Protein AF-A0A423XNA1-F1 (afdb_monomer)

Radius of gyration: 27.79 Å; Cα contacts (8 Å, |Δi|>4): 430; chains: 1; bounding box: 89×53×85 Å

Secondary structure (DSSP, 8-state):
----------EEEEES---HHHHHHHHHT--S------------S--------EEEEEETTEEEEE----SSS--------TTSTT----HHHHHHHHHHHHHHHHHHHHHHHHHHHHHHTT-SS--SS-EE--SSTT--EE--TTSHHHHHHHHHHHHHHHHHHHH-STTSTT-HHHHT--HHHHHHHHHHHHHHHHHHHHHHHGGGSHHHHHHHHHHHHHHHHHHHHTTTSPPPHHHHHHHHHHHHHHHHHHHHHHHHHHHHHHHTS-HHHHHHHHHHHHHHHHHHHHHHGGGTTT-TTHHHHHHHHHHHHHHH-HHHHHHHHHT--THHHHHHHHHHHHHHHHHHHHHTTS-TTS---HHHHHHHHHHHHHHHHHHHHGGG----TT-----TT-HHHHHHHHHHHHHHHHT-TT--HHHHS------

Solvent-accessible surface area (backbone atoms only — not comparable to full-atom values): 24954 Å² total; per-residue (Å²): 133,86,85,79,83,83,86,77,82,68,35,64,37,77,55,66,91,68,52,72,62,60,55,50,50,66,60,69,74,54,97,65,98,67,79,74,64,63,92,80,90,86,78,82,96,80,78,96,73,80,90,64,80,37,44,35,46,38,61,85,95,44,76,45,79,48,74,82,83,92,70,74,101,71,82,89,76,82,82,70,59,88,90,65,76,84,78,85,87,53,76,62,60,59,49,50,52,50,50,51,48,51,53,48,52,53,48,47,67,75,40,31,52,62,54,26,49,62,56,50,74,74,48,97,65,70,70,92,55,22,38,52,41,70,88,52,76,80,40,54,70,42,76,54,60,54,25,65,66,42,48,52,48,52,55,50,40,52,54,40,43,49,46,44,45,66,69,45,59,46,57,44,62,56,45,45,76,77,68,69,39,52,69,70,28,43,52,42,44,48,54,45,39,49,52,25,31,45,50,19,35,50,42,25,21,47,63,38,26,70,70,50,43,50,53,51,49,57,46,50,51,52,50,52,52,57,52,62,75,44,72,86,57,88,74,52,70,70,57,55,50,52,51,52,52,50,52,50,50,47,50,51,54,52,49,52,59,40,47,58,54,39,50,53,54,57,69,73,48,52,69,58,51,45,24,29,38,52,49,45,26,42,28,46,21,55,23,49,44,66,74,46,50,91,40,51,91,74,36,93,56,42,68,48,34,29,55,17,44,23,40,40,24,44,60,59,3,30,40,41,45,53,39,22,58,78,72,37,61,74,65,32,28,52,45,46,59,49,48,24,56,51,42,22,47,48,50,47,41,37,74,74,59,80,34,80,90,51,73,82,60,60,59,57,53,48,51,52,50,45,35,54,51,50,53,54,55,51,61,64,68,57,75,80,62,83,85,76,86,83,72,80,76,71,54,78,85,38,68,66,56,46,50,51,51,29,24,46,48,46,11,60,74,28,70,37,87,85,47,53,54,73,83,67,63,66,69,75,81,74,131

Sequence (431 aa):
MPTTLLNDDVILAIAEPCDRQTIAKLMRSNKGPMARAWPFVQGPKNRPDFGQLRIGVKLGDQVVDLIEALEGDSELVVAAGEECATEFRDSEISLRGFHAFIATHALISGYQRSISKAKLENFPALPQTHLLTSKDKSRVVIPEKQSLVAIKELELRELRMTSLLDRGGFMLTDNTETLRLSVDSLDKLKDGLRRAMYIADRLADTIAEPEITRTRDILSDRMVSLQLVHNTGPIPDENLAALRDAEYQAHLEITKAIRVKQRAIIRDLTGVDLALLLTLCEAAMTGWQRYMARNADVDVRFFSKIEAFGELVLREGASFTIWAFVRGTGSLLAHVNWAVGYVAEELWWHGVGFNQDGDEGLGPAVLEELRERFLESRSTDDSDLEDDDEAEQLDADDPMVVKQWAHELVAEAIGCDAWKGYCAGGVVLSP

Structure (mmCIF, N/CA/C/O backbone):
data_AF-A0A423XNA1-F1
#
_entry.id   AF-A0A423XNA1-F1
#
loop_
_atom_site.group_PDB
_atom_site.id
_atom_site.type_symbol
_atom_site.label_atom_id
_atom_site.label_alt_id
_atom_site.label_comp_id
_atom_site.label_asym_id
_atom_site.label_entity_id
_atom_site.label_seq_id
_atom_site.pdbx_PDB_ins_code
_atom_site.Cartn_x
_atom_site.Cartn_y
_atom_site.Cartn_z
_atom_site.occupancy
_atom_site.B_iso_or_equiv
_atom_site.auth_seq_id
_atom_site.auth_comp_id
_atom_site.auth_asym_id
_atom_site.auth_atom_id
_atom_site.pdbx_PDB_model_num
ATOM 1 N N . MET A 1 1 ? -55.761 18.287 -45.642 1.00 25.42 1 MET A N 1
ATOM 2 C CA . MET A 1 1 ? -55.465 16.835 -45.609 1.00 25.42 1 MET A CA 1
ATOM 3 C C . MET A 1 1 ? -54.107 16.647 -44.946 1.00 25.42 1 MET A C 1
ATOM 5 O O . MET A 1 1 ? -53.305 17.566 -4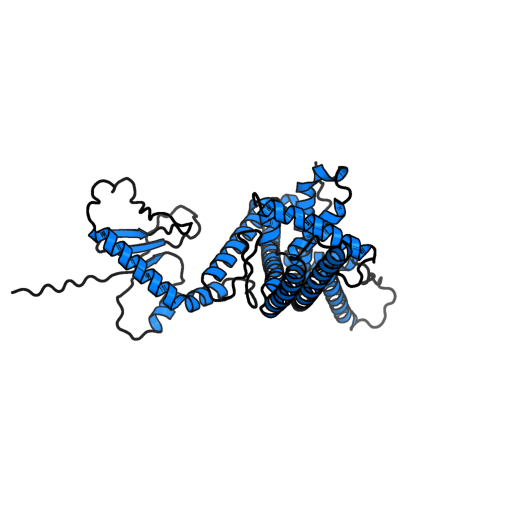5.058 1.00 25.42 1 MET A O 1
ATOM 9 N N . PRO A 1 2 ? -53.924 15.604 -44.123 1.00 26.70 2 PRO A N 1
ATOM 10 C CA . PRO A 1 2 ? -53.353 15.779 -42.792 1.00 26.70 2 PRO A CA 1
ATOM 11 C C . PRO A 1 2 ? -51.823 15.817 -42.768 1.00 26.70 2 PRO A C 1
ATOM 13 O O . PRO A 1 2 ? -51.145 14.947 -43.299 1.00 26.70 2 PRO A O 1
ATOM 16 N N . THR A 1 3 ? -51.325 16.828 -42.063 1.00 29.62 3 THR A N 1
ATOM 17 C CA . THR A 1 3 ? -50.089 16.839 -41.281 1.00 29.62 3 THR A CA 1
ATOM 18 C C . THR A 1 3 ? -50.156 15.779 -40.181 1.00 29.62 3 THR A C 1
ATOM 20 O O . THR A 1 3 ? -50.987 15.893 -39.281 1.00 29.62 3 THR A O 1
ATOM 23 N N . THR A 1 4 ? -49.256 14.801 -4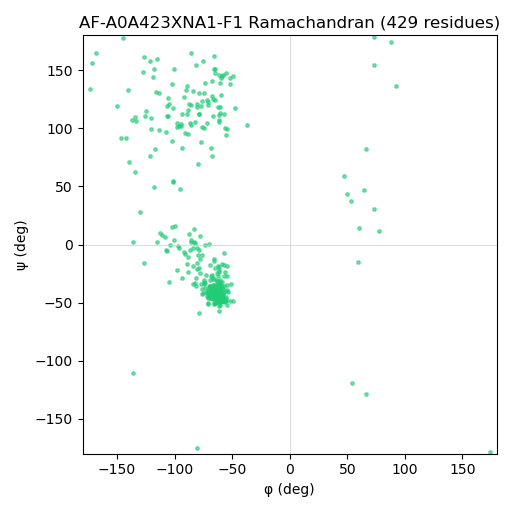0.203 1.00 23.81 4 THR A N 1
ATOM 24 C CA . THR A 1 4 ? -48.889 14.018 -39.015 1.00 23.81 4 THR A CA 1
ATOM 25 C C . THR A 1 4 ? -47.498 14.446 -38.569 1.00 23.81 4 THR A C 1
ATOM 27 O O . THR A 1 4 ? -46.487 14.008 -39.110 1.00 23.81 4 THR A O 1
ATOM 30 N N . LEU A 1 5 ? -47.481 15.356 -37.594 1.00 26.86 5 LEU A N 1
ATOM 31 C CA . LEU A 1 5 ? -46.390 15.512 -36.639 1.00 26.86 5 LEU A CA 1
ATOM 32 C C . LEU A 1 5 ? -46.378 14.247 -35.772 1.00 26.86 5 LEU A C 1
ATOM 34 O O . LEU A 1 5 ? -47.305 14.047 -34.990 1.00 26.86 5 LEU A O 1
ATOM 38 N N . LEU A 1 6 ? -45.365 13.396 -35.920 1.00 25.03 6 LEU A N 1
ATOM 39 C CA . LEU A 1 6 ? -45.019 12.407 -34.900 1.00 25.03 6 LEU A CA 1
ATOM 40 C C . LEU A 1 6 ? -44.036 13.087 -33.944 1.00 25.03 6 LEU A C 1
ATOM 42 O O . LEU A 1 6 ? -42.848 13.225 -34.227 1.00 25.03 6 LEU A O 1
ATOM 46 N N . ASN A 1 7 ? -44.600 13.616 -32.858 1.00 31.34 7 ASN A N 1
ATOM 47 C CA . ASN A 1 7 ? -43.877 13.951 -31.639 1.00 31.34 7 ASN A CA 1
ATOM 48 C C . ASN A 1 7 ? -43.568 12.635 -30.924 1.00 31.34 7 ASN A C 1
ATOM 50 O O . ASN A 1 7 ? -44.446 12.134 -30.230 1.00 31.34 7 ASN A O 1
ATOM 54 N N . ASP A 1 8 ? -42.349 12.121 -31.049 1.00 29.16 8 ASP A N 1
ATOM 55 C CA . ASP A 1 8 ? -41.882 11.022 -30.205 1.00 29.16 8 ASP A CA 1
ATOM 56 C C . ASP A 1 8 ? -40.646 11.490 -29.425 1.00 29.16 8 ASP A C 1
ATOM 58 O O . ASP A 1 8 ? -39.530 11.567 -29.942 1.00 29.16 8 ASP A O 1
ATOM 62 N N . ASP A 1 9 ? -40.880 11.874 -28.168 1.00 31.50 9 ASP A N 1
ATOM 63 C CA . ASP A 1 9 ? -39.852 12.249 -27.199 1.00 31.50 9 ASP A CA 1
ATOM 64 C C . ASP A 1 9 ? -39.060 11.000 -26.763 1.00 31.50 9 ASP A C 1
ATOM 66 O O . ASP A 1 9 ? -39.621 10.052 -26.212 1.00 31.50 9 ASP A O 1
ATOM 70 N N . VAL A 1 10 ? -37.736 11.003 -26.953 1.00 32.56 10 VAL A N 1
ATOM 71 C CA . VAL A 1 10 ? -36.833 9.995 -26.371 1.00 32.56 10 VAL A CA 1
ATOM 72 C C . VAL A 1 10 ? -36.545 10.373 -24.916 1.00 32.56 10 VAL A C 1
ATOM 74 O O . VAL A 1 10 ? -35.963 11.425 -24.647 1.00 32.56 10 VAL A O 1
ATOM 77 N N . ILE A 1 11 ? -36.933 9.513 -23.971 1.00 35.44 11 ILE A N 1
ATOM 78 C CA . ILE A 1 11 ? -36.695 9.708 -22.533 1.00 35.44 11 ILE A CA 1
ATOM 79 C C . ILE A 1 11 ? -35.582 8.753 -22.084 1.00 35.44 11 ILE A C 1
ATOM 81 O O . ILE A 1 11 ? -35.784 7.541 -22.019 1.00 35.44 11 ILE A O 1
ATOM 85 N N . LEU A 1 12 ? -34.409 9.303 -21.753 1.00 35.47 12 LEU A N 1
ATOM 86 C CA . LEU A 1 12 ? -33.325 8.568 -21.093 1.00 35.47 12 LEU A CA 1
ATOM 87 C C . LEU A 1 12 ? -33.600 8.471 -19.587 1.00 35.47 12 LEU A C 1
ATOM 89 O O . LEU A 1 12 ? -33.689 9.496 -18.906 1.00 35.47 12 LEU A O 1
ATOM 93 N N . ALA A 1 13 ? -33.698 7.246 -19.068 1.00 35.09 13 ALA A N 1
ATOM 94 C CA . ALA A 1 13 ? -33.743 6.968 -17.638 1.00 35.09 13 ALA A CA 1
ATOM 95 C C . ALA A 1 13 ? -32.396 6.370 -17.205 1.00 35.09 13 ALA A C 1
ATOM 97 O O . ALA A 1 13 ? -32.045 5.252 -17.573 1.00 35.09 13 ALA A O 1
ATOM 98 N N . ILE A 1 14 ? -31.625 7.136 -16.430 1.00 34.31 14 ILE A N 1
ATOM 99 C CA . ILE A 1 14 ? -30.399 6.655 -15.785 1.00 34.31 14 ILE A CA 1
ATOM 100 C C . ILE A 1 14 ? -30.818 6.090 -14.427 1.00 34.31 14 ILE A C 1
ATOM 102 O O . ILE A 1 14 ? -31.289 6.846 -13.574 1.00 34.31 14 ILE A O 1
ATOM 106 N N . ALA A 1 15 ? -30.701 4.777 -14.237 1.00 32.25 15 ALA A N 1
ATOM 107 C CA . ALA A 1 15 ? -31.068 4.116 -12.992 1.00 32.25 15 ALA A CA 1
ATOM 108 C C . ALA A 1 15 ? -29.816 3.793 -12.162 1.00 32.25 15 ALA A C 1
ATOM 110 O O . ALA A 1 15 ? -29.244 2.721 -12.297 1.00 32.25 15 ALA A O 1
ATOM 111 N N . GLU A 1 16 ? -29.408 4.745 -11.316 1.00 35.84 16 GLU A N 1
ATOM 112 C CA . GLU A 1 16 ? -28.713 4.551 -10.027 1.00 35.84 16 GLU A CA 1
ATOM 113 C C . GLU A 1 16 ? -28.682 5.884 -9.250 1.00 35.84 16 GLU A C 1
ATOM 115 O O . GLU A 1 16 ? -29.025 6.908 -9.852 1.00 35.84 16 GLU A O 1
ATOM 120 N N . PRO A 1 17 ? -28.384 5.935 -7.929 1.00 35.66 17 PRO A N 1
ATOM 121 C CA . PRO A 1 17 ? -28.753 7.062 -7.081 1.00 35.66 17 PRO A CA 1
ATOM 122 C C . PRO A 1 17 ? -27.784 8.233 -7.267 1.00 35.66 17 PRO A C 1
ATOM 124 O O . PRO A 1 17 ? -27.040 8.607 -6.367 1.00 35.66 17 PRO A O 1
ATOM 127 N N . CYS A 1 18 ? -27.821 8.884 -8.425 1.00 37.31 18 CYS A N 1
ATOM 128 C CA . CYS A 1 18 ? -27.490 10.295 -8.458 1.00 37.31 18 CYS A CA 1
ATOM 129 C C . CYS A 1 18 ? -28.527 11.001 -7.586 1.00 37.31 18 CYS A C 1
ATOM 131 O O . CYS A 1 18 ? -29.730 10.936 -7.862 1.00 37.31 18 CYS A O 1
ATOM 133 N N . ASP A 1 19 ? -28.075 11.649 -6.511 1.00 40.84 19 ASP A N 1
ATOM 134 C CA . ASP A 1 19 ? -28.986 12.403 -5.667 1.00 40.84 19 ASP A CA 1
ATOM 135 C C . ASP A 1 19 ? -29.755 13.430 -6.529 1.00 40.84 19 ASP A C 1
ATOM 137 O O . ASP A 1 19 ? -29.271 13.952 -7.547 1.00 40.84 19 ASP A O 1
ATOM 141 N N . ARG A 1 20 ? -31.004 13.704 -6.141 1.00 38.84 20 ARG A N 1
ATOM 142 C CA . ARG A 1 20 ? -31.890 14.626 -6.868 1.00 38.84 20 ARG A CA 1
ATOM 143 C C . ARG A 1 20 ? -31.267 16.011 -7.081 1.00 38.84 20 ARG A C 1
ATOM 145 O O . ARG A 1 20 ? -31.647 16.690 -8.034 1.00 38.84 20 ARG A O 1
ATOM 152 N N . GLN A 1 21 ? -30.358 16.455 -6.215 1.00 43.50 21 GLN A N 1
ATOM 153 C CA . GLN A 1 21 ? -29.656 17.731 -6.326 1.00 43.50 21 GLN A CA 1
ATOM 154 C C . GLN A 1 21 ? -28.593 17.716 -7.430 1.00 43.50 21 GLN A C 1
ATOM 156 O O . GLN A 1 21 ? -28.495 18.715 -8.142 1.00 43.50 21 GLN A O 1
ATOM 161 N N . THR A 1 22 ? -27.861 16.618 -7.639 1.00 45.66 22 THR A N 1
ATOM 162 C CA . THR A 1 22 ? -26.861 16.497 -8.720 1.00 45.66 22 THR A CA 1
ATOM 163 C C . THR A 1 22 ? -27.530 16.566 -10.093 1.00 45.66 22 THR A C 1
ATOM 165 O O . THR A 1 22 ? -27.127 17.365 -10.943 1.00 45.66 22 THR A O 1
ATOM 168 N N . ILE A 1 23 ? -28.636 15.837 -10.283 1.00 43.06 23 ILE A N 1
ATOM 169 C CA . ILE A 1 23 ? -29.437 15.908 -11.519 1.00 43.06 23 ILE A CA 1
ATOM 170 C C . ILE A 1 23 ? -30.067 17.303 -11.674 1.00 43.06 23 ILE A C 1
ATOM 172 O O . ILE A 1 23 ? -30.035 17.890 -12.756 1.00 43.06 23 ILE A O 1
ATOM 176 N N . ALA A 1 24 ? -30.588 17.895 -10.593 1.00 42.62 24 ALA A N 1
ATOM 177 C CA . ALA A 1 24 ? -31.180 19.232 -10.643 1.00 42.62 24 ALA A CA 1
ATOM 178 C C . ALA A 1 24 ? -30.154 20.356 -10.887 1.00 42.62 24 ALA A C 1
ATOM 180 O O . ALA A 1 24 ? -30.532 21.396 -11.428 1.00 42.62 24 ALA A O 1
ATOM 181 N N . LYS A 1 25 ? -28.882 20.186 -10.502 1.00 46.28 25 LYS A N 1
ATOM 182 C CA . LYS A 1 25 ? -27.782 21.113 -10.826 1.00 46.28 25 LYS A CA 1
ATOM 183 C C . LYS A 1 25 ? -27.405 21.029 -12.304 1.00 46.28 25 LYS A C 1
ATOM 185 O O . LYS A 1 25 ? -27.286 22.073 -12.940 1.00 46.28 25 LYS A O 1
ATOM 190 N N . LEU A 1 26 ? -27.295 19.815 -12.851 1.00 43.03 26 LEU A N 1
ATOM 191 C CA . LEU A 1 26 ? -27.034 19.575 -14.277 1.00 43.03 26 LEU A CA 1
ATOM 192 C C . LEU A 1 26 ? -28.159 20.117 -15.176 1.00 43.03 26 LEU A C 1
ATOM 194 O O . LEU A 1 26 ? -27.889 20.667 -16.237 1.00 43.03 26 LEU A O 1
ATOM 198 N N . MET A 1 27 ? -29.412 20.029 -14.723 1.00 40.94 27 MET A N 1
ATOM 199 C CA . MET A 1 27 ? -30.578 20.558 -15.444 1.00 40.94 27 MET A CA 1
ATOM 200 C C . MET A 1 27 ? -30.695 22.093 -15.375 1.00 40.94 27 MET A C 1
ATOM 202 O O . MET A 1 27 ? -31.189 22.716 -16.310 1.00 40.94 27 MET A O 1
ATOM 206 N N . ARG A 1 28 ? -30.261 22.733 -14.277 1.00 42.88 28 ARG A N 1
ATOM 207 C CA . ARG A 1 28 ? -30.373 24.197 -14.092 1.00 42.88 28 ARG A CA 1
ATOM 208 C C . ARG A 1 28 ? -29.290 25.003 -14.806 1.00 42.88 28 ARG A C 1
ATOM 210 O O . ARG A 1 28 ? -29.491 26.195 -15.033 1.00 42.88 28 ARG A O 1
ATOM 217 N N . SER A 1 29 ? -28.157 24.393 -15.145 1.00 38.81 29 SER A N 1
ATOM 218 C CA . SER A 1 29 ? -27.032 25.085 -15.784 1.00 38.81 29 SER A CA 1
ATOM 219 C C . SER A 1 29 ? -27.213 25.316 -17.288 1.00 38.81 29 SER A C 1
ATOM 221 O O . SER A 1 29 ? -26.383 26.000 -17.884 1.00 38.81 29 SER A O 1
ATOM 223 N N . ASN A 1 30 ? -28.288 24.810 -17.907 1.00 37.97 30 ASN A N 1
ATOM 224 C CA . ASN A 1 30 ? -28.428 24.810 -19.362 1.00 37.97 30 ASN A CA 1
ATOM 225 C C . ASN A 1 30 ? -29.734 25.481 -19.836 1.00 37.97 30 ASN A C 1
ATOM 227 O O . ASN A 1 30 ? -30.832 24.992 -19.584 1.00 37.97 30 ASN A O 1
ATOM 231 N N . LYS A 1 31 ? -29.616 26.614 -20.547 1.00 33.97 31 LYS A N 1
ATOM 232 C CA . LYS A 1 31 ? -30.723 27.343 -21.207 1.00 33.97 31 LYS A CA 1
ATOM 233 C C . LYS A 1 31 ? -30.752 27.054 -22.717 1.00 33.97 31 LYS A C 1
ATOM 235 O O . LYS A 1 31 ? -30.701 27.977 -23.526 1.00 33.97 31 LYS A O 1
ATOM 240 N N . GLY A 1 32 ? -30.797 25.778 -23.095 1.00 36.12 32 GLY A N 1
ATOM 241 C CA . GLY A 1 32 ? -30.945 25.328 -24.486 1.00 36.12 32 GLY A CA 1
ATOM 242 C C . GLY A 1 32 ? -32.187 24.443 -24.667 1.00 36.12 32 GLY A C 1
ATOM 243 O O . GLY A 1 32 ? -32.674 23.890 -23.680 1.00 36.12 32 GLY A O 1
ATOM 244 N N . PRO A 1 33 ? -32.730 24.309 -25.893 1.00 30.78 33 PRO A N 1
ATOM 245 C CA . PRO A 1 33 ? -33.913 23.493 -26.140 1.00 30.78 33 PRO A CA 1
ATOM 246 C C . PRO A 1 33 ? -33.535 22.011 -26.018 1.00 30.78 33 PRO A C 1
ATOM 248 O O . PRO A 1 33 ? -32.869 21.466 -26.893 1.00 30.78 33 PRO A O 1
ATOM 251 N N . MET A 1 34 ? -33.923 21.366 -24.916 1.00 33.16 34 MET A N 1
ATOM 252 C CA . MET A 1 34 ? -33.680 19.942 -24.675 1.00 33.16 34 MET A CA 1
ATOM 253 C C . MET A 1 34 ? -34.984 19.157 -24.513 1.00 33.16 34 MET A C 1
ATOM 255 O O . MET A 1 34 ? -35.949 19.635 -23.911 1.00 33.16 34 MET A O 1
ATOM 259 N N . ALA A 1 35 ? -34.952 17.926 -25.032 1.00 34.38 35 ALA A N 1
ATOM 260 C CA . ALA A 1 35 ? -35.893 16.850 -24.747 1.00 34.38 35 ALA A CA 1
ATOM 261 C C . ALA A 1 35 ? -36.038 16.645 -23.228 1.00 34.38 35 ALA A C 1
ATOM 263 O O . ALA A 1 35 ? -35.064 16.718 -22.474 1.00 34.38 35 ALA A O 1
ATOM 264 N N . ARG A 1 36 ? -37.272 16.428 -22.763 1.00 29.98 36 ARG A N 1
ATOM 265 C CA . ARG A 1 36 ? -37.600 16.339 -21.334 1.00 29.98 36 ARG A CA 1
ATOM 266 C C . ARG A 1 36 ? -37.300 14.935 -20.802 1.00 29.98 36 ARG A C 1
ATOM 268 O O . ARG A 1 36 ? -38.081 14.018 -21.024 1.00 29.98 36 ARG A O 1
ATOM 275 N N . ALA A 1 37 ? -36.223 14.775 -20.037 1.00 32.50 37 ALA A N 1
ATOM 276 C CA . ALA A 1 37 ? -35.995 13.565 -19.247 1.00 32.50 37 ALA A CA 1
ATOM 277 C C . ALA A 1 37 ? -36.840 13.596 -17.957 1.00 32.50 37 ALA A C 1
ATOM 279 O O . ALA A 1 37 ? -36.816 14.584 -17.219 1.00 32.50 37 ALA A O 1
ATOM 280 N N . TRP A 1 38 ? -37.576 12.518 -17.675 1.00 28.41 38 TRP A N 1
ATOM 281 C CA . TRP A 1 38 ? -38.334 12.335 -16.433 1.00 28.41 38 TRP A CA 1
ATOM 282 C C . TRP A 1 38 ? -37.771 11.141 -15.653 1.00 28.41 38 TRP A C 1
ATOM 284 O O . TRP A 1 38 ? -37.621 10.068 -16.236 1.00 28.41 38 TRP A O 1
ATOM 294 N N . PRO A 1 39 ? -37.495 11.271 -14.344 1.00 30.31 39 PRO A N 1
ATOM 295 C CA . PRO A 1 39 ? -37.102 10.132 -13.526 1.00 30.31 39 PRO A CA 1
ATOM 296 C C . PRO A 1 39 ? -38.331 9.272 -13.192 1.00 30.31 39 PRO A C 1
ATOM 298 O O . PRO A 1 39 ? -39.291 9.765 -12.598 1.00 30.31 39 PRO A O 1
ATOM 301 N N . PHE A 1 40 ? -38.287 7.984 -13.536 1.00 29.62 40 PHE A N 1
ATOM 302 C CA . PHE A 1 40 ? -39.241 6.972 -13.075 1.00 29.62 40 PHE A CA 1
ATOM 303 C C . PHE A 1 40 ? -38.500 5.969 -12.186 1.00 29.62 40 PHE A C 1
ATOM 305 O O . PHE A 1 40 ? -37.442 5.476 -12.563 1.00 29.62 40 PHE A O 1
ATOM 312 N N . VAL A 1 41 ? -39.043 5.678 -11.003 1.00 30.23 41 VAL A N 1
ATOM 313 C CA . VAL A 1 41 ? -38.517 4.656 -10.087 1.00 30.23 41 VAL A CA 1
ATOM 314 C C . VAL A 1 41 ? -39.625 3.635 -9.861 1.00 30.23 41 VAL A C 1
ATOM 316 O O . VAL A 1 41 ? -40.610 3.930 -9.188 1.00 30.23 41 VAL A O 1
ATOM 319 N N . GLN A 1 42 ? -39.468 2.436 -10.413 1.00 27.62 42 GLN A N 1
ATOM 320 C CA . GLN A 1 42 ? -40.223 1.254 -10.001 1.00 27.62 42 GLN A CA 1
ATOM 321 C C . GLN A 1 42 ? -39.248 0.080 -9.922 1.00 27.62 42 GLN A C 1
ATOM 323 O O . GLN A 1 42 ? -38.777 -0.408 -10.941 1.00 27.62 42 GLN A O 1
ATOM 328 N N . GLY A 1 43 ? -38.921 -0.341 -8.699 1.00 30.66 43 GLY A N 1
ATOM 329 C CA . GLY A 1 43 ? -38.106 -1.524 -8.425 1.00 30.66 43 GLY A CA 1
ATOM 330 C C . GLY A 1 43 ? -38.816 -2.452 -7.429 1.00 30.66 43 GLY A C 1
ATOM 331 O O . GLY A 1 43 ? -39.564 -1.955 -6.577 1.00 30.66 43 GLY A O 1
ATOM 332 N N . PRO A 1 44 ? -38.625 -3.784 -7.507 1.00 27.62 44 PRO A N 1
ATOM 333 C CA . PRO A 1 44 ? -39.202 -4.726 -6.553 1.00 27.62 44 PRO A CA 1
ATOM 334 C C . PRO A 1 44 ? -38.568 -4.546 -5.168 1.00 27.62 44 PRO A C 1
ATOM 336 O O . PRO A 1 44 ? -37.364 -4.354 -5.042 1.00 27.62 44 PRO A O 1
ATOM 339 N N . LYS A 1 45 ? -39.380 -4.645 -4.111 1.00 30.34 45 LYS A N 1
ATOM 340 C CA . LYS A 1 45 ? -39.002 -4.286 -2.733 1.00 30.34 45 LYS A CA 1
ATOM 341 C C . LYS A 1 45 ? -37.989 -5.195 -2.020 1.00 30.34 45 LYS A C 1
ATOM 343 O O . LYS A 1 45 ? -37.688 -4.895 -0.877 1.00 30.34 45 LYS A O 1
ATOM 348 N N . ASN A 1 46 ? -37.454 -6.258 -2.619 1.00 30.14 46 ASN A N 1
ATOM 349 C CA . ASN A 1 46 ? -36.618 -7.220 -1.887 1.00 30.14 46 ASN A CA 1
ATOM 350 C C . ASN A 1 46 ? -35.504 -7.815 -2.764 1.00 30.14 46 ASN A C 1
ATOM 352 O O . ASN A 1 46 ? -35.737 -8.838 -3.403 1.00 30.14 46 ASN A O 1
ATOM 356 N N . ARG A 1 47 ? -34.314 -7.194 -2.774 1.00 29.23 47 ARG A N 1
ATOM 357 C CA . ARG A 1 47 ? -32.982 -7.806 -3.007 1.00 29.23 47 ARG A CA 1
ATOM 358 C C . ARG A 1 47 ? -31.886 -6.748 -2.769 1.00 29.23 47 ARG A C 1
ATOM 360 O O . ARG A 1 47 ? -32.049 -5.636 -3.267 1.00 29.23 47 ARG A O 1
ATOM 367 N N . PRO A 1 48 ? -30.801 -7.044 -2.031 1.00 32.84 48 PRO A N 1
ATOM 368 C CA . PRO A 1 48 ? -29.668 -6.141 -1.898 1.00 32.84 48 PRO A CA 1
ATOM 369 C C . PRO A 1 48 ? -28.623 -6.501 -2.964 1.00 32.84 48 PRO A C 1
ATOM 371 O O . PRO A 1 48 ? -27.688 -7.243 -2.681 1.00 32.84 48 PRO A O 1
ATOM 374 N N . ASP A 1 49 ? -28.799 -6.010 -4.191 1.00 32.25 49 ASP A N 1
ATOM 375 C CA . ASP A 1 49 ? -27.789 -6.143 -5.246 1.00 32.25 49 ASP A CA 1
ATOM 376 C C . ASP A 1 49 ? -27.106 -4.784 -5.464 1.00 32.25 49 ASP A C 1
ATOM 378 O O . ASP A 1 49 ? -27.769 -3.758 -5.638 1.00 32.25 49 ASP A O 1
ATOM 382 N N . PHE A 1 50 ? -25.772 -4.784 -5.388 1.00 36.97 50 PHE A N 1
ATOM 383 C CA . PHE A 1 50 ? -24.917 -3.624 -5.635 1.00 36.97 50 PHE A CA 1
ATOM 384 C C . PHE A 1 50 ? -24.992 -3.177 -7.097 1.00 36.97 50 PHE A C 1
ATOM 386 O O . PHE A 1 50 ? -25.238 -3.971 -8.006 1.00 36.97 50 PHE A O 1
ATOM 393 N N . GLY A 1 51 ? -24.775 -1.880 -7.280 1.00 33.16 51 GLY A N 1
ATOM 394 C CA . GLY A 1 51 ? -25.077 -1.143 -8.487 1.00 33.16 51 GLY A CA 1
ATOM 395 C C . GLY A 1 51 ? -24.350 -1.591 -9.758 1.00 33.16 51 GLY A C 1
ATOM 396 O O . GLY A 1 51 ? -23.144 -1.397 -9.908 1.00 33.16 51 GLY A O 1
ATOM 397 N N . GLN A 1 52 ? -25.111 -2.163 -10.691 1.00 34.84 52 GLN A N 1
ATOM 398 C CA . GLN A 1 52 ? -24.783 -2.140 -12.112 1.00 34.84 52 GLN A CA 1
ATOM 399 C C . GLN A 1 52 ? -25.472 -0.921 -12.721 1.00 34.84 52 GLN A C 1
ATOM 401 O O . GLN A 1 52 ? -26.698 -0.828 -12.639 1.00 34.84 52 GLN A O 1
ATOM 406 N N . LEU A 1 53 ? -24.721 -0.059 -13.418 1.00 36.03 53 LEU A N 1
ATOM 407 C CA . LEU A 1 53 ? -25.300 1.009 -14.232 1.00 36.03 53 LEU A CA 1
ATOM 408 C C . LEU A 1 53 ? -26.276 0.392 -15.247 1.00 36.03 53 LEU A C 1
ATOM 410 O O . LEU A 1 53 ? -25.865 -0.132 -16.280 1.00 36.03 53 LEU A O 1
ATOM 414 N N . ARG A 1 54 ? -27.577 0.447 -14.951 1.00 38.28 54 ARG A N 1
ATOM 415 C CA . ARG A 1 54 ? -28.630 0.021 -15.873 1.00 38.28 54 ARG A CA 1
ATOM 416 C C . ARG A 1 54 ? -29.100 1.235 -16.645 1.00 38.28 54 ARG A C 1
ATOM 418 O O . ARG A 1 54 ? -29.689 2.164 -16.087 1.00 38.28 54 ARG A O 1
ATOM 425 N N . ILE A 1 55 ? -28.817 1.234 -17.941 1.00 40.94 55 ILE A N 1
ATOM 426 C CA . ILE A 1 55 ? -29.323 2.257 -18.847 1.00 40.94 55 ILE A CA 1
ATOM 427 C C . ILE A 1 55 ? -30.608 1.703 -19.454 1.00 40.94 55 ILE A C 1
ATOM 429 O O . ILE A 1 55 ? -30.583 0.858 -20.346 1.00 40.94 55 ILE A O 1
ATOM 433 N N . GLY A 1 56 ? -31.742 2.166 -18.934 1.00 41.22 56 GLY A N 1
ATOM 434 C CA . GLY A 1 56 ? -33.048 1.871 -19.506 1.00 41.22 56 GLY A CA 1
ATOM 435 C C . GLY A 1 56 ? -33.351 2.874 -20.612 1.00 41.22 56 GLY A C 1
ATOM 436 O O . GLY A 1 56 ? -33.421 4.082 -20.359 1.00 41.22 56 GLY A O 1
ATOM 437 N N . VAL A 1 57 ? -33.552 2.398 -21.838 1.00 39.66 57 VAL A N 1
ATOM 438 C CA . VAL A 1 57 ? -34.039 3.245 -22.934 1.00 39.66 57 VAL A CA 1
ATOM 439 C C . VAL A 1 57 ? -35.526 2.971 -23.105 1.00 39.66 57 VAL A C 1
ATOM 441 O O . VAL A 1 57 ? -35.931 1.847 -23.403 1.00 39.66 57 VAL A O 1
ATOM 444 N N . LYS A 1 58 ? -36.356 3.999 -22.895 1.00 37.47 58 LYS A N 1
ATOM 445 C CA . LYS A 1 58 ? -37.795 3.907 -23.145 1.00 37.47 58 LYS A CA 1
ATOM 446 C C . LYS A 1 58 ? -38.081 4.285 -24.599 1.00 37.47 58 LYS A C 1
ATOM 448 O O . LYS A 1 58 ? -37.852 5.427 -24.996 1.00 37.47 58 LYS A O 1
ATOM 453 N N . LEU A 1 59 ? -38.574 3.327 -25.381 1.00 37.31 59 LEU A N 1
ATOM 454 C CA . LEU A 1 59 ? -38.990 3.504 -26.775 1.00 37.31 59 LEU A CA 1
ATOM 455 C C . LEU A 1 59 ? -40.511 3.306 -26.847 1.00 37.31 59 LEU A C 1
ATOM 457 O O . LEU A 1 59 ? -40.998 2.177 -26.859 1.00 37.31 59 LEU A O 1
ATOM 461 N N . GLY A 1 60 ? -41.278 4.400 -26.849 1.00 49.75 60 GLY A N 1
ATOM 462 C CA . GLY A 1 60 ? -42.743 4.333 -26.756 1.00 49.75 60 GLY A CA 1
ATOM 463 C C . GLY A 1 60 ? -43.206 3.786 -25.399 1.00 49.75 60 GLY A C 1
ATOM 464 O O . GLY A 1 60 ? -42.761 4.269 -24.357 1.00 49.75 60 GLY A O 1
ATOM 465 N N . ASP A 1 61 ? -44.075 2.772 -25.395 1.00 39.31 61 ASP A N 1
ATOM 466 C CA . ASP A 1 61 ? -44.574 2.128 -24.166 1.00 39.31 61 ASP A CA 1
ATOM 467 C C . ASP A 1 61 ? -43.645 1.031 -23.614 1.00 39.31 61 ASP A C 1
ATOM 469 O O . ASP A 1 61 ? -43.903 0.489 -22.538 1.00 39.31 61 ASP A O 1
ATOM 473 N N . GLN A 1 62 ? -42.545 0.717 -24.304 1.00 34.78 62 GLN A N 1
ATOM 474 C CA . GLN A 1 62 ? -41.617 -0.344 -23.911 1.00 34.78 62 GLN A CA 1
ATOM 475 C C . GLN A 1 62 ? -40.351 0.217 -23.252 1.00 34.78 62 GLN A C 1
ATOM 477 O O . GLN A 1 62 ? -39.779 1.212 -23.702 1.00 34.78 62 GLN A O 1
ATOM 482 N N . VAL A 1 63 ? -39.904 -0.441 -22.180 1.00 40.56 63 VAL A N 1
ATOM 483 C CA . VAL A 1 63 ? -38.620 -0.183 -21.514 1.00 40.56 63 VAL A CA 1
ATOM 484 C C . VAL A 1 63 ? -37.673 -1.313 -21.893 1.00 40.56 63 VAL A C 1
ATOM 486 O O . VAL A 1 63 ? -37.981 -2.475 -21.638 1.00 40.56 63 VAL A O 1
ATOM 489 N N . VAL A 1 64 ? -36.544 -0.973 -22.513 1.00 40.78 64 VAL A N 1
ATOM 490 C CA . VAL A 1 64 ? -35.485 -1.931 -22.842 1.00 40.78 64 VAL A CA 1
ATOM 491 C C . VAL A 1 64 ? -34.319 -1.698 -21.890 1.00 40.78 64 VAL A C 1
ATOM 493 O O . VAL A 1 64 ? -33.747 -0.605 -21.868 1.00 40.78 64 VAL A O 1
ATOM 496 N N . ASP A 1 65 ? -33.975 -2.724 -21.114 1.00 41.34 65 ASP A N 1
ATOM 497 C CA . ASP A 1 65 ? -32.782 -2.730 -20.269 1.00 41.34 65 ASP A CA 1
ATOM 498 C C . ASP A 1 65 ? -31.552 -3.023 -21.142 1.00 41.34 65 ASP A C 1
ATOM 500 O O . ASP A 1 65 ? -31.396 -4.128 -21.664 1.00 41.34 65 ASP A O 1
ATOM 504 N N . LEU A 1 66 ? -30.662 -2.039 -21.310 1.00 41.09 66 LEU A N 1
ATOM 505 C CA . LEU A 1 66 ? -29.321 -2.281 -21.842 1.00 41.09 66 LEU A CA 1
ATOM 506 C C . LEU A 1 66 ? -28.404 -2.664 -20.678 1.00 41.09 66 LEU A C 1
ATOM 508 O O . LEU A 1 66 ? -28.009 -1.820 -19.873 1.00 41.09 66 LEU A O 1
ATOM 512 N N . ILE A 1 67 ? -28.086 -3.955 -20.590 1.00 37.53 67 ILE A N 1
ATOM 513 C CA . ILE A 1 67 ? -27.046 -4.477 -19.701 1.00 37.53 67 ILE A CA 1
ATOM 514 C C . ILE A 1 67 ? -25.721 -4.415 -20.467 1.00 37.53 67 ILE A C 1
ATOM 516 O O . ILE A 1 67 ? -25.595 -4.998 -21.542 1.00 37.53 67 ILE A O 1
ATOM 520 N N . GLU A 1 68 ? -24.736 -3.693 -19.937 1.00 40.91 68 GLU A N 1
ATOM 521 C CA . GLU A 1 68 ? -23.410 -3.596 -20.551 1.00 40.91 68 GLU A CA 1
ATOM 522 C C . GLU A 1 68 ? -22.593 -4.875 -20.288 1.00 40.91 68 GLU A C 1
ATOM 524 O O . GLU A 1 68 ? -22.278 -5.199 -19.142 1.00 40.91 68 GLU A O 1
ATOM 529 N N . ALA A 1 69 ? -22.207 -5.577 -21.357 1.00 32.06 69 ALA A N 1
ATOM 530 C CA . ALA A 1 69 ? -21.072 -6.494 -21.362 1.00 32.06 69 ALA A CA 1
ATOM 531 C C . ALA A 1 69 ? -19.828 -5.698 -21.786 1.00 32.06 69 ALA A C 1
ATOM 533 O O . ALA A 1 69 ? -19.590 -5.474 -22.969 1.00 32.06 69 ALA A O 1
ATOM 534 N N . LEU A 1 70 ? -19.050 -5.225 -20.812 1.00 31.97 70 LEU A N 1
ATOM 535 C CA . LEU A 1 70 ? -17.748 -4.588 -21.038 1.00 31.97 70 LEU A CA 1
ATOM 536 C C . LEU A 1 70 ? -16.603 -5.566 -20.736 1.00 31.97 70 LEU A C 1
ATOM 538 O O . LEU A 1 70 ? -15.707 -5.264 -19.949 1.00 31.97 70 LEU A O 1
ATOM 542 N N . GLU A 1 71 ? -16.613 -6.734 -21.377 1.00 30.78 71 GLU A N 1
ATOM 543 C CA . GLU A 1 71 ? -15.451 -7.625 -21.432 1.00 30.78 71 GLU A CA 1
ATOM 544 C C . GLU A 1 71 ? -15.231 -8.133 -22.859 1.00 30.78 71 GLU A C 1
ATOM 546 O O . GLU A 1 71 ? -15.969 -8.984 -23.337 1.00 30.78 71 GLU A O 1
ATOM 551 N N . GLY A 1 72 ? -14.160 -7.646 -23.493 1.00 28.92 72 GLY A N 1
ATOM 552 C CA . GLY A 1 72 ? -13.531 -8.277 -24.656 1.00 28.92 72 GLY A CA 1
ATOM 553 C C . GLY A 1 72 ? -14.293 -8.173 -25.979 1.00 28.92 72 GLY A C 1
ATOM 554 O O . GLY A 1 72 ? -15.508 -8.035 -26.029 1.00 28.92 72 GLY A O 1
ATOM 555 N N . ASP A 1 73 ? -13.544 -8.240 -27.075 1.00 35.22 73 ASP A N 1
ATOM 556 C CA . ASP A 1 73 ? -14.064 -8.341 -28.437 1.00 35.22 73 ASP A CA 1
ATOM 557 C C . ASP A 1 73 ? -15.006 -9.552 -28.576 1.00 35.22 73 ASP A C 1
ATOM 559 O O . ASP A 1 73 ? -14.519 -10.656 -28.801 1.00 35.22 73 ASP A O 1
ATOM 563 N N . SER A 1 74 ? -16.328 -9.394 -28.422 1.00 29.95 74 SER A N 1
ATOM 564 C CA . SER A 1 74 ? -17.363 -10.353 -28.858 1.00 29.95 74 SER A CA 1
ATOM 565 C C . SER A 1 74 ? -18.783 -9.786 -28.708 1.00 29.95 74 SER A C 1
ATOM 567 O O . SER A 1 74 ? -19.038 -8.863 -27.946 1.00 29.95 74 SER A O 1
ATOM 569 N N . GLU A 1 75 ? -19.688 -10.346 -29.503 1.00 30.20 75 GLU A N 1
ATOM 570 C CA . GLU A 1 75 ? -21.032 -9.889 -29.861 1.00 30.20 75 GLU A CA 1
ATOM 571 C C . GLU A 1 75 ? -21.975 -9.464 -28.717 1.00 30.20 75 GLU A C 1
ATOM 573 O O . GLU A 1 75 ? -22.044 -10.059 -27.643 1.00 30.20 75 GLU A O 1
ATOM 578 N N . LEU A 1 76 ? -22.785 -8.447 -29.031 1.00 32.78 76 LEU A N 1
ATOM 579 C CA . LEU A 1 76 ? -23.918 -7.947 -28.255 1.00 32.78 76 LEU A CA 1
ATOM 580 C C . LEU A 1 76 ? -24.945 -9.066 -27.992 1.00 32.78 76 LEU A C 1
ATOM 582 O O . LEU A 1 76 ? -25.655 -9.480 -28.908 1.00 32.78 76 LEU A O 1
ATOM 586 N N . VAL A 1 77 ? -25.098 -9.498 -26.739 1.00 31.97 77 VAL A N 1
ATOM 587 C CA . VAL A 1 77 ? -26.227 -10.347 -26.323 1.00 31.97 77 VAL A CA 1
ATOM 588 C C . VAL A 1 77 ? -27.296 -9.463 -25.686 1.00 31.97 77 VAL A C 1
ATOM 590 O O . VAL A 1 77 ? -27.193 -9.065 -24.529 1.00 31.97 77 VAL A O 1
ATOM 593 N N . VAL A 1 78 ? -28.346 -9.151 -26.449 1.00 35.16 78 VAL A N 1
ATOM 594 C CA . VAL A 1 78 ? -29.578 -8.563 -25.906 1.00 35.16 78 VAL A CA 1
ATOM 595 C C . VAL A 1 78 ? -30.351 -9.684 -25.214 1.00 35.16 78 VAL A C 1
ATOM 597 O O . VAL A 1 78 ? -30.989 -10.504 -25.873 1.00 35.16 78 VAL A O 1
ATOM 600 N N . ALA A 1 79 ? -30.283 -9.753 -23.886 1.00 33.56 79 ALA A N 1
ATOM 601 C CA . ALA A 1 79 ? -31.093 -10.689 -23.114 1.00 33.56 79 ALA A CA 1
ATOM 602 C C . ALA A 1 79 ? -32.533 -10.158 -23.006 1.00 33.56 79 ALA A C 1
ATOM 604 O O . ALA A 1 79 ? -32.882 -9.446 -22.067 1.00 33.56 79 ALA A O 1
ATOM 605 N N . ALA A 1 80 ? -33.380 -10.494 -23.981 1.00 33.72 80 ALA A N 1
ATOM 606 C CA . ALA A 1 80 ? -34.824 -10.422 -23.792 1.00 33.72 80 ALA A CA 1
ATOM 607 C C . ALA A 1 80 ? -35.233 -11.566 -22.849 1.00 33.72 80 ALA A C 1
ATOM 609 O O . ALA A 1 80 ? -34.905 -12.722 -23.110 1.00 33.72 80 ALA A O 1
ATOM 610 N N . GLY A 1 81 ? -35.912 -11.252 -21.742 1.00 30.78 81 GLY A N 1
ATOM 611 C CA . GLY A 1 81 ? -36.434 -12.265 -20.818 1.00 30.78 81 GLY A CA 1
ATOM 612 C C . GLY A 1 81 ? -37.270 -13.321 -21.552 1.00 30.78 81 GLY A C 1
ATOM 613 O O . GLY A 1 81 ? -37.987 -12.995 -22.500 1.00 30.78 81 GLY A O 1
ATOM 614 N N . GLU A 1 82 ? -37.165 -14.578 -21.112 1.00 30.75 82 GLU A N 1
ATOM 615 C CA . GLU A 1 82 ? -37.645 -15.787 -21.809 1.00 30.75 82 GLU A CA 1
ATOM 616 C C . GLU A 1 82 ? -39.149 -15.817 -22.159 1.00 30.75 82 GLU A C 1
ATOM 618 O O . GLU A 1 82 ? -39.570 -16.679 -22.925 1.00 30.75 82 GLU A O 1
ATOM 623 N N . GLU A 1 83 ? -39.966 -14.862 -21.706 1.00 32.69 83 GLU A N 1
ATOM 624 C CA . GLU A 1 83 ? -41.378 -14.750 -22.110 1.00 32.69 83 GLU A CA 1
ATOM 625 C C . GLU A 1 83 ? -41.630 -13.860 -23.349 1.00 32.69 83 GLU A C 1
ATOM 627 O O . GLU A 1 83 ? -42.733 -13.879 -23.887 1.00 32.69 83 GLU A O 1
ATOM 632 N N . CYS A 1 84 ? -40.627 -13.138 -23.871 1.00 33.09 84 CYS A N 1
ATOM 633 C CA . CYS A 1 84 ? -40.774 -12.245 -25.041 1.00 33.09 84 CYS A CA 1
ATOM 634 C C . CYS A 1 84 ? -40.110 -12.759 -26.336 1.00 33.09 84 CYS A C 1
ATOM 636 O O . CYS A 1 84 ? -40.054 -12.047 -27.338 1.00 33.09 84 CYS A O 1
ATOM 638 N N . ALA A 1 85 ? -39.585 -13.985 -26.349 1.00 30.03 85 ALA A N 1
ATOM 639 C CA . ALA A 1 85 ? -38.639 -14.438 -27.374 1.00 30.03 85 ALA A CA 1
ATOM 640 C C . ALA A 1 85 ? -39.251 -14.937 -28.705 1.00 30.03 85 ALA A C 1
ATOM 642 O O . ALA A 1 85 ? -38.541 -15.562 -29.491 1.00 30.03 85 ALA A O 1
ATOM 643 N N . THR A 1 86 ? -40.535 -14.697 -28.999 1.00 30.08 86 THR A N 1
ATOM 644 C CA . THR A 1 86 ? -41.169 -15.255 -30.219 1.00 30.08 86 THR A CA 1
ATOM 645 C C . THR A 1 86 ? -41.466 -14.269 -31.349 1.00 30.08 86 THR A C 1
ATOM 647 O O . THR A 1 86 ? -41.774 -14.720 -32.449 1.00 30.08 86 THR A O 1
ATOM 650 N N . GLU A 1 87 ? -41.248 -12.962 -31.182 1.00 34.47 87 GLU A N 1
ATOM 651 C CA . GLU A 1 87 ? -41.425 -11.986 -32.272 1.00 34.47 87 GLU A CA 1
ATOM 652 C C . GLU A 1 87 ? -40.319 -10.917 -32.283 1.00 34.47 87 GLU A C 1
ATOM 654 O O . GLU A 1 87 ? -40.551 -9.753 -31.993 1.00 34.47 87 GLU A O 1
ATOM 659 N N . PHE A 1 88 ? -39.089 -11.289 -32.649 1.00 39.69 88 PHE A N 1
ATOM 660 C CA . PHE A 1 88 ? -38.046 -10.309 -32.992 1.00 39.69 88 PHE A CA 1
ATOM 661 C C . PHE A 1 88 ? -37.549 -10.545 -34.418 1.00 39.69 88 PHE A C 1
ATOM 663 O O . PHE A 1 88 ? -36.480 -11.098 -34.669 1.00 39.69 88 PHE A O 1
ATOM 670 N N . ARG A 1 89 ? -38.375 -10.125 -35.379 1.00 38.47 89 ARG A N 1
ATOM 671 C CA . ARG A 1 89 ? -38.034 -10.000 -36.802 1.00 38.47 89 ARG A CA 1
ATOM 672 C C . ARG A 1 89 ? -38.144 -8.540 -37.249 1.00 38.47 89 ARG A C 1
ATOM 674 O O . ARG A 1 89 ? -38.742 -8.273 -38.274 1.00 38.47 89 ARG A O 1
ATOM 681 N N . ASP A 1 90 ? -37.548 -7.602 -36.516 1.00 44.19 90 ASP A N 1
ATOM 682 C CA . ASP A 1 90 ? -37.506 -6.201 -36.953 1.00 44.19 90 ASP A CA 1
ATOM 683 C C . ASP A 1 90 ? -36.106 -5.600 -36.801 1.00 44.19 90 ASP A C 1
ATOM 685 O O . ASP A 1 90 ? -35.638 -5.258 -35.714 1.00 44.19 90 ASP A O 1
ATOM 689 N N . SER A 1 91 ? -35.442 -5.423 -37.946 1.00 46.47 91 SER A N 1
ATOM 690 C CA . SER A 1 91 ? -34.158 -4.727 -38.105 1.00 46.47 91 SER A CA 1
ATOM 691 C C . SER A 1 91 ? -34.179 -3.276 -37.603 1.00 46.47 91 SER A C 1
ATOM 693 O O . SER A 1 91 ? -33.129 -2.687 -37.357 1.00 46.47 91 SER A O 1
ATOM 695 N N . GLU A 1 92 ? -35.364 -2.691 -37.428 1.00 44.00 92 GLU A N 1
ATOM 696 C CA . GLU A 1 92 ? -35.547 -1.308 -36.986 1.00 44.00 92 GLU A CA 1
ATOM 697 C C . GLU A 1 92 ? -35.320 -1.126 -35.473 1.00 44.00 92 GLU A C 1
ATOM 699 O O . GLU A 1 92 ? -34.758 -0.114 -35.054 1.00 44.00 92 GLU A O 1
ATOM 704 N N . ILE A 1 93 ? -35.669 -2.124 -34.648 1.00 47.16 93 ILE A N 1
ATOM 705 C CA . ILE A 1 93 ? -35.432 -2.095 -33.192 1.00 47.16 93 ILE A CA 1
ATOM 706 C C . ILE A 1 93 ? -33.930 -2.238 -32.900 1.00 47.16 93 ILE A C 1
ATOM 708 O O . ILE A 1 93 ? -33.389 -1.516 -32.061 1.00 47.16 93 ILE A O 1
ATOM 712 N N . SER A 1 94 ? -33.230 -3.080 -33.670 1.00 56.19 94 SER A N 1
ATOM 713 C CA . SER A 1 94 ? -31.766 -3.200 -33.612 1.00 56.19 94 SER A CA 1
ATOM 714 C C . SER A 1 94 ? -31.065 -1.898 -34.012 1.00 56.19 94 SER A C 1
ATOM 716 O O . SER A 1 94 ? -30.083 -1.517 -33.376 1.00 56.19 94 SER A O 1
ATOM 718 N N . LEU A 1 95 ? -31.572 -1.188 -35.029 1.00 51.91 95 LEU A N 1
ATOM 719 C CA . LEU A 1 95 ? -31.022 0.108 -35.434 1.00 51.91 95 LEU A CA 1
ATOM 720 C C . LEU A 1 95 ? -31.245 1.175 -34.355 1.00 51.91 95 LEU A C 1
ATOM 722 O O . LEU A 1 95 ? -30.328 1.928 -34.040 1.00 51.91 95 LEU A O 1
ATOM 726 N N . ARG A 1 96 ? -32.441 1.238 -33.756 1.00 53.03 96 ARG A N 1
ATOM 727 C CA . ARG A 1 96 ? -32.758 2.205 -32.689 1.00 53.03 96 ARG A CA 1
ATOM 728 C C . ARG A 1 96 ? -31.923 1.967 -31.430 1.00 53.03 96 ARG A C 1
ATOM 730 O O . ARG A 1 96 ? -31.410 2.933 -30.869 1.00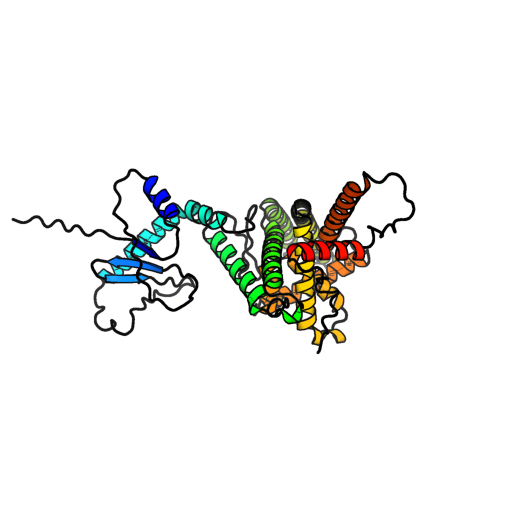 53.03 96 ARG A O 1
ATOM 737 N N . GLY A 1 97 ? -31.720 0.709 -31.032 1.00 56.75 97 GLY A N 1
ATOM 738 C CA . GLY A 1 97 ? -30.813 0.346 -29.938 1.00 56.75 97 GLY A CA 1
ATOM 739 C C . GLY A 1 97 ? -29.362 0.750 -30.223 1.00 56.75 97 GLY A C 1
ATOM 740 O O . GLY A 1 97 ? -28.705 1.347 -29.373 1.00 56.75 97 GLY A O 1
ATOM 741 N N . PHE A 1 98 ? -28.891 0.531 -31.453 1.00 54.50 98 PHE A N 1
ATOM 742 C CA . PHE A 1 98 ? -27.559 0.953 -31.887 1.00 54.50 98 PHE A CA 1
ATOM 743 C C . PHE A 1 98 ? -27.397 2.483 -31.916 1.00 54.50 98 PHE A C 1
ATOM 745 O O . PHE A 1 98 ? -26.392 3.012 -31.447 1.00 54.50 98 PHE A O 1
ATOM 752 N N . HIS A 1 99 ? -28.405 3.224 -32.387 1.00 57.97 99 HIS A N 1
ATOM 753 C CA . HIS A 1 99 ? -28.399 4.689 -32.359 1.00 57.97 99 HIS A CA 1
ATOM 754 C C . HIS A 1 99 ? -28.432 5.250 -30.932 1.00 57.97 99 HIS A C 1
ATOM 756 O O . HIS A 1 99 ? -27.723 6.215 -30.647 1.00 57.97 99 HIS A O 1
ATOM 762 N N . ALA A 1 100 ? -29.204 4.642 -30.027 1.00 65.94 100 ALA A N 1
ATOM 763 C CA . ALA A 1 100 ? -29.224 5.017 -28.615 1.00 65.94 100 ALA A CA 1
ATOM 764 C C . ALA A 1 100 ? -27.872 4.745 -27.937 1.00 65.94 100 ALA A C 1
ATOM 766 O O . ALA A 1 100 ? -27.384 5.594 -27.189 1.00 65.94 100 ALA A O 1
ATOM 767 N N . PHE A 1 101 ? -27.229 3.617 -28.251 1.00 66.31 101 PHE A N 1
ATOM 768 C CA . PHE A 1 101 ? -25.871 3.310 -27.804 1.00 66.31 101 PHE A CA 1
ATOM 769 C C . PHE A 1 101 ? -24.858 4.344 -28.316 1.00 66.31 101 PHE A C 1
ATOM 771 O O . PHE A 1 101 ? -24.131 4.922 -27.513 1.00 66.31 101 PHE A O 1
ATOM 778 N N . ILE A 1 102 ? -24.862 4.664 -29.619 1.00 68.50 102 ILE A N 1
ATOM 779 C CA . ILE A 1 102 ? -23.976 5.690 -30.201 1.00 68.50 102 ILE A CA 1
ATOM 780 C C . ILE A 1 102 ? -24.200 7.052 -29.541 1.00 68.50 102 ILE A C 1
ATOM 782 O O . ILE A 1 102 ? -23.235 7.724 -29.185 1.00 68.50 102 ILE A O 1
ATOM 786 N N . ALA A 1 103 ? -25.456 7.468 -29.364 1.00 65.44 103 ALA A N 1
ATOM 787 C CA . ALA A 1 103 ? -25.785 8.748 -28.745 1.00 65.44 103 ALA A CA 1
ATOM 788 C C . ALA A 1 103 ? -25.327 8.807 -27.280 1.00 65.44 103 ALA A C 1
ATOM 790 O O . ALA A 1 103 ? -24.777 9.817 -26.843 1.00 65.44 103 ALA A O 1
ATOM 791 N N . THR A 1 104 ? -25.499 7.712 -26.538 1.00 72.25 104 THR A N 1
ATOM 792 C CA . THR A 1 104 ? -25.069 7.593 -25.140 1.00 72.25 104 THR A CA 1
ATOM 793 C C . THR A 1 104 ? -23.550 7.597 -25.035 1.00 72.25 104 THR A C 1
ATOM 795 O O . THR A 1 104 ? -22.998 8.356 -24.244 1.00 72.25 104 THR A O 1
ATOM 798 N N . HIS A 1 105 ? -22.861 6.830 -25.881 1.00 70.31 105 HIS A N 1
ATOM 799 C CA . HIS A 1 105 ? -21.405 6.816 -25.940 1.00 70.31 105 HIS A CA 1
ATOM 800 C C . HIS A 1 105 ? -20.858 8.201 -26.302 1.00 70.31 105 HIS A C 1
ATOM 802 O O . HIS A 1 105 ? -19.969 8.703 -25.625 1.00 70.31 105 HIS A O 1
ATOM 808 N N . ALA A 1 106 ? -21.430 8.874 -27.306 1.00 70.06 106 ALA A N 1
ATOM 809 C CA . ALA A 1 106 ? -21.038 10.231 -27.687 1.00 70.06 106 ALA A CA 1
ATOM 810 C C . ALA A 1 106 ? -21.252 11.242 -26.549 1.00 70.06 106 ALA A C 1
ATOM 812 O O . ALA A 1 106 ? -20.412 12.117 -26.333 1.00 70.06 106 ALA A O 1
ATOM 813 N N . LEU A 1 107 ? -22.341 11.105 -25.788 1.00 75.12 107 LEU A N 1
ATOM 814 C CA . LEU A 1 107 ? -22.625 11.948 -24.630 1.00 75.12 107 LEU A CA 1
ATOM 815 C C . LEU A 1 107 ? -21.643 11.668 -23.484 1.00 75.12 107 LEU A C 1
ATOM 817 O O . LEU A 1 107 ? -21.059 12.602 -22.940 1.00 75.12 107 LEU A O 1
ATOM 821 N N . ILE A 1 108 ? -21.390 10.401 -23.157 1.00 77.44 108 ILE A N 1
ATOM 822 C CA . ILE A 1 108 ? -20.412 10.000 -22.138 1.00 77.44 108 ILE A CA 1
ATOM 823 C C . ILE A 1 108 ? -19.012 10.484 -22.521 1.00 77.44 108 ILE A C 1
ATOM 825 O O . ILE A 1 108 ? -18.340 11.086 -21.689 1.00 77.44 108 ILE A O 1
ATOM 829 N N . SER A 1 109 ? -18.586 10.305 -23.773 1.00 73.88 109 SER A N 1
ATOM 830 C CA . SER A 1 109 ? -17.304 10.825 -24.260 1.00 73.88 109 SER A CA 1
ATOM 831 C C . SER A 1 109 ? -17.245 12.356 -24.185 1.00 73.88 109 SER A C 1
ATOM 833 O O . SER A 1 109 ? -16.231 12.909 -23.766 1.00 73.88 109 SER A O 1
ATOM 835 N N . GLY A 1 110 ? -18.339 13.052 -24.519 1.00 77.75 110 GLY A N 1
ATOM 836 C CA . GLY A 1 110 ? -18.433 14.513 -24.431 1.00 77.75 110 GLY A CA 1
ATOM 837 C C . GLY A 1 110 ? -18.389 15.063 -22.999 1.00 77.75 110 GLY A C 1
ATOM 838 O O . GLY A 1 110 ? -17.882 16.163 -22.781 1.00 77.75 110 GLY A O 1
ATOM 839 N N . TYR A 1 111 ? -18.868 14.294 -22.014 1.00 81.88 111 TYR A N 1
ATOM 840 C CA . TYR A 1 111 ? -18.931 14.687 -20.598 1.00 81.88 111 TYR A CA 1
ATOM 841 C C . TYR A 1 111 ? -17.969 13.920 -19.682 1.00 81.88 111 TYR A C 1
ATOM 843 O O . TYR A 1 111 ? -18.010 14.110 -18.463 1.00 81.88 111 TYR A O 1
ATOM 851 N N . GLN A 1 112 ?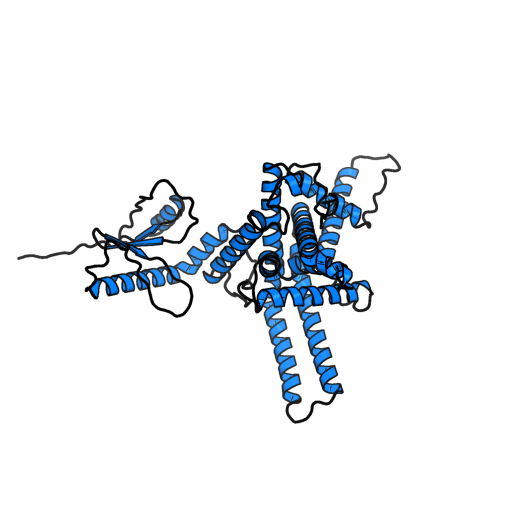 -17.070 13.105 -20.239 1.00 85.50 112 GLN A N 1
ATOM 852 C CA . GLN A 1 112 ? -16.184 12.205 -19.496 1.00 85.50 112 GLN A CA 1
ATOM 853 C C . GLN A 1 112 ? -15.458 12.915 -18.353 1.00 85.50 112 GLN A C 1
ATOM 855 O O . GLN A 1 112 ? -15.508 12.455 -17.217 1.00 85.50 112 GLN A O 1
ATOM 860 N N . ARG A 1 113 ? -14.853 14.080 -18.612 1.00 83.88 113 ARG A N 1
ATOM 861 C CA . ARG A 1 113 ? -14.131 14.835 -17.575 1.00 83.88 113 ARG A CA 1
ATOM 862 C C . ARG A 1 113 ? -15.034 15.274 -16.425 1.00 83.88 113 ARG A C 1
ATOM 864 O O . ARG A 1 113 ? -14.622 15.198 -15.273 1.00 83.88 113 ARG A O 1
ATOM 871 N N . SER A 1 114 ? -16.253 15.729 -16.714 1.00 84.19 114 SER A N 1
ATOM 872 C CA . SER A 1 114 ? -17.208 16.162 -15.686 1.00 84.19 114 SER A CA 1
ATOM 873 C C . SER A 1 114 ? -17.715 14.985 -14.857 1.00 84.19 114 SER A C 1
ATOM 875 O O . SER A 1 114 ? -17.777 15.099 -13.635 1.00 84.19 114 SER A O 1
ATOM 877 N N . ILE A 1 115 ? -18.017 13.855 -15.505 1.00 84.25 115 ILE A N 1
ATOM 878 C CA . ILE A 1 115 ? -18.444 12.617 -14.838 1.00 84.25 115 ILE A CA 1
ATOM 879 C C . ILE A 1 115 ? -17.316 12.089 -13.948 1.00 84.25 115 ILE A C 1
ATOM 881 O O . ILE A 1 115 ? -17.530 11.852 -12.762 1.00 84.25 115 ILE A O 1
ATOM 885 N N . SER A 1 116 ? -16.103 11.963 -14.493 1.00 86.50 116 SER A N 1
ATOM 886 C CA . SER A 1 116 ? -14.931 11.516 -13.741 1.00 86.50 116 SER A CA 1
ATOM 887 C C . SER A 1 116 ? -14.619 12.454 -12.584 1.00 86.50 116 SER A C 1
ATOM 889 O O . SER A 1 116 ? -14.382 11.981 -11.482 1.00 86.50 116 SER A O 1
ATOM 891 N N . LYS A 1 117 ? -14.673 13.776 -12.781 1.00 87.00 117 LYS A N 1
ATOM 892 C CA . LYS A 1 117 ? -14.459 14.736 -11.691 1.00 87.00 117 LYS A CA 1
ATOM 893 C C . LYS A 1 117 ? -15.475 14.549 -10.561 1.00 87.00 117 LYS A C 1
ATOM 895 O O . LYS A 1 117 ? -15.061 14.478 -9.412 1.00 87.00 117 LYS A O 1
ATOM 900 N N . ALA A 1 118 ? -16.762 14.428 -10.886 1.00 86.44 118 ALA A N 1
ATOM 901 C CA . ALA A 1 118 ? -17.807 14.214 -9.887 1.00 86.44 118 ALA A CA 1
ATOM 902 C C . ALA A 1 118 ? -17.644 12.872 -9.154 1.00 86.44 118 ALA A C 1
ATOM 904 O O . ALA A 1 118 ? -17.842 12.804 -7.949 1.00 86.44 118 ALA A O 1
ATOM 905 N N . LYS A 1 119 ? -17.246 11.804 -9.857 1.00 87.19 119 LYS A N 1
ATOM 906 C CA . LYS A 1 119 ? -16.977 10.504 -9.224 1.00 87.19 119 LYS A CA 1
ATOM 907 C C . LYS A 1 119 ? -15.725 10.513 -8.350 1.00 87.19 119 LYS A C 1
ATOM 909 O O . LYS A 1 119 ? -15.728 9.873 -7.305 1.00 87.19 119 LYS A O 1
ATOM 914 N N . LEU A 1 120 ? -14.675 11.231 -8.756 1.00 87.19 120 LEU A N 1
ATOM 915 C CA . LEU A 1 120 ? -13.440 11.344 -7.980 1.00 87.19 120 LEU A CA 1
ATOM 916 C C . LEU A 1 120 ? -13.706 11.899 -6.574 1.00 87.19 120 LEU A C 1
ATOM 918 O O . LEU A 1 120 ? -13.089 11.430 -5.627 1.00 87.19 120 LEU A O 1
ATOM 922 N N . GLU A 1 121 ? -14.655 12.827 -6.421 1.00 85.88 121 GLU A N 1
ATOM 923 C CA . GLU A 1 121 ? -15.026 13.422 -5.124 1.00 85.88 121 GLU A CA 1
ATOM 924 C C . GLU A 1 121 ? -15.501 12.394 -4.075 1.00 85.88 121 GLU A C 1
ATOM 926 O O . GLU A 1 121 ? -15.492 12.706 -2.888 1.00 85.88 121 GLU A O 1
ATOM 931 N N . ASN A 1 122 ? -15.858 11.169 -4.482 1.00 85.75 122 ASN A N 1
ATOM 932 C CA . ASN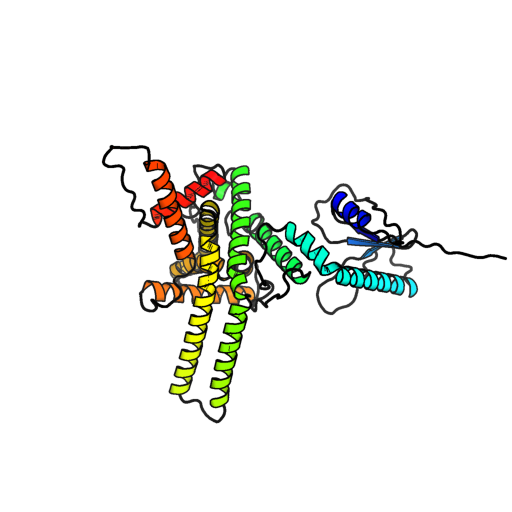 A 1 122 ? -16.303 10.109 -3.573 1.00 85.75 122 ASN A CA 1
ATOM 933 C C . ASN A 1 122 ? -15.166 9.241 -3.006 1.00 85.75 122 ASN A C 1
ATOM 935 O O . ASN A 1 122 ? -15.423 8.434 -2.115 1.00 85.75 122 ASN A O 1
ATOM 939 N N . PHE A 1 123 ? -13.933 9.352 -3.514 1.00 84.62 123 PHE A N 1
ATOM 940 C CA . PHE A 1 123 ? -12.823 8.512 -3.053 1.00 84.62 123 PHE A CA 1
ATOM 941 C C . PHE A 1 123 ? -12.066 9.169 -1.883 1.00 84.62 123 PHE A C 1
ATOM 943 O O . PHE A 1 123 ? -11.688 10.337 -2.001 1.00 84.62 123 PHE A O 1
ATOM 950 N N . PRO A 1 124 ? -11.770 8.435 -0.787 1.00 79.25 124 PRO A N 1
ATOM 951 C CA . PRO A 1 124 ? -11.106 8.992 0.400 1.00 79.25 124 PRO A CA 1
ATOM 952 C C . PRO A 1 124 ? -9.705 9.549 0.129 1.00 79.25 124 PRO A C 1
ATOM 954 O O . PRO A 1 124 ? -9.298 10.541 0.731 1.00 79.25 124 PRO A O 1
ATOM 957 N N . ALA A 1 125 ? -8.964 8.915 -0.781 1.00 75.69 125 ALA A N 1
ATOM 958 C CA . ALA A 1 125 ? -7.651 9.368 -1.212 1.00 75.69 125 ALA A CA 1
ATOM 959 C C . ALA A 1 125 ? -7.637 9.514 -2.730 1.00 75.69 125 ALA A C 1
ATOM 961 O O . ALA A 1 125 ? -7.672 8.538 -3.481 1.00 75.69 125 ALA A O 1
ATOM 962 N N . LEU A 1 126 ? -7.571 10.760 -3.187 1.00 76.81 126 LEU A N 1
ATOM 963 C CA . LEU A 1 126 ? -7.421 11.048 -4.603 1.00 76.81 126 LEU A CA 1
ATOM 964 C C . LEU A 1 126 ? -5.990 10.732 -5.053 1.00 76.81 126 LEU A C 1
ATOM 966 O O . LEU A 1 126 ? -5.041 11.135 -4.373 1.00 76.81 126 LEU A O 1
ATOM 970 N N . PRO A 1 127 ? -5.801 10.131 -6.238 1.00 74.00 127 PRO A N 1
ATOM 971 C CA . PRO A 1 127 ? -4.468 10.027 -6.817 1.00 74.00 127 PRO A CA 1
ATOM 972 C C . PRO A 1 127 ? -3.878 11.414 -7.044 1.00 74.00 127 PRO A C 1
ATOM 974 O O . PRO A 1 127 ? -4.589 12.326 -7.469 1.00 74.00 127 PRO A O 1
ATOM 977 N N . GLN A 1 128 ? -2.592 11.617 -6.765 1.00 75.75 128 GLN A N 1
ATOM 978 C CA . GLN A 1 128 ? -1.968 12.932 -6.959 1.00 75.75 128 GLN A CA 1
ATOM 979 C C . GLN A 1 128 ? -1.771 13.247 -8.444 1.00 75.75 128 GLN A C 1
ATOM 981 O O . GLN A 1 128 ? -2.060 14.362 -8.879 1.00 75.75 128 GLN A O 1
ATOM 986 N N . THR A 1 129 ? -1.351 12.252 -9.222 1.00 82.06 129 THR A N 1
ATOM 987 C CA . THR A 1 129 ? -1.005 12.395 -10.637 1.00 82.06 129 THR A CA 1
ATOM 988 C C . THR A 1 129 ? -1.597 11.231 -11.441 1.00 82.06 129 THR A C 1
ATOM 990 O O . THR A 1 129 ? -2.815 11.163 -11.605 1.00 82.06 129 THR A O 1
ATOM 993 N N . HIS A 1 130 ? -0.755 10.335 -11.946 1.00 90.19 130 HIS A N 1
ATOM 994 C CA . HIS A 1 130 ? -1.117 9.146 -12.699 1.00 90.19 130 HIS A CA 1
ATOM 995 C C . HIS A 1 130 ? -1.433 7.977 -11.758 1.00 90.19 130 HIS A C 1
ATOM 997 O O . HIS A 1 130 ? -1.111 8.016 -10.572 1.00 90.19 130 HIS A O 1
ATOM 1003 N N . LEU A 1 131 ? -2.064 6.940 -12.302 1.00 92.19 131 LEU A N 1
ATOM 1004 C CA . LEU A 1 131 ? -2.377 5.700 -11.591 1.00 92.19 131 LEU A CA 1
ATOM 1005 C C . LEU A 1 131 ? -1.660 4.522 -12.243 1.00 92.19 131 LEU A C 1
ATOM 1007 O O . LEU A 1 131 ? -1.480 4.506 -13.459 1.00 92.19 131 LEU A O 1
ATOM 1011 N N . LEU A 1 132 ? -1.336 3.497 -11.465 1.00 93.19 132 LEU A N 1
ATOM 1012 C CA . LEU A 1 132 ? -1.002 2.178 -11.999 1.00 93.19 132 LEU A CA 1
ATOM 1013 C C . LEU A 1 132 ? -2.262 1.319 -12.132 1.00 93.19 132 LEU A C 1
ATOM 1015 O O . LEU A 1 132 ? -3.062 1.234 -11.204 1.00 93.19 132 LEU A O 1
ATOM 1019 N N . THR A 1 133 ? -2.432 0.603 -13.241 1.00 93.19 133 THR A N 1
ATOM 1020 C CA . THR A 1 133 ? -3.463 -0.441 -13.297 1.00 93.19 133 THR A CA 1
ATOM 1021 C C . THR A 1 133 ? -3.124 -1.553 -12.309 1.00 93.19 133 THR A C 1
ATOM 1023 O O . THR A 1 133 ? -1.951 -1.888 -12.127 1.00 93.19 133 THR A O 1
ATOM 1026 N N . SER A 1 134 ? -4.138 -2.193 -11.742 1.00 91.50 134 SER A N 1
ATOM 1027 C CA . SER A 1 134 ? -3.961 -3.337 -10.842 1.00 91.50 134 SER A CA 1
ATOM 1028 C C . SER A 1 134 ? -4.488 -4.651 -11.439 1.00 91.50 134 SER A C 1
ATOM 1030 O O . SER A 1 134 ? -4.585 -5.664 -10.741 1.00 91.50 134 SER A O 1
ATOM 1032 N N . LYS A 1 135 ? -4.839 -4.659 -12.734 1.00 88.81 135 LYS A N 1
ATOM 1033 C CA . LYS A 1 135 ? -5.432 -5.812 -13.438 1.00 88.81 135 LYS A CA 1
ATOM 1034 C C . LYS A 1 135 ? -4.456 -6.974 -13.637 1.00 88.81 135 LYS A C 1
ATOM 1036 O O . LYS A 1 135 ? -4.867 -8.128 -13.571 1.00 88.81 135 LYS A O 1
ATOM 1041 N N . ASP A 1 136 ? -3.185 -6.677 -13.875 1.00 90.75 136 ASP A N 1
ATOM 1042 C CA . ASP A 1 136 ? -2.146 -7.667 -14.144 1.00 90.75 136 ASP A CA 1
ATOM 1043 C C . ASP A 1 136 ? -0.798 -7.240 -13.540 1.00 90.75 136 ASP A C 1
ATOM 1045 O O . ASP A 1 136 ? -0.672 -6.170 -12.945 1.00 90.75 136 ASP A O 1
ATOM 1049 N N . LYS A 1 137 ? 0.216 -8.100 -13.686 1.00 89.81 137 LYS A N 1
ATOM 1050 C CA . LYS A 1 137 ? 1.564 -7.859 -13.152 1.00 89.81 137 LYS A CA 1
ATOM 1051 C C . LYS A 1 137 ? 2.331 -6.737 -13.861 1.00 89.81 137 LYS A C 1
ATOM 1053 O O . LYS A 1 137 ? 3.336 -6.284 -13.334 1.00 89.81 137 LYS A O 1
ATOM 1058 N N . SER A 1 138 ? 1.915 -6.335 -15.065 1.00 88.19 138 SER A N 1
ATOM 1059 C CA . SER A 1 138 ? 2.605 -5.298 -15.844 1.00 88.19 138 SER A CA 1
ATOM 1060 C C . SER A 1 138 ? 2.294 -3.895 -15.337 1.00 88.19 138 SER A C 1
ATOM 1062 O O . SER A 1 138 ? 3.108 -2.996 -15.524 1.00 88.19 138 SER A O 1
ATOM 1064 N N . ARG A 1 139 ? 1.143 -3.730 -14.668 1.00 91.06 139 ARG A N 1
ATOM 1065 C CA . ARG A 1 139 ? 0.738 -2.504 -13.972 1.00 91.06 139 ARG A CA 1
ATOM 1066 C C . ARG A 1 139 ? 0.943 -1.247 -14.823 1.00 91.06 139 ARG A C 1
ATOM 1068 O O . ARG A 1 139 ? 1.667 -0.329 -14.453 1.00 91.06 139 ARG A O 1
ATOM 1075 N N . VAL A 1 140 ? 0.294 -1.218 -15.983 1.00 91.88 140 VAL A N 1
ATOM 1076 C CA . VAL A 1 140 ? 0.396 -0.124 -16.957 1.00 91.88 140 VAL A CA 1
ATOM 1077 C C . VAL A 1 140 ? -0.009 1.220 -16.339 1.00 91.88 140 VAL A C 1
ATOM 1079 O O . VAL A 1 140 ? -0.912 1.294 -15.507 1.00 91.88 140 VAL A O 1
ATOM 1082 N N . VAL A 1 141 ? 0.646 2.300 -16.764 1.00 93.75 141 VAL A N 1
ATOM 1083 C CA . VAL A 1 141 ? 0.332 3.666 -16.327 1.00 93.75 141 VAL A CA 1
ATOM 1084 C C . VAL A 1 141 ? -0.956 4.168 -16.987 1.00 93.75 141 VAL A C 1
ATOM 1086 O O . VAL A 1 141 ? -1.099 4.132 -18.208 1.00 93.75 141 VAL A O 1
ATOM 1089 N N . ILE A 1 142 ? -1.872 4.705 -16.182 1.00 92.44 142 ILE A N 1
ATOM 1090 C CA . ILE A 1 142 ? -3.039 5.478 -16.611 1.00 92.44 142 ILE A CA 1
ATOM 1091 C C . ILE A 1 142 ? -2.677 6.968 -16.477 1.00 92.44 142 ILE A C 1
ATOM 1093 O O . ILE A 1 142 ? -2.654 7.492 -15.358 1.00 92.44 142 ILE A O 1
ATOM 1097 N N . PRO A 1 143 ? -2.399 7.675 -17.588 1.00 87.31 143 PRO A N 1
ATOM 1098 C CA . PRO A 1 143 ? -1.903 9.051 -17.538 1.00 87.31 143 PRO A CA 1
ATOM 1099 C C . PRO A 1 143 ? -2.992 10.064 -17.149 1.00 87.31 143 PRO A C 1
ATOM 1101 O O . PRO A 1 143 ? -2.737 11.070 -16.494 1.00 87.31 143 PRO A O 1
ATOM 1104 N N . GLU A 1 144 ? -4.244 9.824 -17.532 1.00 85.69 144 GLU A N 1
ATOM 1105 C CA . GLU A 1 144 ? -5.320 10.784 -17.291 1.00 85.69 144 GLU A CA 1
ATOM 1106 C C . GLU A 1 144 ? -6.074 10.489 -15.991 1.00 85.69 144 GLU A C 1
ATOM 1108 O O . GLU A 1 144 ? -6.962 9.634 -15.955 1.00 85.69 144 GLU A O 1
ATOM 1113 N N . LYS A 1 145 ? -5.800 11.272 -14.939 1.00 83.19 145 LYS A N 1
ATOM 1114 C CA . LYS A 1 145 ? -6.521 11.204 -13.653 1.00 83.19 145 LYS A CA 1
ATOM 1115 C C . LYS A 1 145 ? -8.037 11.377 -13.791 1.00 83.19 145 LYS A C 1
ATOM 1117 O O . LYS A 1 145 ? -8.806 10.714 -13.108 1.00 83.19 145 LYS A O 1
ATOM 1122 N N . GLN A 1 146 ? -8.480 12.288 -14.659 1.00 86.25 146 GLN A N 1
ATOM 1123 C CA . GLN A 1 146 ? -9.902 12.589 -14.883 1.00 86.25 146 GLN A CA 1
ATOM 1124 C C . GLN A 1 146 ? -10.459 11.808 -16.080 1.00 86.25 146 GLN A C 1
ATOM 1126 O O . GLN A 1 146 ? -11.109 12.377 -16.959 1.00 86.25 146 GLN A O 1
ATOM 1131 N N . SER A 1 147 ? -10.180 10.506 -16.122 1.00 88.81 147 SER A N 1
ATOM 1132 C CA . SER A 1 147 ? -10.676 9.597 -17.155 1.00 88.81 147 SER A CA 1
ATOM 1133 C C . SER A 1 147 ? -11.618 8.544 -16.575 1.00 88.81 147 SER A C 1
ATOM 1135 O O . SER A 1 147 ? -11.611 8.276 -15.373 1.00 88.81 147 SER A O 1
ATOM 1137 N N . LEU A 1 148 ? -12.449 7.930 -17.421 1.00 87.81 148 LEU A N 1
ATOM 1138 C CA . LEU A 1 148 ? -13.285 6.801 -16.992 1.00 87.81 148 LEU A CA 1
ATOM 1139 C C . LEU A 1 148 ? -12.436 5.573 -16.640 1.00 87.81 148 LEU A C 1
ATOM 1141 O O . LEU A 1 148 ? -12.834 4.786 -15.791 1.00 87.81 148 LEU A O 1
ATOM 1145 N N . VAL A 1 149 ? -11.262 5.427 -17.261 1.00 90.81 149 VAL A N 1
ATOM 1146 C CA . VAL A 1 149 ? -10.315 4.343 -16.966 1.00 90.81 149 VAL A CA 1
ATOM 1147 C C . VAL A 1 149 ? -9.755 4.492 -15.552 1.00 90.81 149 VAL A C 1
ATOM 1149 O O . VAL A 1 149 ? -9.752 3.522 -14.802 1.00 90.81 149 VAL A O 1
ATOM 1152 N N . ALA A 1 150 ? -9.370 5.711 -15.158 1.00 91.50 150 ALA A N 1
ATOM 1153 C CA . ALA A 1 150 ? -8.932 6.001 -13.794 1.00 91.50 150 ALA A CA 1
ATOM 1154 C C . ALA A 1 150 ? -10.032 5.709 -12.763 1.00 91.50 150 ALA A C 1
ATOM 1156 O O . ALA A 1 150 ? -9.765 5.082 -11.744 1.00 91.50 150 ALA A O 1
A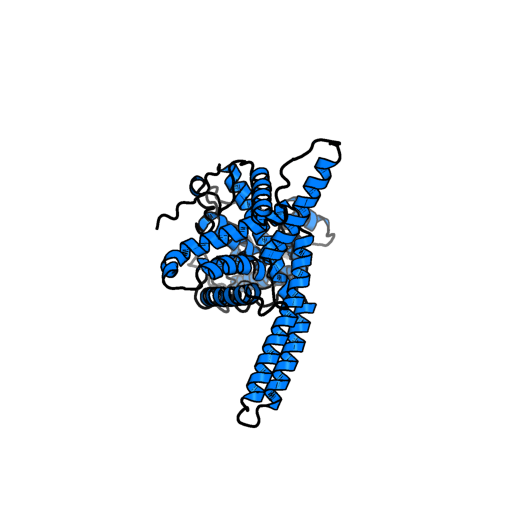TOM 1157 N N . ILE A 1 151 ? -11.279 6.101 -13.050 1.00 91.88 151 ILE A N 1
ATOM 1158 C CA . ILE A 1 151 ? -12.422 5.776 -12.186 1.00 91.88 151 ILE A CA 1
ATOM 1159 C C . ILE A 1 151 ? -12.605 4.263 -12.045 1.00 91.88 151 ILE A C 1
ATOM 1161 O O . ILE A 1 151 ? -12.709 3.783 -10.924 1.00 91.88 151 ILE A O 1
ATOM 1165 N N . LYS A 1 152 ? -12.605 3.512 -13.153 1.00 92.38 152 LYS A N 1
ATOM 1166 C CA . LYS A 1 152 ? -12.765 2.050 -13.125 1.00 92.38 152 LYS A CA 1
ATOM 1167 C C . LYS A 1 152 ? -11.658 1.361 -12.330 1.00 92.38 152 LYS A C 1
ATOM 1169 O O . LYS A 1 152 ? -11.928 0.400 -11.620 1.00 92.38 152 LYS A O 1
ATOM 1174 N N . GLU A 1 153 ? -10.423 1.845 -12.440 1.00 94.62 153 GLU A N 1
ATOM 1175 C CA . GLU A 1 153 ? -9.306 1.339 -11.640 1.00 94.62 153 GLU A CA 1
ATOM 1176 C C . GLU A 1 153 ? -9.523 1.613 -10.143 1.00 94.62 153 GLU A C 1
ATOM 1178 O O . GLU A 1 153 ? -9.361 0.705 -9.335 1.00 94.62 153 GLU A O 1
ATOM 1183 N N . LEU A 1 154 ? -9.955 2.818 -9.760 1.00 93.88 154 LEU A N 1
ATOM 1184 C CA . LEU A 1 154 ? -10.254 3.134 -8.357 1.00 93.88 154 LEU A CA 1
ATOM 1185 C C . LEU A 1 154 ? -11.438 2.317 -7.811 1.00 93.88 154 LEU A C 1
ATOM 1187 O O . LEU A 1 154 ? -11.364 1.804 -6.697 1.00 93.88 154 LEU A O 1
ATOM 1191 N N . GLU A 1 155 ? -12.499 2.133 -8.602 1.00 93.69 155 GLU A N 1
ATOM 1192 C CA . GLU A 1 155 ? -13.635 1.263 -8.259 1.00 93.69 155 GLU A CA 1
ATOM 1193 C C . GLU A 1 155 ? -13.181 -0.196 -8.073 1.00 93.69 155 GLU A C 1
ATOM 1195 O O . GLU A 1 155 ? -13.581 -0.857 -7.115 1.00 93.69 155 GLU A O 1
ATOM 1200 N N . LEU A 1 156 ? -12.290 -0.694 -8.938 1.00 94.56 156 LEU A N 1
ATOM 1201 C CA . LEU A 1 156 ? -11.699 -2.026 -8.802 1.00 94.56 156 LEU A CA 1
ATOM 1202 C C . LEU A 1 156 ? -10.895 -2.161 -7.502 1.00 94.56 156 LEU A C 1
ATOM 1204 O O . LEU A 1 156 ? -11.036 -3.166 -6.804 1.00 94.56 156 LEU A O 1
ATOM 1208 N N . ARG A 1 157 ? -10.064 -1.171 -7.161 1.00 95.00 157 ARG A N 1
ATOM 1209 C CA . ARG A 1 157 ? -9.290 -1.174 -5.911 1.00 95.00 157 ARG A CA 1
ATOM 1210 C C . ARG A 1 157 ? -10.208 -1.187 -4.688 1.00 95.00 157 ARG A C 1
ATOM 1212 O O . ARG A 1 157 ? -10.005 -2.019 -3.807 1.00 95.00 157 ARG A O 1
ATOM 1219 N N . GLU A 1 158 ? -11.264 -0.374 -4.675 1.00 94.50 158 GLU A N 1
ATOM 1220 C CA . GLU A 1 158 ? -12.262 -0.348 -3.592 1.00 94.50 158 GLU A CA 1
ATOM 1221 C C . GLU A 1 158 ? -12.972 -1.700 -3.421 1.00 94.50 158 GLU A C 1
ATOM 1223 O O . GLU A 1 158 ? -13.127 -2.203 -2.302 1.00 94.50 158 GLU A O 1
ATOM 1228 N N . LEU A 1 159 ? -13.344 -2.345 -4.534 1.00 94.25 159 LEU A N 1
ATOM 1229 C CA . LEU A 1 159 ? -13.923 -3.691 -4.515 1.00 94.25 159 LEU A CA 1
ATOM 1230 C C . LEU A 1 159 ? -12.958 -4.711 -3.896 1.00 94.25 159 LEU A C 1
ATOM 1232 O O . LEU A 1 159 ? -13.376 -5.579 -3.125 1.00 94.25 159 LEU A O 1
ATOM 1236 N N . ARG A 1 160 ? -11.659 -4.607 -4.199 1.00 95.25 160 ARG A N 1
ATOM 1237 C CA . ARG A 1 160 ? -10.630 -5.480 -3.617 1.00 95.25 160 ARG A CA 1
ATOM 1238 C C . ARG A 1 160 ? -10.435 -5.218 -2.131 1.00 95.25 160 ARG A C 1
ATOM 1240 O O . ARG A 1 160 ? -10.408 -6.184 -1.373 1.00 95.25 160 ARG A O 1
ATOM 1247 N N . MET A 1 161 ? -10.344 -3.956 -1.713 1.00 96.19 161 MET A N 1
ATOM 1248 C CA . MET A 1 161 ? -10.224 -3.575 -0.301 1.00 96.19 161 MET A CA 1
ATOM 1249 C C . MET A 1 161 ? -11.404 -4.120 0.507 1.00 96.19 161 MET A C 1
ATOM 1251 O O . MET A 1 161 ? -11.204 -4.835 1.487 1.00 96.19 161 MET A O 1
ATOM 1255 N N . THR A 1 162 ? -12.628 -3.892 0.030 1.00 94.50 162 THR A N 1
ATOM 1256 C CA . THR A 1 162 ? -13.858 -4.433 0.626 1.00 94.50 162 THR A CA 1
ATOM 1257 C C . THR A 1 162 ? -13.819 -5.962 0.696 1.00 94.50 162 THR A C 1
ATOM 1259 O O . THR A 1 162 ? -14.057 -6.555 1.745 1.00 94.50 162 THR A O 1
ATOM 1262 N N . SER A 1 163 ? -13.433 -6.636 -0.393 1.00 94.00 163 SER A N 1
ATOM 1263 C CA . SER A 1 163 ? -13.314 -8.098 -0.398 1.00 94.00 163 SER A CA 1
ATOM 1264 C C . SER A 1 163 ? -12.282 -8.627 0.603 1.00 94.00 163 SER A C 1
ATOM 1266 O O . SER A 1 163 ? -12.465 -9.733 1.120 1.00 94.00 163 SER A O 1
ATOM 1268 N N . LEU A 1 164 ? -11.182 -7.908 0.821 1.00 95.62 164 LEU A N 1
ATOM 1269 C CA . LEU A 1 164 ? -10.114 -8.307 1.733 1.00 95.62 164 LEU A CA 1
ATOM 1270 C C . LEU A 1 164 ? -10.516 -8.088 3.196 1.00 95.62 164 LEU A C 1
ATOM 1272 O O . LEU A 1 164 ? -10.293 -8.980 4.014 1.00 95.62 164 LEU A O 1
ATOM 1276 N N . LEU A 1 165 ? -11.151 -6.953 3.496 1.00 95.44 165 LEU A N 1
ATOM 1277 C CA . LEU A 1 165 ? -11.558 -6.566 4.849 1.00 95.44 165 LEU A CA 1
ATOM 1278 C C . LEU A 1 165 ? -12.798 -7.325 5.338 1.00 95.44 165 LEU A C 1
ATOM 1280 O O . LEU A 1 165 ? -12.850 -7.724 6.499 1.00 95.44 165 LEU A O 1
ATOM 1284 N N . ASP A 1 166 ? -13.777 -7.573 4.466 1.00 90.81 166 ASP A N 1
ATOM 1285 C CA . ASP A 1 166 ? -15.062 -8.141 4.893 1.00 90.81 166 ASP A CA 1
ATOM 1286 C C . ASP A 1 166 ? -15.172 -9.653 4.706 1.00 90.81 166 ASP A C 1
ATOM 1288 O O . ASP A 1 166 ? -16.015 -10.290 5.333 1.00 90.81 166 ASP A O 1
ATOM 1292 N N . ARG A 1 167 ? -14.366 -10.244 3.815 1.00 80.69 167 ARG A N 1
ATOM 1293 C CA . ARG A 1 167 ? -14.529 -11.652 3.395 1.00 80.69 167 ARG A CA 1
ATOM 1294 C C . ARG A 1 167 ? -13.221 -12.438 3.320 1.00 80.69 167 ARG A C 1
ATOM 1296 O O . ARG A 1 167 ? -13.215 -13.572 2.838 1.00 80.69 167 ARG A O 1
ATOM 1303 N N . GLY A 1 168 ? -12.097 -11.820 3.678 1.00 73.19 168 GLY A N 1
ATOM 1304 C CA . GLY A 1 168 ? -10.770 -12.346 3.375 1.00 73.19 168 GLY A CA 1
ATOM 1305 C C . GLY A 1 168 ? -10.240 -13.372 4.370 1.00 73.19 168 GLY A C 1
ATOM 1306 O O . GLY A 1 168 ? -9.474 -14.236 3.951 1.00 73.19 168 GLY A O 1
ATOM 1307 N N . GLY A 1 169 ? -10.554 -13.251 5.667 1.00 88.12 169 GLY A N 1
ATOM 1308 C CA . GLY A 1 169 ? -9.929 -14.017 6.768 1.00 88.12 169 GLY A CA 1
ATOM 1309 C C . GLY A 1 169 ? -8.404 -13.842 6.913 1.00 88.12 169 GLY A C 1
ATOM 1310 O O . GLY A 1 169 ? -7.806 -14.183 7.937 1.00 88.12 169 GLY A O 1
ATOM 1311 N N . PHE A 1 170 ? -7.757 -13.288 5.887 1.00 94.25 170 PHE A N 1
ATOM 1312 C CA . PHE A 1 170 ? -6.325 -13.068 5.777 1.00 94.25 170 PHE A CA 1
ATOM 1313 C C . PHE A 1 170 ? -5.844 -12.052 6.813 1.00 94.25 170 PHE A C 1
ATOM 1315 O O . PHE A 1 170 ? -4.958 -12.367 7.599 1.00 94.25 170 PHE A O 1
ATOM 1322 N N . MET A 1 171 ? -6.503 -10.892 6.877 1.00 93.88 171 MET A N 1
ATOM 1323 C CA . MET A 1 171 ? -6.225 -9.836 7.859 1.00 93.88 171 MET A CA 1
ATOM 1324 C C . MET A 1 171 ? -6.997 -10.019 9.172 1.00 93.88 171 MET A C 1
ATOM 1326 O O . MET A 1 171 ? -7.008 -9.109 9.981 1.00 93.88 171 MET A O 1
ATOM 1330 N N . LEU A 1 172 ? -7.669 -11.159 9.395 1.00 93.50 172 LEU A N 1
ATOM 1331 C CA . LEU A 1 172 ? -8.418 -11.451 10.633 1.00 93.50 172 LEU A CA 1
ATOM 1332 C C . LEU A 1 172 ? -9.567 -10.481 10.968 1.00 93.50 172 LEU A C 1
ATOM 1334 O O . LEU A 1 172 ? -10.092 -10.498 12.077 1.00 93.50 172 LEU A O 1
ATOM 1338 N N . THR A 1 173 ? -9.990 -9.660 10.008 1.00 93.94 173 THR A N 1
ATOM 1339 C CA . THR A 1 173 ? -11.076 -8.682 10.160 1.00 93.94 173 THR A CA 1
ATOM 1340 C C . THR A 1 173 ? -12.469 -9.269 9.904 1.00 93.94 173 THR A C 1
ATOM 1342 O O . THR A 1 173 ? -13.461 -8.545 9.900 1.00 93.94 173 THR A O 1
ATOM 1345 N N . ASP A 1 174 ? -12.571 -10.572 9.654 1.00 89.38 174 ASP A N 1
ATOM 1346 C CA . ASP A 1 174 ? -13.818 -11.279 9.355 1.00 89.38 174 ASP A CA 1
ATOM 1347 C C . ASP A 1 174 ? -14.598 -11.707 10.608 1.00 89.38 174 ASP A C 1
ATOM 1349 O O . ASP A 1 174 ? -15.799 -11.960 10.513 1.00 89.38 174 ASP A O 1
ATOM 1353 N N . ASN A 1 175 ? -13.948 -11.763 11.776 1.00 86.44 175 ASN A N 1
ATOM 1354 C CA . ASN A 1 175 ? -14.574 -12.140 13.044 1.00 86.44 175 ASN A CA 1
ATOM 1355 C C . ASN A 1 175 ? -14.061 -11.273 14.208 1.00 86.44 175 ASN A C 1
ATOM 1357 O O . ASN A 1 175 ? -12.855 -11.120 14.404 1.00 86.44 175 ASN A O 1
ATOM 1361 N N . THR A 1 176 ? -14.988 -10.765 15.023 1.00 89.50 176 THR A N 1
ATOM 1362 C CA . THR A 1 176 ? -14.720 -9.997 16.247 1.00 89.50 176 THR A CA 1
ATOM 1363 C C . THR A 1 176 ? -13.936 -10.786 17.292 1.00 89.50 176 THR A C 1
ATOM 1365 O O . THR A 1 176 ? -13.104 -10.212 17.995 1.00 89.50 176 THR A O 1
ATOM 1368 N N . GLU A 1 177 ? -14.149 -12.101 17.386 1.00 87.12 177 GLU A N 1
ATOM 1369 C CA . GLU A 1 177 ? -13.490 -12.950 18.385 1.00 87.12 177 GLU A CA 1
ATOM 1370 C C . GLU A 1 177 ? -11.983 -13.065 18.150 1.00 87.12 177 GLU A C 1
ATOM 1372 O O . GLU A 1 177 ? -11.211 -13.101 19.110 1.00 87.12 177 GLU A O 1
ATOM 1377 N N . THR A 1 178 ? -11.548 -13.080 16.886 1.00 86.25 178 THR A N 1
ATOM 1378 C CA . THR A 1 178 ? -10.139 -13.307 16.549 1.00 86.25 178 THR A CA 1
ATOM 1379 C C . THR A 1 178 ? -9.247 -12.162 17.013 1.00 86.25 178 THR A C 1
ATOM 1381 O O . THR A 1 178 ? -8.145 -12.396 17.504 1.00 86.25 178 THR A O 1
ATOM 1384 N N . LEU A 1 179 ? -9.746 -10.929 16.893 1.00 89.12 179 LEU A N 1
ATOM 1385 C CA . LEU A 1 179 ? -9.058 -9.714 17.334 1.00 89.12 179 LEU A CA 1
ATOM 1386 C C . LEU A 1 179 ? -9.516 -9.238 18.720 1.00 89.12 179 LEU A C 1
ATOM 1388 O O . LEU A 1 179 ? -8.988 -8.254 19.229 1.00 89.12 179 LEU A O 1
ATOM 1392 N N . ARG A 1 180 ? -10.479 -9.937 19.341 1.00 90.56 180 ARG A N 1
ATOM 1393 C CA . ARG A 1 180 ? -11.107 -9.571 20.624 1.00 90.56 180 ARG A CA 1
ATOM 1394 C C . ARG A 1 180 ? -11.665 -8.143 20.631 1.00 90.56 180 ARG A C 1
ATOM 1396 O O . ARG A 1 180 ? -11.594 -7.446 21.640 1.00 90.56 180 ARG A O 1
ATOM 1403 N N . LEU A 1 181 ? -12.232 -7.720 19.505 1.00 92.50 181 LEU A N 1
ATOM 1404 C CA . LEU A 1 181 ? -12.829 -6.397 19.332 1.00 92.50 181 LEU A CA 1
ATOM 1405 C C . LEU A 1 181 ? -14.351 -6.470 19.452 1.00 92.50 181 LEU A C 1
ATOM 1407 O O . LEU A 1 181 ? -14.968 -7.479 19.115 1.00 92.50 181 LEU A O 1
ATOM 1411 N N . SER A 1 182 ? -14.973 -5.379 19.898 1.00 95.75 182 SER A N 1
ATOM 1412 C CA . SER A 1 182 ? -16.417 -5.203 19.720 1.00 95.75 182 SER A CA 1
ATOM 1413 C C . SER A 1 182 ? -16.754 -5.062 18.226 1.00 95.75 182 SER A C 1
ATOM 1415 O O . SER A 1 182 ? -15.868 -4.765 17.424 1.00 95.75 182 SER A O 1
ATOM 1417 N N . VAL A 1 183 ? -18.023 -5.251 17.842 1.00 95.94 183 VAL A N 1
ATOM 1418 C CA . VAL A 1 183 ? -18.467 -5.029 16.449 1.00 95.94 183 VAL A CA 1
ATOM 1419 C C . VAL A 1 183 ? -18.138 -3.598 16.010 1.00 95.94 183 VAL A C 1
ATOM 1421 O O . VAL A 1 183 ? -17.475 -3.411 14.996 1.00 95.94 183 VAL A O 1
ATOM 1424 N N . ASP A 1 184 ? -18.481 -2.607 16.836 1.00 97.19 184 ASP A N 1
ATOM 1425 C CA . ASP A 1 184 ? -18.231 -1.192 16.547 1.00 97.19 184 ASP A CA 1
ATOM 1426 C C . ASP A 1 184 ? -16.730 -0.873 16.415 1.00 97.19 184 ASP A C 1
ATOM 1428 O O . ASP A 1 184 ? -16.325 -0.127 15.523 1.00 97.19 184 ASP A O 1
ATOM 1432 N N . SER A 1 185 ? -15.881 -1.435 17.284 1.00 97.31 185 SER A N 1
ATOM 1433 C CA . SER A 1 185 ? -14.423 -1.243 17.206 1.00 97.31 185 SER A CA 1
ATOM 1434 C C . SER A 1 185 ? -13.821 -1.939 15.985 1.00 97.31 185 SER A C 1
ATOM 1436 O O . SER A 1 185 ? -12.900 -1.404 15.371 1.00 97.31 185 SER A O 1
ATOM 1438 N N . LEU A 1 186 ? -14.336 -3.116 15.614 1.00 96.19 186 LEU A N 1
ATOM 1439 C CA . LEU A 1 186 ? -13.906 -3.829 14.414 1.00 96.19 186 LEU A CA 1
ATOM 1440 C C . LEU A 1 186 ? -14.283 -3.057 13.145 1.00 96.19 186 LEU A C 1
ATOM 1442 O O . LEU A 1 186 ? -13.455 -2.950 12.244 1.00 96.19 186 LEU A O 1
ATOM 1446 N N . ASP A 1 187 ? -15.486 -2.489 13.079 1.00 96.88 187 ASP A N 1
ATOM 1447 C CA . ASP A 1 187 ? -15.918 -1.676 11.938 1.00 96.88 187 ASP A CA 1
ATOM 1448 C C . ASP A 1 187 ? -15.051 -0.414 11.798 1.00 96.88 187 ASP A C 1
ATOM 1450 O O . ASP A 1 187 ? -14.547 -0.129 10.711 1.00 96.88 187 ASP A O 1
ATOM 1454 N N . LYS A 1 188 ? -14.746 0.273 12.908 1.00 97.88 188 LYS A N 1
ATOM 1455 C CA . LYS A 1 188 ? -13.786 1.392 12.909 1.00 97.88 188 LYS A CA 1
ATOM 1456 C C . LYS A 1 188 ? -12.383 0.966 12.476 1.00 97.88 188 LYS A C 1
ATOM 1458 O O . LYS A 1 188 ? -11.736 1.687 11.717 1.00 97.88 188 LYS A O 1
ATOM 1463 N N . LEU A 1 189 ? -11.910 -0.203 12.922 1.00 97.38 189 LEU A N 1
ATOM 1464 C CA . LEU A 1 189 ? -10.622 -0.745 12.487 1.00 97.38 189 LEU A CA 1
ATOM 1465 C C . LEU A 1 189 ? -10.628 -1.016 10.980 1.00 97.38 189 LEU A C 1
ATOM 1467 O O . LEU A 1 189 ? -9.674 -0.653 10.300 1.00 97.38 189 LEU A O 1
ATOM 1471 N N . LYS A 1 190 ? -11.695 -1.611 10.436 1.00 97.25 190 LYS A N 1
ATOM 1472 C CA . LYS A 1 190 ? -11.837 -1.839 8.992 1.00 97.25 190 LYS A CA 1
ATOM 1473 C C . LYS A 1 190 ? -11.820 -0.536 8.207 1.00 97.25 190 LYS A C 1
ATOM 1475 O O . LYS A 1 190 ? -11.156 -0.474 7.176 1.00 97.25 190 LYS A O 1
ATOM 1480 N N . ASP A 1 191 ? -12.503 0.497 8.686 1.00 96.56 191 ASP A N 1
ATOM 1481 C CA . ASP A 1 191 ? -12.496 1.814 8.049 1.00 96.56 191 ASP A CA 1
ATOM 1482 C C . ASP A 1 191 ? -11.098 2.447 8.073 1.00 96.56 191 ASP A C 1
ATOM 1484 O O . ASP A 1 191 ? -10.622 2.941 7.045 1.00 96.56 191 ASP A O 1
ATOM 1488 N N . GLY A 1 192 ? -10.397 2.352 9.207 1.00 97.38 192 GLY A N 1
ATOM 1489 C CA . GLY A 1 192 ? -9.007 2.786 9.342 1.00 97.38 192 GLY A CA 1
ATOM 1490 C C . GLY A 1 192 ? -8.053 2.019 8.421 1.00 97.38 192 GLY A C 1
ATOM 1491 O O . GLY A 1 192 ? -7.247 2.625 7.716 1.00 97.38 192 GLY A O 1
ATOM 1492 N N . LEU A 1 193 ? -8.185 0.693 8.347 1.00 97.81 193 LEU A N 1
ATOM 1493 C CA . LEU A 1 193 ? -7.398 -0.148 7.445 1.00 97.81 193 LEU A CA 1
ATOM 1494 C C . LEU A 1 193 ? -7.712 0.148 5.979 1.00 97.81 193 LEU A C 1
ATOM 1496 O O . LEU A 1 193 ? -6.788 0.245 5.180 1.00 97.81 193 LEU A O 1
ATOM 1500 N N . ARG A 1 194 ? -8.981 0.364 5.612 1.00 97.25 194 ARG A N 1
ATOM 1501 C CA . ARG A 1 194 ? -9.363 0.775 4.252 1.00 97.25 194 ARG A CA 1
ATOM 1502 C C . ARG A 1 194 ? -8.661 2.078 3.879 1.00 97.25 194 ARG A C 1
ATOM 1504 O O . ARG A 1 194 ? -8.067 2.172 2.808 1.00 97.25 194 ARG A O 1
ATOM 1511 N N . ARG A 1 195 ? -8.654 3.061 4.784 1.00 96.06 195 ARG A N 1
ATOM 1512 C CA . ARG A 1 195 ? -7.920 4.320 4.601 1.00 96.06 195 ARG A CA 1
ATOM 1513 C C . ARG A 1 195 ? -6.411 4.095 4.447 1.00 96.06 195 ARG A C 1
ATOM 1515 O O . ARG A 1 195 ? -5.815 4.654 3.529 1.00 96.06 195 ARG A O 1
ATOM 1522 N N . ALA A 1 196 ? -5.804 3.241 5.268 1.00 97.75 196 ALA A N 1
ATOM 1523 C CA . ALA A 1 196 ? -4.393 2.875 5.136 1.00 97.75 196 ALA A CA 1
ATOM 1524 C C . ALA A 1 196 ? -4.089 2.186 3.793 1.00 97.75 196 ALA A C 1
ATOM 1526 O O . ALA A 1 196 ? -3.076 2.486 3.165 1.00 97.75 196 ALA A O 1
ATOM 1527 N N . MET A 1 197 ? -4.982 1.321 3.299 1.00 97.81 197 MET A N 1
ATOM 1528 C CA . MET A 1 197 ? -4.835 0.670 1.993 1.00 97.81 197 MET A CA 1
ATOM 1529 C C . MET A 1 197 ? -4.862 1.687 0.848 1.00 97.81 197 MET A C 1
ATOM 1531 O O . MET A 1 197 ? -4.052 1.590 -0.070 1.00 97.81 197 MET A O 1
ATOM 1535 N N . TYR A 1 198 ? -5.736 2.693 0.927 1.00 96.12 198 TYR A N 1
ATOM 1536 C CA . TYR A 1 198 ? -5.748 3.825 -0.003 1.00 96.12 198 TYR A CA 1
ATOM 1537 C C . TYR A 1 198 ? -4.431 4.609 0.001 1.00 96.12 198 TYR A C 1
ATOM 1539 O O . TYR A 1 198 ? -3.940 5.001 -1.059 1.00 96.12 198 TYR A O 1
ATOM 1547 N N . ILE A 1 199 ? -3.851 4.839 1.180 1.00 96.50 199 ILE A N 1
ATOM 1548 C CA . ILE A 1 199 ? -2.561 5.524 1.307 1.00 96.50 199 ILE A CA 1
ATOM 1549 C C . ILE A 1 199 ? -1.441 4.665 0.708 1.00 96.50 199 ILE A C 1
ATOM 1551 O O . ILE A 1 199 ? -0.654 5.177 -0.083 1.00 96.50 199 ILE A O 1
ATOM 1555 N N . ALA A 1 200 ? -1.399 3.366 1.008 1.00 97.38 200 ALA A N 1
ATOM 1556 C CA . ALA A 1 200 ? -0.420 2.440 0.440 1.00 97.38 200 ALA A CA 1
ATOM 1557 C C . ALA A 1 200 ? -0.520 2.358 -1.095 1.00 97.38 200 ALA A C 1
ATOM 1559 O O . ALA A 1 200 ? 0.489 2.398 -1.797 1.00 97.38 200 ALA A O 1
ATOM 1560 N N . ASP A 1 201 ? -1.735 2.320 -1.641 1.00 96.12 201 ASP A N 1
ATOM 1561 C CA . ASP A 1 201 ? -1.956 2.378 -3.087 1.00 96.12 201 ASP A CA 1
ATOM 1562 C C . ASP A 1 201 ? -1.458 3.700 -3.694 1.00 96.12 201 ASP A C 1
ATOM 1564 O O . ASP A 1 201 ? -0.822 3.697 -4.748 1.00 96.12 201 ASP A O 1
ATOM 1568 N N . ARG A 1 202 ? -1.669 4.828 -3.002 1.00 94.62 202 ARG A N 1
ATOM 1569 C CA . ARG A 1 202 ? -1.118 6.130 -3.403 1.00 94.62 202 ARG A CA 1
ATOM 1570 C C . ARG A 1 202 ? 0.413 6.146 -3.359 1.00 94.62 202 ARG A C 1
ATOM 1572 O O . ARG A 1 202 ? 1.021 6.750 -4.240 1.00 94.62 202 ARG A O 1
ATOM 1579 N N . LEU A 1 203 ? 1.045 5.493 -2.379 1.00 95.75 203 LEU A N 1
ATOM 1580 C CA . LEU A 1 203 ? 2.504 5.331 -2.349 1.00 95.75 203 LEU A CA 1
ATOM 1581 C C . LEU A 1 203 ? 2.980 4.566 -3.587 1.00 95.75 203 LEU A C 1
ATOM 1583 O O . LEU A 1 203 ? 3.947 4.986 -4.222 1.00 95.75 203 LEU A O 1
ATOM 1587 N N . ALA A 1 204 ? 2.294 3.495 -3.978 1.00 95.19 204 ALA A N 1
ATOM 1588 C CA . ALA A 1 204 ? 2.636 2.727 -5.174 1.00 95.19 204 ALA A CA 1
ATOM 1589 C C . ALA A 1 204 ? 2.463 3.530 -6.474 1.00 95.19 204 ALA A C 1
ATOM 1591 O O . ALA A 1 204 ? 3.271 3.408 -7.394 1.00 95.19 204 ALA A O 1
ATOM 1592 N N . ASP A 1 205 ? 1.452 4.397 -6.550 1.00 95.19 205 ASP A N 1
ATOM 1593 C CA . ASP A 1 205 ? 1.197 5.224 -7.734 1.00 95.19 205 ASP A CA 1
ATOM 1594 C C . ASP A 1 205 ? 2.299 6.266 -8.016 1.00 95.19 205 ASP A C 1
ATOM 1596 O O . ASP A 1 205 ? 2.398 6.753 -9.142 1.00 95.19 205 ASP A O 1
ATOM 1600 N N . THR A 1 206 ? 3.202 6.552 -7.067 1.00 94.25 206 THR A N 1
ATOM 1601 C CA . THR A 1 206 ? 4.392 7.401 -7.318 1.00 94.25 206 THR A CA 1
ATOM 1602 C C . THR A 1 206 ? 5.275 6.869 -8.454 1.00 94.25 206 THR A C 1
ATOM 1604 O O . THR A 1 206 ? 5.921 7.638 -9.165 1.00 94.25 206 THR A O 1
ATOM 1607 N N . ILE A 1 207 ? 5.246 5.555 -8.694 1.00 92.50 207 ILE A N 1
ATOM 1608 C CA . ILE A 1 207 ? 5.939 4.875 -9.797 1.00 92.50 207 ILE A CA 1
ATOM 1609 C C . ILE A 1 207 ? 5.424 5.345 -11.169 1.00 92.50 207 ILE A C 1
ATOM 1611 O O . ILE A 1 207 ? 6.162 5.284 -12.158 1.00 92.50 207 ILE A O 1
ATOM 1615 N N . ALA A 1 208 ? 4.166 5.793 -11.235 1.00 92.56 208 ALA A N 1
ATOM 1616 C CA . ALA A 1 208 ? 3.511 6.284 -12.442 1.00 92.56 208 ALA A CA 1
ATOM 1617 C C . ALA A 1 208 ? 3.765 7.778 -12.700 1.00 92.56 208 ALA A C 1
ATOM 1619 O O . ALA A 1 208 ? 3.330 8.302 -13.730 1.00 92.56 208 ALA A O 1
ATOM 1620 N N . GLU A 1 209 ? 4.453 8.483 -11.795 1.00 92.25 209 GLU A N 1
ATOM 1621 C CA . GLU A 1 209 ? 4.697 9.910 -11.965 1.00 92.25 209 GLU A CA 1
ATOM 1622 C C . GLU A 1 209 ? 5.482 10.212 -13.250 1.00 92.25 209 GLU A C 1
ATOM 1624 O O . GLU A 1 209 ? 6.396 9.459 -13.610 1.00 92.25 209 GLU A O 1
ATOM 1629 N N . PRO A 1 210 ? 5.174 11.328 -13.943 1.00 90.50 210 PRO A N 1
ATOM 1630 C CA . PRO A 1 210 ? 5.841 11.685 -15.193 1.00 90.50 210 PRO A CA 1
ATOM 1631 C C . PRO A 1 210 ? 7.366 11.754 -15.073 1.00 90.50 210 PRO A C 1
ATOM 1633 O O . PRO A 1 210 ? 8.075 11.325 -15.977 1.00 90.50 210 PRO A O 1
ATOM 1636 N N . GLU A 1 211 ? 7.875 12.274 -13.955 1.00 91.19 211 GLU A N 1
ATOM 1637 C CA . GLU A 1 211 ? 9.315 12.406 -13.703 1.00 91.19 211 GLU A CA 1
ATOM 1638 C C . GLU A 1 211 ? 9.991 11.039 -13.561 1.00 91.19 211 GLU A C 1
ATOM 1640 O O . GLU A 1 211 ? 11.042 10.808 -14.153 1.00 91.19 211 GLU A O 1
ATOM 1645 N N . ILE A 1 212 ? 9.356 10.110 -12.842 1.00 91.94 212 ILE A N 1
ATOM 1646 C CA . ILE A 1 212 ? 9.854 8.741 -12.657 1.00 91.94 212 ILE A CA 1
ATOM 1647 C C . ILE A 1 212 ? 9.781 7.961 -13.967 1.00 91.94 212 ILE A C 1
ATOM 1649 O O . ILE A 1 212 ? 10.741 7.289 -14.342 1.00 91.94 212 ILE A O 1
ATOM 1653 N N . THR A 1 213 ? 8.669 8.095 -14.691 1.00 89.25 213 THR A N 1
ATOM 1654 C CA . THR A 1 213 ? 8.476 7.459 -16.000 1.00 89.25 213 THR A CA 1
ATOM 1655 C C . THR A 1 213 ? 9.534 7.945 -16.986 1.00 89.25 213 THR A C 1
ATOM 1657 O O . THR A 1 213 ? 10.211 7.135 -17.605 1.00 89.25 213 THR A O 1
ATOM 1660 N N . ARG A 1 214 ? 9.789 9.258 -17.042 1.00 88.88 214 ARG A N 1
ATOM 1661 C CA . ARG A 1 214 ? 10.829 9.833 -17.901 1.00 88.88 214 ARG A CA 1
ATOM 1662 C C . ARG A 1 214 ? 12.230 9.336 -17.544 1.00 88.88 214 ARG A C 1
ATOM 1664 O O . ARG A 1 214 ? 13.009 9.036 -18.444 1.00 88.88 214 ARG A O 1
ATOM 1671 N N . THR A 1 215 ? 12.567 9.257 -16.257 1.00 88.06 215 THR A N 1
ATOM 1672 C CA . THR A 1 215 ? 13.856 8.704 -15.812 1.00 88.06 215 THR A CA 1
ATOM 1673 C C . THR A 1 215 ? 13.994 7.241 -16.230 1.00 88.06 215 THR A C 1
ATOM 1675 O O . THR A 1 215 ? 15.034 6.855 -16.762 1.00 88.06 215 THR A O 1
ATOM 1678 N N . ARG A 1 216 ? 12.928 6.443 -16.076 1.00 87.31 216 ARG A N 1
ATOM 1679 C CA . ARG A 1 216 ? 12.884 5.052 -16.545 1.00 87.31 216 ARG A CA 1
ATOM 1680 C C . ARG A 1 216 ? 13.092 4.950 -18.054 1.00 87.31 216 ARG A C 1
ATOM 1682 O O . ARG A 1 216 ? 13.867 4.098 -18.479 1.00 87.31 216 ARG A O 1
ATOM 1689 N N . ASP A 1 217 ? 12.448 5.806 -18.842 1.00 87.81 217 ASP A N 1
ATOM 1690 C CA . ASP A 1 217 ? 12.574 5.805 -20.303 1.00 87.81 217 ASP A CA 1
ATOM 1691 C C . ASP A 1 217 ? 14.011 6.144 -20.730 1.00 87.81 217 ASP A C 1
ATOM 1693 O O . ASP A 1 217 ? 14.619 5.400 -21.494 1.00 87.81 217 ASP A O 1
ATOM 1697 N N . ILE A 1 218 ? 14.613 7.193 -20.150 1.00 86.56 218 ILE A N 1
ATOM 1698 C CA . ILE A 1 218 ? 16.010 7.584 -20.420 1.00 86.56 218 ILE A CA 1
ATOM 1699 C C . ILE A 1 218 ? 16.978 6.441 -20.095 1.00 86.56 218 ILE A C 1
ATOM 1701 O O . ILE A 1 218 ? 17.914 6.172 -20.851 1.00 86.56 218 ILE A O 1
ATOM 1705 N N . LEU A 1 219 ? 16.785 5.780 -18.954 1.00 84.62 219 LEU A N 1
ATOM 1706 C CA . LEU A 1 219 ? 17.637 4.667 -18.547 1.00 84.62 219 LEU A CA 1
ATOM 1707 C C . LEU A 1 219 ? 17.421 3.443 -19.440 1.00 84.62 219 LEU A C 1
ATOM 1709 O O . LEU A 1 219 ? 18.399 2.821 -19.847 1.00 84.62 219 LEU A O 1
ATOM 1713 N N . SER A 1 220 ? 16.179 3.156 -19.828 1.00 84.69 220 SER A N 1
ATOM 1714 C CA . SER A 1 220 ? 15.855 2.081 -20.772 1.00 84.69 220 SER A CA 1
ATOM 1715 C C . SER A 1 220 ? 16.510 2.318 -22.136 1.00 84.69 220 SER A C 1
ATOM 1717 O O . SER A 1 220 ? 17.139 1.410 -22.675 1.00 84.69 220 SER A O 1
ATOM 1719 N N . ASP A 1 221 ? 16.475 3.545 -22.657 1.00 83.06 221 ASP A N 1
ATOM 1720 C CA . ASP A 1 221 ? 17.137 3.911 -23.915 1.00 83.06 221 ASP A CA 1
ATOM 1721 C C . ASP A 1 221 ? 18.666 3.743 -23.836 1.00 83.06 221 ASP A C 1
ATOM 1723 O O . ASP A 1 221 ? 19.305 3.260 -24.781 1.00 83.06 221 ASP A O 1
ATOM 1727 N N . ARG A 1 222 ? 19.273 4.085 -22.688 1.00 79.12 222 ARG A N 1
ATOM 1728 C CA . ARG A 1 222 ? 20.703 3.835 -22.426 1.00 79.12 222 ARG A CA 1
ATOM 1729 C C . ARG A 1 222 ? 21.015 2.336 -22.428 1.00 79.12 222 ARG A C 1
ATOM 1731 O O . ARG A 1 222 ? 22.020 1.933 -23.011 1.00 79.12 222 ARG A O 1
ATOM 1738 N N . MET A 1 223 ? 20.151 1.517 -21.832 1.00 79.56 223 MET A N 1
ATOM 1739 C CA . MET A 1 223 ? 20.304 0.057 -21.775 1.00 79.56 223 MET A CA 1
ATOM 1740 C C . MET A 1 223 ? 20.209 -0.576 -23.164 1.00 79.56 223 MET A C 1
ATOM 1742 O O . MET A 1 223 ? 21.070 -1.366 -23.547 1.00 79.56 223 MET A O 1
ATOM 1746 N N . VAL A 1 224 ? 19.209 -0.174 -23.953 1.00 79.06 224 VAL A N 1
ATOM 1747 C CA . VAL A 1 224 ? 19.030 -0.629 -25.340 1.00 79.06 224 VAL A CA 1
ATOM 1748 C C . VAL A 1 224 ? 20.238 -0.245 -26.195 1.00 79.06 224 VAL A C 1
ATOM 1750 O O . VAL A 1 224 ? 20.713 -1.051 -26.996 1.00 79.06 224 VAL A O 1
ATOM 1753 N N . SER A 1 225 ? 20.790 0.954 -25.994 1.00 72.62 225 SER A N 1
ATOM 1754 C CA . SER A 1 225 ? 21.997 1.403 -26.695 1.00 72.62 225 SER A CA 1
ATOM 1755 C C . SER A 1 225 ? 23.215 0.531 -26.368 1.00 72.62 225 SER A C 1
ATOM 1757 O O . SER A 1 225 ? 23.958 0.164 -27.277 1.00 72.62 225 SER A O 1
ATOM 1759 N N . LEU A 1 226 ? 23.396 0.140 -25.100 1.00 69.31 226 LEU A N 1
ATOM 1760 C CA . LEU A 1 226 ? 24.451 -0.796 -24.693 1.00 69.31 226 LEU A CA 1
ATOM 1761 C C . LEU A 1 226 ? 24.242 -2.182 -25.325 1.00 69.31 226 LEU A C 1
ATOM 1763 O O . LEU A 1 226 ? 25.178 -2.750 -25.877 1.00 69.31 226 LEU A O 1
ATOM 1767 N N . GLN A 1 227 ? 23.012 -2.699 -25.341 1.00 69.38 227 GLN A N 1
ATOM 1768 C CA . GLN A 1 227 ? 22.695 -3.994 -25.960 1.00 69.38 227 GLN A CA 1
ATOM 1769 C C . GLN A 1 227 ? 22.931 -4.001 -27.482 1.00 69.38 227 GLN A C 1
ATOM 1771 O O . GLN A 1 227 ? 23.490 -4.957 -28.021 1.00 69.38 227 GLN A O 1
ATOM 1776 N N . LEU A 1 228 ? 22.560 -2.927 -28.189 1.00 63.62 228 LEU A N 1
ATOM 1777 C CA . LEU A 1 228 ? 22.740 -2.805 -29.642 1.00 63.62 228 LEU A CA 1
ATOM 1778 C C . LEU A 1 228 ? 24.216 -2.763 -30.062 1.00 63.62 228 LEU A C 1
ATOM 1780 O O . LEU A 1 228 ? 24.561 -3.336 -31.096 1.00 63.62 228 LEU A O 1
ATOM 1784 N N . VAL A 1 229 ? 25.092 -2.150 -29.258 1.00 60.72 229 VAL A N 1
ATOM 1785 C CA . VAL A 1 229 ? 26.551 -2.132 -29.492 1.00 60.72 229 VAL A CA 1
ATOM 1786 C C . VAL A 1 229 ? 27.163 -3.541 -29.403 1.00 60.72 229 VAL A C 1
ATOM 1788 O O . VAL A 1 229 ? 28.224 -3.793 -29.971 1.00 60.72 229 VAL A O 1
ATOM 1791 N N . HIS A 1 230 ? 26.483 -4.486 -28.750 1.00 59.38 230 HIS A N 1
ATOM 1792 C CA . HIS A 1 230 ? 26.990 -5.834 -28.491 1.00 59.38 230 HIS A CA 1
ATOM 1793 C C . HIS A 1 230 ? 26.384 -6.935 -29.383 1.00 59.38 230 HIS A C 1
ATOM 1795 O O . HIS A 1 230 ? 26.814 -8.082 -29.303 1.00 59.38 230 HIS A O 1
ATOM 1801 N N . ASN A 1 231 ? 25.467 -6.603 -30.300 1.00 56.22 231 ASN A N 1
ATOM 1802 C CA . ASN A 1 231 ? 24.789 -7.570 -31.181 1.00 56.22 231 ASN A CA 1
ATOM 1803 C C . ASN A 1 231 ? 25.617 -8.065 -32.393 1.00 56.22 231 ASN A C 1
ATOM 1805 O O . ASN A 1 231 ? 25.085 -8.768 -33.252 1.00 56.22 231 ASN A O 1
ATOM 1809 N N . THR A 1 232 ? 26.909 -7.732 -32.498 1.00 58.91 232 THR A N 1
ATOM 1810 C CA . THR A 1 232 ? 27.769 -8.126 -33.637 1.00 58.91 232 THR A CA 1
ATOM 1811 C C . THR A 1 232 ? 28.717 -9.304 -33.358 1.00 58.91 232 THR A C 1
ATOM 1813 O O . THR A 1 232 ? 29.634 -9.546 -34.141 1.00 58.91 232 THR A O 1
ATOM 1816 N N . GLY A 1 233 ? 28.513 -10.068 -32.279 1.00 64.19 233 GLY A N 1
ATOM 1817 C CA . GLY A 1 233 ? 29.306 -11.262 -31.952 1.00 64.19 233 GLY A CA 1
ATOM 1818 C C . GLY A 1 233 ? 28.955 -11.863 -30.582 1.00 64.19 233 GLY A C 1
ATOM 1819 O O . GLY A 1 233 ? 28.052 -11.357 -29.920 1.00 64.19 233 GLY A O 1
ATOM 1820 N N . PRO A 1 234 ? 29.632 -12.941 -30.136 1.00 69.50 234 PRO A N 1
ATOM 1821 C CA . PRO A 1 234 ? 29.485 -13.439 -28.768 1.00 69.50 234 PRO A CA 1
ATOM 1822 C C . PRO A 1 234 ? 29.899 -12.352 -27.767 1.00 69.50 234 PRO A C 1
ATOM 1824 O O . PRO A 1 234 ? 30.977 -11.772 -27.895 1.00 69.50 234 PRO A O 1
ATOM 1827 N N . ILE A 1 235 ? 29.030 -12.067 -26.795 1.00 67.69 235 ILE A N 1
ATOM 1828 C CA . ILE A 1 235 ? 29.240 -11.031 -25.777 1.00 67.69 235 ILE A CA 1
ATOM 1829 C C . ILE A 1 235 ? 30.343 -11.511 -24.816 1.00 67.69 235 ILE A C 1
ATOM 1831 O O . ILE A 1 235 ? 30.162 -12.556 -24.193 1.00 67.69 235 ILE A O 1
ATOM 1835 N N . PRO A 1 236 ? 31.475 -10.796 -24.683 1.00 77.31 236 PRO A N 1
ATOM 1836 C CA . PRO A 1 236 ? 32.482 -11.092 -23.665 1.00 77.31 236 PRO A CA 1
ATOM 1837 C C . PRO A 1 236 ? 31.897 -11.007 -22.249 1.00 77.31 236 PRO A C 1
ATOM 1839 O O . PRO A 1 236 ? 31.088 -10.118 -21.979 1.00 77.31 236 PRO A O 1
ATOM 1842 N N . ASP A 1 237 ? 32.353 -11.864 -21.332 1.00 78.12 237 ASP A N 1
ATOM 1843 C CA . ASP A 1 237 ? 31.876 -11.898 -19.937 1.00 78.12 237 ASP A CA 1
ATOM 1844 C C . ASP A 1 237 ? 31.994 -10.533 -19.231 1.00 78.12 237 ASP A C 1
ATOM 1846 O O . ASP A 1 237 ? 31.107 -10.146 -18.474 1.00 78.12 237 ASP A O 1
ATOM 1850 N N . GLU A 1 238 ? 33.039 -9.759 -19.539 1.00 79.12 238 GLU A N 1
ATOM 1851 C CA . GLU A 1 238 ? 33.246 -8.397 -19.020 1.00 79.12 238 GLU A CA 1
ATOM 1852 C C . GLU A 1 238 ? 32.148 -7.419 -19.470 1.00 79.12 238 GLU A C 1
ATOM 1854 O O . GLU A 1 238 ? 31.691 -6.590 -18.686 1.00 79.12 238 GLU A O 1
ATOM 1859 N N . ASN A 1 239 ? 31.662 -7.546 -20.709 1.00 74.25 239 ASN A N 1
ATOM 1860 C CA . ASN A 1 239 ? 30.575 -6.709 -21.223 1.00 74.25 239 ASN A CA 1
ATOM 1861 C C . ASN A 1 239 ? 29.225 -7.121 -20.626 1.00 74.25 239 ASN A C 1
ATOM 1863 O O . ASN A 1 239 ? 28.369 -6.273 -20.384 1.00 74.25 239 ASN A O 1
ATOM 1867 N N . LEU A 1 240 ? 29.035 -8.417 -20.362 1.00 78.00 240 LEU A N 1
ATOM 1868 C CA . LEU A 1 240 ? 27.847 -8.915 -19.672 1.00 78.00 240 LEU A CA 1
ATOM 1869 C C . LEU A 1 240 ? 27.815 -8.453 -18.206 1.00 78.00 240 LEU A C 1
ATOM 1871 O O . LEU A 1 240 ? 26.751 -8.087 -17.708 1.00 78.00 240 LEU A O 1
ATOM 1875 N N . ALA A 1 241 ? 28.969 -8.418 -17.534 1.00 81.19 241 ALA A N 1
ATOM 1876 C CA . ALA A 1 241 ? 29.105 -7.826 -16.205 1.00 81.19 241 ALA A CA 1
ATOM 1877 C C . ALA A 1 241 ? 28.801 -6.318 -16.229 1.00 81.19 241 ALA A C 1
ATOM 1879 O O . ALA A 1 241 ? 27.959 -5.862 -15.463 1.00 81.19 241 ALA A O 1
ATOM 1880 N N . ALA A 1 242 ? 29.380 -5.569 -17.173 1.00 80.12 242 ALA A N 1
ATOM 1881 C CA . ALA A 1 242 ? 29.126 -4.134 -17.315 1.00 80.12 242 ALA A CA 1
ATOM 1882 C C . ALA A 1 242 ? 27.647 -3.806 -17.600 1.00 80.12 242 ALA A C 1
ATOM 1884 O O . ALA A 1 242 ? 27.125 -2.812 -17.095 1.00 80.12 242 ALA A O 1
ATOM 1885 N N . LEU A 1 243 ? 26.954 -4.641 -18.385 1.00 80.94 243 LEU A N 1
ATOM 1886 C CA . LEU A 1 243 ? 25.519 -4.484 -18.631 1.00 80.94 243 LEU A CA 1
ATOM 1887 C C . LEU A 1 243 ? 24.705 -4.702 -17.350 1.00 80.94 243 LEU A C 1
ATOM 1889 O O . LEU A 1 243 ? 23.835 -3.890 -17.052 1.00 80.94 243 LEU A O 1
ATOM 1893 N N . ARG A 1 244 ? 25.008 -5.752 -16.578 1.00 82.94 244 ARG A N 1
ATOM 1894 C CA . ARG A 1 244 ? 24.345 -6.024 -15.291 1.00 82.94 244 ARG A CA 1
ATOM 1895 C C . ARG A 1 244 ? 24.580 -4.911 -14.278 1.00 82.94 244 ARG A C 1
ATOM 1897 O O . ARG A 1 244 ? 23.643 -4.508 -13.597 1.00 82.94 244 ARG A O 1
ATOM 1904 N N . ASP A 1 245 ? 25.799 -4.385 -14.213 1.00 83.94 245 ASP A N 1
ATOM 1905 C CA . ASP A 1 245 ? 26.119 -3.251 -13.348 1.00 83.94 245 ASP A CA 1
ATOM 1906 C C . ASP A 1 245 ? 25.326 -2.007 -13.769 1.00 83.94 245 ASP A C 1
ATOM 1908 O O . ASP A 1 245 ? 24.768 -1.312 -12.922 1.00 83.94 245 ASP A O 1
ATOM 1912 N N . ALA A 1 246 ? 25.202 -1.747 -15.075 1.00 83.50 246 ALA A N 1
ATOM 1913 C CA . ALA A 1 246 ? 24.379 -0.653 -15.583 1.00 83.50 246 ALA A CA 1
ATOM 1914 C C . ALA A 1 246 ? 22.880 -0.850 -15.281 1.00 83.50 246 ALA A C 1
ATOM 1916 O O . ALA A 1 246 ? 22.218 0.116 -14.901 1.00 83.50 246 ALA A O 1
ATOM 1917 N N . GLU A 1 247 ? 22.353 -2.075 -15.406 1.00 84.56 247 GLU A N 1
ATOM 1918 C CA . GLU A 1 247 ? 20.970 -2.431 -15.037 1.00 84.56 247 GLU A CA 1
ATOM 1919 C C . GLU A 1 247 ? 20.724 -2.178 -13.548 1.00 84.56 247 GLU A C 1
ATOM 1921 O O . GLU A 1 247 ? 19.738 -1.542 -13.171 1.00 84.56 247 GLU A O 1
ATOM 1926 N N . TYR A 1 248 ? 21.655 -2.622 -12.706 1.00 84.31 248 TYR A N 1
ATOM 1927 C CA . TYR A 1 248 ? 21.591 -2.438 -11.264 1.00 84.31 248 TYR A CA 1
ATOM 1928 C C . TYR A 1 248 ? 21.628 -0.955 -10.871 1.00 84.31 248 TYR A C 1
ATOM 1930 O O . TYR A 1 248 ? 20.787 -0.502 -10.095 1.00 84.31 248 TYR A O 1
ATOM 1938 N N . GLN A 1 249 ? 22.545 -0.168 -11.442 1.00 83.88 249 GLN A N 1
ATOM 1939 C CA . GLN A 1 249 ? 22.628 1.271 -11.168 1.00 83.88 249 GLN A CA 1
ATOM 1940 C C . GLN A 1 249 ? 21.374 2.017 -11.638 1.00 83.88 249 GLN A C 1
ATOM 1942 O O . GLN A 1 249 ? 20.845 2.851 -10.905 1.00 83.88 249 GLN A O 1
ATOM 1947 N N . ALA A 1 250 ? 20.846 1.681 -12.819 1.00 86.69 250 ALA A N 1
ATOM 1948 C CA . ALA A 1 250 ? 19.595 2.249 -13.313 1.00 86.69 250 ALA A CA 1
ATOM 1949 C C . ALA A 1 250 ? 18.420 1.939 -12.372 1.00 86.69 250 ALA A C 1
ATOM 1951 O O . ALA A 1 250 ? 17.620 2.823 -12.058 1.00 86.69 250 ALA A O 1
ATOM 1952 N N . HIS A 1 251 ? 18.329 0.696 -11.893 1.00 85.25 251 HIS A N 1
ATOM 1953 C CA . HIS A 1 251 ? 17.325 0.303 -10.913 1.00 85.25 251 HIS A CA 1
ATOM 1954 C C . HIS A 1 251 ? 17.459 1.112 -9.616 1.00 85.25 251 HIS A C 1
ATOM 1956 O O . HIS A 1 251 ? 16.471 1.662 -9.132 1.00 85.25 251 HIS A O 1
ATOM 1962 N N . LEU A 1 252 ? 18.681 1.255 -9.095 1.00 86.31 252 LEU A N 1
ATOM 1963 C CA . LEU A 1 252 ? 18.955 2.005 -7.873 1.00 86.31 252 LEU A CA 1
ATOM 1964 C C . LEU A 1 252 ? 18.576 3.490 -8.002 1.00 86.31 252 LEU A C 1
ATOM 1966 O O . LEU A 1 252 ? 17.937 4.039 -7.105 1.00 86.31 252 LEU A O 1
ATOM 1970 N N . GLU A 1 253 ? 18.923 4.140 -9.117 1.00 88.50 253 GLU A N 1
ATOM 1971 C CA . GLU A 1 253 ? 18.562 5.539 -9.391 1.00 88.50 253 GLU A CA 1
ATOM 1972 C C . GLU A 1 253 ? 17.039 5.744 -9.424 1.00 88.50 253 GLU A C 1
ATOM 1974 O O . GLU A 1 253 ? 16.518 6.680 -8.809 1.00 88.50 253 GLU A O 1
ATOM 1979 N N . ILE A 1 254 ? 16.310 4.849 -10.101 1.00 90.62 254 ILE A N 1
ATOM 1980 C CA . ILE A 1 254 ? 14.843 4.893 -10.175 1.00 90.62 254 ILE A CA 1
ATOM 1981 C C . ILE A 1 254 ? 14.235 4.688 -8.787 1.00 90.62 254 ILE A C 1
ATOM 1983 O O . ILE A 1 254 ? 13.361 5.459 -8.382 1.00 90.62 254 ILE A O 1
ATOM 1987 N N . THR A 1 255 ? 14.704 3.684 -8.046 1.00 90.50 255 THR A N 1
ATOM 1988 C CA . THR A 1 255 ? 14.216 3.386 -6.697 1.00 90.50 255 THR A CA 1
ATOM 1989 C C . THR A 1 255 ? 14.448 4.568 -5.761 1.00 90.50 255 THR A C 1
ATOM 1991 O O . THR A 1 255 ? 13.508 4.996 -5.095 1.00 90.50 255 THR A O 1
ATOM 1994 N N . LYS A 1 256 ? 15.631 5.195 -5.780 1.00 90.12 256 LYS A N 1
ATOM 1995 C CA . LYS A 1 256 ? 15.907 6.416 -5.001 1.00 90.12 256 LYS A CA 1
ATOM 1996 C C . LYS A 1 256 ? 14.927 7.541 -5.332 1.00 90.12 256 LYS A C 1
ATOM 1998 O O . LYS A 1 256 ? 14.351 8.139 -4.424 1.00 90.12 256 LYS A O 1
ATOM 2003 N N . ALA A 1 257 ? 14.686 7.803 -6.617 1.00 92.25 257 ALA A N 1
ATOM 2004 C CA . ALA A 1 257 ? 13.753 8.845 -7.041 1.00 92.25 257 ALA A CA 1
ATOM 2005 C C . ALA A 1 257 ? 12.305 8.565 -6.587 1.00 92.25 257 ALA A C 1
ATOM 2007 O O . ALA A 1 257 ? 11.610 9.479 -6.139 1.00 92.25 257 ALA A O 1
ATOM 2008 N N . ILE A 1 258 ? 11.863 7.303 -6.648 1.00 93.44 258 ILE A N 1
ATOM 2009 C CA . ILE A 1 258 ? 10.553 6.868 -6.137 1.00 93.44 258 ILE A CA 1
ATOM 2010 C C . ILE A 1 258 ? 10.474 7.074 -4.618 1.00 93.44 258 ILE A C 1
ATOM 2012 O O . ILE A 1 258 ? 9.517 7.673 -4.122 1.00 93.44 258 ILE A O 1
ATOM 2016 N N . ARG A 1 259 ? 11.494 6.630 -3.871 1.00 93.25 259 ARG A N 1
ATOM 2017 C CA . ARG A 1 259 ? 11.516 6.697 -2.402 1.00 93.25 259 ARG A CA 1
ATOM 2018 C C . ARG A 1 259 ? 11.495 8.126 -1.880 1.00 93.25 259 ARG A C 1
ATOM 2020 O O . ARG A 1 259 ? 10.799 8.378 -0.904 1.00 93.25 259 ARG A O 1
ATOM 2027 N N . VAL A 1 260 ? 12.154 9.076 -2.546 1.00 93.25 260 VAL A N 1
ATOM 2028 C CA . VAL A 1 260 ? 12.057 10.506 -2.189 1.00 93.25 260 VAL A CA 1
ATOM 2029 C C . VAL A 1 260 ? 10.598 10.975 -2.180 1.00 93.25 260 VAL A C 1
ATOM 2031 O O . VAL A 1 260 ? 10.161 11.630 -1.235 1.00 93.25 260 VAL A O 1
ATOM 2034 N N . LYS A 1 261 ? 9.819 10.603 -3.201 1.00 94.12 261 LYS A N 1
ATOM 2035 C CA . LYS A 1 261 ? 8.409 10.999 -3.320 1.00 94.12 261 LYS A CA 1
ATOM 2036 C C . LYS A 1 261 ? 7.521 10.275 -2.312 1.00 94.12 261 LYS A C 1
ATOM 2038 O O . LYS A 1 261 ? 6.670 10.898 -1.687 1.00 94.12 261 LYS A O 1
ATOM 2043 N N . GLN A 1 262 ? 7.743 8.981 -2.106 1.00 95.75 262 GLN A N 1
ATOM 2044 C CA . GLN A 1 262 ? 6.994 8.211 -1.112 1.00 95.75 262 GLN A CA 1
ATOM 2045 C C . GLN A 1 262 ? 7.269 8.683 0.318 1.00 95.75 262 GLN A C 1
ATOM 2047 O O . GLN A 1 262 ? 6.325 8.831 1.087 1.00 95.75 262 GLN A O 1
ATOM 2052 N N . ARG A 1 263 ? 8.524 9.003 0.663 1.00 95.94 263 ARG A N 1
ATOM 2053 C CA . ARG A 1 263 ? 8.871 9.590 1.967 1.00 95.94 263 ARG A CA 1
ATOM 2054 C C . ARG A 1 263 ? 8.225 10.960 2.161 1.00 95.94 263 ARG A C 1
ATOM 2056 O O . ARG A 1 263 ? 7.759 11.244 3.254 1.00 95.94 263 ARG A O 1
ATOM 2063 N N . ALA A 1 264 ? 8.134 11.781 1.113 1.00 95.50 264 ALA A N 1
ATOM 2064 C CA . ALA A 1 264 ? 7.391 13.039 1.190 1.00 95.50 264 ALA A CA 1
ATOM 2065 C C . ALA A 1 264 ? 5.903 12.806 1.506 1.00 95.50 264 ALA A C 1
ATOM 2067 O O . ALA A 1 264 ? 5.354 13.489 2.360 1.00 95.50 264 ALA A O 1
ATOM 2068 N N . ILE A 1 265 ? 5.270 11.798 0.889 1.00 95.44 265 ILE A N 1
ATOM 2069 C CA . ILE A 1 265 ? 3.887 11.427 1.227 1.00 95.44 265 ILE A CA 1
ATOM 2070 C C . ILE A 1 265 ? 3.781 10.980 2.687 1.00 95.44 265 ILE A C 1
ATOM 2072 O O . ILE A 1 265 ? 2.845 11.409 3.346 1.00 95.44 265 ILE A O 1
ATOM 2076 N N . ILE A 1 266 ? 4.707 10.143 3.176 1.00 97.06 266 ILE A N 1
ATOM 2077 C CA . ILE A 1 266 ? 4.723 9.640 4.563 1.00 97.06 266 ILE A CA 1
ATOM 2078 C C . ILE A 1 266 ? 4.834 10.793 5.569 1.00 97.06 266 ILE A C 1
ATOM 2080 O O . ILE A 1 266 ? 4.036 10.845 6.498 1.00 97.06 266 ILE A O 1
ATOM 2084 N N . ARG A 1 267 ? 5.746 11.747 5.345 1.00 97.06 267 ARG A N 1
ATOM 2085 C CA . ARG A 1 267 ? 5.926 12.939 6.199 1.00 97.06 267 ARG A CA 1
ATOM 2086 C C . ARG A 1 267 ? 4.672 13.803 6.319 1.00 97.06 267 ARG A C 1
ATOM 2088 O O . ARG A 1 267 ? 4.426 14.420 7.349 1.00 97.06 267 ARG A O 1
ATOM 2095 N N . ASP A 1 268 ? 3.867 13.844 5.259 1.00 96.06 268 ASP A N 1
ATOM 2096 C CA . ASP A 1 268 ? 2.625 14.620 5.218 1.00 96.06 268 ASP A CA 1
ATOM 2097 C C . ASP A 1 268 ? 1.442 13.910 5.914 1.00 96.06 268 ASP A C 1
ATOM 2099 O O . ASP A 1 268 ? 0.335 14.458 5.967 1.00 96.06 268 ASP A O 1
ATOM 2103 N N . LEU A 1 269 ? 1.622 12.679 6.410 1.00 96.75 269 LEU A N 1
ATOM 2104 C CA . LEU A 1 269 ? 0.570 11.923 7.090 1.00 96.75 269 LEU A CA 1
ATOM 2105 C C . LEU A 1 269 ? 0.413 12.342 8.553 1.00 96.75 269 LEU A C 1
ATOM 2107 O O . LEU A 1 269 ? 1.334 12.816 9.211 1.00 96.75 269 LEU A O 1
ATOM 2111 N N . THR A 1 270 ? -0.789 12.122 9.085 1.00 96.88 270 THR A N 1
ATOM 2112 C CA . THR A 1 270 ? -1.054 12.292 10.517 1.00 96.88 270 THR A CA 1
ATOM 2113 C C . THR A 1 270 ? -0.469 11.128 11.324 1.00 96.88 270 THR A C 1
ATOM 2115 O O . THR A 1 270 ? -0.318 10.026 10.795 1.00 96.88 270 THR A O 1
ATOM 2118 N N . GLY A 1 271 ? -0.225 11.320 12.627 1.00 97.62 271 GLY A N 1
ATOM 2119 C CA . GLY A 1 271 ? 0.216 10.232 13.518 1.00 97.62 271 GLY A CA 1
ATOM 2120 C C . GLY A 1 271 ? -0.706 9.004 13.472 1.00 97.62 271 GLY A C 1
ATOM 2121 O O . GLY A 1 271 ? -0.236 7.875 13.370 1.00 97.62 271 GLY A O 1
ATOM 2122 N N . VAL A 1 272 ? -2.026 9.222 13.430 1.00 98.00 272 VAL A N 1
ATOM 2123 C CA . VAL A 1 272 ? -3.024 8.142 13.310 1.00 98.00 272 VAL A CA 1
ATOM 2124 C C . VAL A 1 272 ? -2.929 7.425 11.958 1.00 98.00 272 VAL A C 1
ATOM 2126 O O . VAL A 1 272 ? -3.039 6.205 11.908 1.00 98.00 272 VAL A O 1
ATOM 2129 N N . ASP A 1 273 ? -2.694 8.144 10.856 1.00 98.00 273 ASP A N 1
ATOM 2130 C CA . ASP A 1 273 ? -2.495 7.528 9.535 1.00 98.00 273 ASP A CA 1
ATOM 2131 C C . ASP A 1 273 ? -1.251 6.652 9.473 1.00 98.00 273 ASP A C 1
ATOM 2133 O O . ASP A 1 273 ? -1.295 5.550 8.925 1.00 98.00 273 ASP A O 1
ATOM 2137 N N . LEU A 1 274 ? -0.150 7.133 10.045 1.00 98.44 274 LEU A N 1
ATOM 2138 C CA . LEU A 1 274 ? 1.095 6.381 10.137 1.00 98.44 274 LEU A CA 1
ATOM 2139 C C . LEU A 1 274 ? 0.911 5.122 10.989 1.00 98.44 274 LEU A C 1
ATOM 2141 O O . LEU A 1 274 ? 1.333 4.034 10.596 1.00 98.44 274 LEU A O 1
ATOM 2145 N N . ALA A 1 275 ? 0.208 5.244 12.115 1.00 98.25 275 ALA A N 1
ATOM 2146 C CA . ALA A 1 275 ? -0.106 4.119 12.984 1.00 98.25 275 ALA A CA 1
ATOM 2147 C C . ALA A 1 275 ? -1.034 3.091 12.306 1.00 98.25 275 ALA A C 1
ATOM 2149 O O . ALA A 1 275 ? -0.846 1.879 12.452 1.00 98.25 275 ALA A O 1
ATOM 2150 N N . LEU A 1 276 ? -1.998 3.546 11.499 1.00 98.25 276 LEU A N 1
ATOM 2151 C CA . LEU A 1 276 ? -2.851 2.675 10.687 1.00 98.25 276 LEU A CA 1
ATOM 2152 C C . LEU A 1 276 ? -2.082 2.008 9.535 1.00 98.25 276 LEU A C 1
ATOM 2154 O O . LEU A 1 276 ? -2.346 0.842 9.243 1.00 98.25 276 LEU A O 1
ATOM 2158 N N . LEU A 1 277 ? -1.116 2.688 8.905 1.00 98.12 277 LEU A N 1
ATOM 2159 C CA . LEU A 1 277 ? -0.210 2.079 7.920 1.00 98.12 277 LEU A CA 1
ATOM 2160 C C . LEU A 1 277 ? 0.650 0.980 8.545 1.00 98.12 277 LEU A C 1
ATOM 2162 O O . LEU A 1 277 ? 0.759 -0.107 7.974 1.00 98.12 277 LEU A O 1
ATOM 2166 N N . LEU A 1 278 ? 1.220 1.236 9.725 1.00 97.50 278 LEU A N 1
ATOM 2167 C CA . LEU A 1 278 ? 1.949 0.227 10.491 1.00 97.50 278 LEU A CA 1
ATOM 2168 C C . LEU A 1 278 ? 1.040 -0.973 10.796 1.00 97.50 278 LEU A C 1
ATOM 2170 O O . LEU A 1 278 ? 1.398 -2.113 10.503 1.00 97.50 278 LEU A O 1
ATOM 2174 N N . THR A 1 279 ? -0.172 -0.712 11.293 1.00 97.69 279 THR A N 1
ATOM 2175 C CA . THR A 1 279 ? -1.171 -1.745 11.611 1.00 97.69 279 THR A CA 1
ATOM 2176 C C . THR A 1 279 ? -1.571 -2.564 10.378 1.00 97.69 279 THR A C 1
ATOM 2178 O O . THR A 1 279 ? -1.719 -3.782 10.465 1.00 97.69 279 THR A O 1
ATOM 2181 N N . LEU A 1 280 ? -1.709 -1.928 9.211 1.00 98.25 280 LEU A N 1
ATOM 2182 C CA . LEU A 1 280 ? -1.963 -2.610 7.941 1.00 98.25 280 LEU A CA 1
ATOM 2183 C C . LEU A 1 280 ? -0.807 -3.543 7.557 1.00 98.25 280 LEU A C 1
ATOM 2185 O O . LEU A 1 280 ? -1.052 -4.671 7.123 1.00 98.25 280 LEU A O 1
ATOM 2189 N N . CYS A 1 281 ? 0.439 -3.095 7.724 1.00 97.62 281 CYS A N 1
ATOM 2190 C CA . CYS A 1 281 ? 1.612 -3.927 7.468 1.00 97.62 281 CYS A CA 1
ATOM 2191 C C . CYS A 1 281 ? 1.629 -5.136 8.405 1.00 97.62 281 CYS A C 1
ATOM 2193 O O . CYS A 1 281 ? 1.801 -6.256 7.935 1.00 97.62 281 CYS A O 1
ATOM 2195 N N . GLU A 1 282 ? 1.377 -4.944 9.703 1.00 96.38 282 GLU A N 1
ATOM 2196 C CA . GLU A 1 282 ? 1.278 -6.049 10.663 1.00 96.38 282 GLU A CA 1
ATOM 2197 C C . GLU A 1 282 ? 0.175 -7.044 10.291 1.00 96.38 282 GLU A C 1
ATOM 2199 O O . GLU A 1 282 ? 0.430 -8.247 10.246 1.00 96.38 282 GLU A O 1
ATOM 2204 N N . ALA A 1 283 ? -1.018 -6.562 9.930 1.00 96.38 283 ALA A N 1
ATOM 2205 C CA . ALA A 1 283 ? -2.119 -7.414 9.484 1.00 96.38 283 ALA A CA 1
ATOM 2206 C C . ALA A 1 283 ? -1.730 -8.258 8.258 1.00 96.38 283 ALA A C 1
ATOM 2208 O O . ALA A 1 283 ? -2.022 -9.456 8.192 1.00 96.38 283 ALA A O 1
ATOM 2209 N N . ALA A 1 284 ? -1.041 -7.647 7.290 1.00 97.19 284 ALA A N 1
ATOM 2210 C CA . ALA A 1 284 ? -0.562 -8.327 6.094 1.00 97.19 284 ALA A CA 1
ATOM 2211 C C . ALA A 1 284 ? 0.537 -9.356 6.410 1.00 97.19 284 ALA A C 1
ATOM 2213 O O . ALA A 1 284 ? 0.484 -10.477 5.902 1.00 97.19 284 ALA A O 1
ATOM 2214 N N . MET A 1 285 ? 1.489 -9.004 7.278 1.00 96.62 285 MET A N 1
ATOM 2215 C CA . MET A 1 285 ? 2.555 -9.885 7.762 1.00 96.62 285 MET A CA 1
ATOM 2216 C C . MET A 1 285 ? 1.987 -11.107 8.490 1.00 96.62 285 MET A C 1
ATOM 2218 O O . MET A 1 285 ? 2.326 -12.241 8.150 1.00 96.62 285 MET A O 1
ATOM 2222 N N . THR A 1 286 ? 1.067 -10.899 9.437 1.00 95.00 286 THR A N 1
ATOM 2223 C CA . THR A 1 286 ? 0.377 -11.978 10.160 1.00 95.00 286 THR A CA 1
ATOM 2224 C C . THR A 1 286 ? -0.429 -12.860 9.206 1.00 95.00 286 THR A C 1
ATOM 2226 O O . THR A 1 286 ? -0.384 -14.089 9.307 1.00 95.00 286 THR A O 1
ATOM 2229 N N . GLY A 1 287 ? -1.144 -12.260 8.251 1.00 95.19 287 GLY A N 1
ATOM 2230 C CA . GLY A 1 287 ? -1.878 -12.997 7.225 1.00 95.19 287 GLY A CA 1
ATOM 2231 C C . GLY A 1 287 ? -0.962 -13.882 6.380 1.00 95.19 287 GLY A C 1
ATOM 2232 O O . GLY A 1 287 ? -1.236 -15.073 6.210 1.00 95.19 287 GLY A O 1
ATOM 2233 N N . TRP A 1 288 ? 0.156 -13.330 5.900 1.00 96.06 288 TRP A N 1
ATOM 2234 C CA . TRP A 1 288 ? 1.132 -14.060 5.092 1.00 96.06 288 TRP A CA 1
ATOM 2235 C C . TRP A 1 288 ? 1.778 -15.194 5.884 1.00 96.06 288 TRP A C 1
ATOM 2237 O O . TRP A 1 288 ? 1.810 -16.328 5.406 1.00 96.06 288 TRP A O 1
ATOM 2247 N N . GLN A 1 289 ? 2.211 -14.922 7.119 1.00 95.12 289 GLN A N 1
ATOM 2248 C CA . GLN A 1 289 ? 2.786 -15.917 8.022 1.00 95.12 289 GLN A CA 1
ATOM 2249 C C . GLN A 1 289 ? 1.836 -17.100 8.217 1.00 95.12 289 GLN A C 1
ATOM 2251 O O . GLN A 1 289 ? 2.252 -18.246 8.072 1.00 95.12 289 GLN A O 1
ATOM 2256 N N . ARG A 1 290 ? 0.555 -16.837 8.507 1.00 93.44 290 ARG A N 1
ATOM 2257 C CA . ARG A 1 290 ? -0.464 -17.885 8.676 1.00 93.44 290 ARG A CA 1
ATOM 2258 C C . ARG A 1 290 ? -0.656 -18.696 7.401 1.00 93.44 290 ARG A C 1
ATOM 2260 O O . ARG A 1 290 ? -0.731 -19.920 7.455 1.00 93.44 290 ARG A O 1
ATOM 2267 N N . TYR A 1 291 ? -0.713 -18.024 6.255 1.00 92.88 291 TYR A N 1
ATOM 2268 C CA . TYR A 1 291 ? -0.922 -18.680 4.967 1.00 92.88 291 TYR A CA 1
ATOM 2269 C C . TYR A 1 291 ? 0.274 -19.551 4.552 1.00 92.88 291 TYR A C 1
ATOM 2271 O O . TYR A 1 291 ? 0.103 -20.624 3.976 1.00 92.88 291 TYR A O 1
ATOM 2279 N N . MET A 1 292 ? 1.489 -19.106 4.878 1.00 93.56 292 MET A N 1
ATOM 2280 C CA . MET A 1 292 ? 2.744 -19.746 4.485 1.00 93.56 292 MET A CA 1
ATOM 2281 C C . MET A 1 292 ? 3.369 -20.599 5.593 1.00 93.56 292 MET A C 1
ATOM 2283 O O . MET A 1 292 ? 4.440 -21.156 5.370 1.00 93.56 292 MET A O 1
ATOM 2287 N N . ALA A 1 293 ? 2.710 -20.761 6.746 1.00 90.62 293 ALA A N 1
ATOM 2288 C CA . ALA A 1 2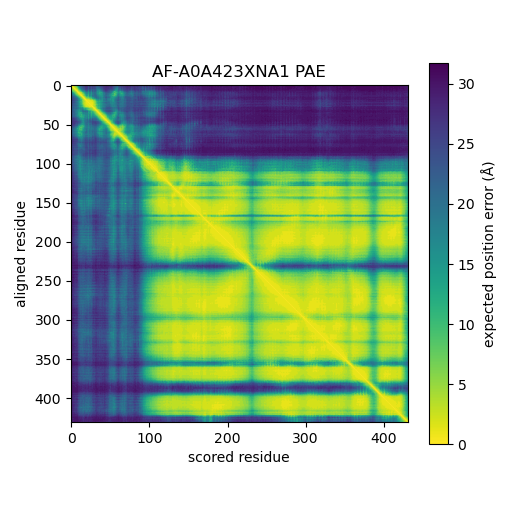93 ? 3.257 -21.415 7.940 1.00 90.62 293 ALA A CA 1
ATOM 2289 C C . ALA A 1 293 ? 3.863 -22.803 7.671 1.00 90.62 293 ALA A C 1
ATOM 2291 O O . ALA A 1 293 ? 4.881 -23.163 8.252 1.00 90.62 293 ALA A O 1
ATOM 2292 N N . ARG A 1 294 ? 3.296 -23.563 6.724 1.00 90.81 294 ARG A N 1
ATOM 2293 C CA . ARG A 1 294 ? 3.803 -24.888 6.313 1.00 90.81 294 ARG A CA 1
ATOM 2294 C C . ARG A 1 294 ? 5.211 -24.861 5.713 1.00 90.81 294 ARG A C 1
ATOM 2296 O O . ARG A 1 294 ? 5.854 -25.900 5.634 1.00 90.81 294 ARG A O 1
ATOM 2303 N N . ASN A 1 295 ? 5.667 -23.695 5.269 1.00 87.62 295 ASN A N 1
ATOM 2304 C CA . ASN A 1 295 ? 6.981 -23.495 4.673 1.00 87.62 295 ASN A CA 1
ATOM 2305 C C . ASN A 1 295 ? 8.019 -22.999 5.690 1.00 87.62 295 ASN A C 1
ATOM 2307 O O . ASN A 1 295 ? 9.177 -22.853 5.310 1.00 87.62 295 ASN A O 1
ATOM 2311 N N . ALA A 1 296 ? 7.640 -22.752 6.951 1.00 88.19 296 ALA A N 1
ATOM 2312 C CA . ALA A 1 296 ? 8.536 -22.182 7.959 1.00 88.19 296 ALA A CA 1
ATOM 2313 C C . ALA A 1 296 ? 9.790 -23.039 8.203 1.00 88.19 296 ALA A C 1
ATOM 2315 O O . ALA A 1 296 ? 10.881 -22.495 8.335 1.00 88.19 296 ALA A O 1
ATOM 2316 N N . ASP A 1 297 ? 9.653 -24.368 8.174 1.00 87.31 297 ASP A N 1
ATOM 2317 C CA . ASP A 1 297 ? 10.772 -25.296 8.399 1.00 87.31 297 ASP A CA 1
ATOM 2318 C C . ASP A 1 297 ? 11.658 -25.509 7.159 1.00 87.31 297 ASP A C 1
ATOM 2320 O O . ASP A 1 297 ? 12.761 -26.044 7.259 1.00 87.31 297 ASP A O 1
ATOM 2324 N N . VAL A 1 298 ? 11.170 -25.134 5.972 1.00 89.44 298 VAL A N 1
ATOM 2325 C CA . VAL A 1 298 ? 11.842 -25.405 4.688 1.00 89.44 298 VAL A CA 1
ATOM 2326 C C . VAL A 1 298 ? 12.502 -24.148 4.127 1.00 89.44 298 VAL A C 1
ATOM 2328 O O . VAL A 1 298 ? 13.532 -24.221 3.457 1.00 89.44 298 VAL A O 1
ATOM 2331 N N . ASP A 1 299 ? 11.917 -22.985 4.388 1.00 88.19 299 ASP A N 1
ATOM 2332 C CA . ASP A 1 299 ? 12.386 -21.712 3.872 1.00 88.19 299 ASP A CA 1
ATOM 2333 C C . ASP A 1 299 ? 13.265 -21.000 4.900 1.00 88.19 299 ASP A C 1
ATOM 2335 O O . ASP A 1 299 ? 12.782 -20.353 5.824 1.00 88.19 299 ASP A O 1
ATOM 2339 N N . VAL A 1 300 ? 14.583 -21.061 4.702 1.00 85.88 300 VAL A N 1
ATOM 2340 C CA . VAL A 1 300 ? 15.568 -20.387 5.570 1.00 85.88 300 VAL A CA 1
ATOM 2341 C C . VAL A 1 300 ? 15.314 -18.874 5.668 1.00 85.88 300 VAL A C 1
ATOM 2343 O O . VAL A 1 300 ? 15.696 -18.245 6.650 1.00 85.88 300 VAL A O 1
ATOM 2346 N N . ARG A 1 301 ? 14.643 -18.278 4.671 1.00 86.88 301 ARG A N 1
ATOM 2347 C CA . ARG A 1 301 ? 14.301 -16.849 4.635 1.00 86.88 301 ARG A CA 1
ATOM 2348 C C . ARG A 1 301 ? 12.858 -16.569 5.065 1.00 86.88 301 ARG A C 1
ATOM 2350 O O . ARG A 1 301 ? 12.365 -15.474 4.812 1.00 86.88 301 ARG A O 1
ATOM 2357 N N . PHE A 1 302 ? 12.176 -17.519 5.711 1.00 90.44 302 PHE A N 1
ATOM 2358 C CA . PHE A 1 302 ? 10.765 -17.387 6.087 1.00 90.44 302 PHE A CA 1
ATOM 2359 C C . PHE A 1 302 ? 10.472 -16.093 6.860 1.00 90.44 302 PHE A C 1
ATOM 2361 O O . PHE A 1 302 ? 9.571 -15.351 6.480 1.00 90.44 302 PHE A O 1
ATOM 2368 N N . PHE A 1 303 ? 11.268 -15.776 7.885 1.00 89.56 303 PHE A N 1
ATOM 2369 C CA . PHE A 1 303 ? 11.063 -14.570 8.697 1.00 89.56 303 PHE A CA 1
ATOM 2370 C C . PHE A 1 303 ? 11.327 -13.275 7.923 1.00 89.56 303 PHE A C 1
ATOM 2372 O O . PHE A 1 303 ? 10.513 -12.360 7.980 1.00 89.56 303 PHE A O 1
ATOM 2379 N N . SER A 1 304 ? 12.385 -13.225 7.109 1.00 91.44 304 SER A N 1
ATOM 2380 C CA . SER A 1 304 ? 12.644 -12.075 6.230 1.00 91.44 304 SER A CA 1
ATOM 2381 C C . SER A 1 304 ? 11.525 -11.870 5.207 1.00 91.44 304 SER A C 1
ATOM 2383 O O . SER A 1 304 ? 11.210 -10.742 4.846 1.00 91.44 304 SER A O 1
ATOM 2385 N N . LYS A 1 305 ? 10.884 -12.953 4.748 1.00 95.31 305 LYS A N 1
ATOM 2386 C CA . LYS A 1 305 ? 9.746 -12.880 3.825 1.00 95.31 305 LYS A CA 1
ATOM 2387 C C . LYS A 1 305 ? 8.459 -12.380 4.477 1.00 95.31 305 LYS A C 1
ATOM 2389 O O . LYS A 1 305 ? 7.642 -11.797 3.769 1.00 95.31 305 LYS A O 1
ATOM 2394 N N . ILE A 1 306 ? 8.292 -12.559 5.791 1.00 95.31 306 ILE A N 1
ATOM 2395 C CA . ILE A 1 306 ? 7.189 -11.935 6.532 1.00 95.31 306 ILE A CA 1
ATOM 2396 C C . ILE A 1 306 ? 7.331 -10.414 6.429 1.00 95.31 306 ILE A C 1
ATOM 2398 O O . ILE A 1 306 ? 6.442 -9.762 5.889 1.00 95.31 306 ILE A O 1
ATOM 2402 N N . GLU A 1 307 ? 8.473 -9.866 6.849 1.00 94.06 307 GLU A N 1
ATOM 2403 C CA . GLU A 1 307 ? 8.742 -8.421 6.792 1.00 94.06 307 GLU A CA 1
ATOM 2404 C C . GLU A 1 307 ? 8.679 -7.884 5.360 1.00 94.06 307 GLU A C 1
ATOM 2406 O O . GLU A 1 307 ? 8.043 -6.861 5.102 1.00 94.06 307 GLU A O 1
ATOM 2411 N N . ALA A 1 308 ? 9.240 -8.627 4.402 1.00 96.38 308 ALA A N 1
ATOM 2412 C CA . ALA A 1 308 ? 9.182 -8.273 2.991 1.00 96.38 308 ALA A CA 1
ATOM 2413 C C . ALA A 1 308 ? 7.753 -8.193 2.448 1.00 96.38 308 ALA A C 1
ATOM 2415 O O . ALA A 1 308 ? 7.492 -7.383 1.563 1.00 96.38 308 ALA A O 1
ATOM 2416 N N . PHE A 1 309 ? 6.817 -9.004 2.953 1.00 97.94 309 PHE A N 1
ATOM 2417 C CA . PHE A 1 309 ? 5.418 -8.905 2.545 1.00 97.94 309 PHE A CA 1
ATOM 2418 C C . PHE A 1 309 ? 4.777 -7.610 3.054 1.00 97.94 309 PHE A C 1
ATOM 2420 O O . PHE A 1 309 ? 4.087 -6.940 2.288 1.00 97.94 309 PHE A O 1
ATOM 2427 N N . GLY A 1 310 ? 5.039 -7.224 4.309 1.00 97.19 310 GLY A N 1
ATOM 2428 C CA . GLY A 1 310 ? 4.605 -5.931 4.853 1.00 97.19 310 GLY A CA 1
ATOM 2429 C C . GLY A 1 310 ? 5.202 -4.752 4.079 1.00 97.19 310 GLY A C 1
ATOM 2430 O O . GLY A 1 310 ? 4.496 -3.825 3.697 1.00 97.19 310 GLY A O 1
ATOM 2431 N N . GLU A 1 311 ? 6.484 -4.835 3.740 1.00 96.69 311 GLU A N 1
ATOM 2432 C CA . GLU A 1 311 ? 7.161 -3.834 2.917 1.00 96.69 311 GLU A CA 1
ATOM 2433 C C . GLU A 1 311 ? 6.571 -3.764 1.494 1.00 96.69 311 GLU A C 1
ATOM 2435 O O . GLU A 1 311 ? 6.315 -2.683 0.962 1.00 96.69 311 GLU A O 1
ATOM 2440 N N . LEU A 1 312 ? 6.270 -4.909 0.878 1.00 97.00 312 LEU A N 1
ATOM 2441 C CA . LEU A 1 312 ? 5.671 -4.978 -0.456 1.00 97.00 312 LEU A CA 1
ATOM 2442 C C . LEU A 1 312 ? 4.263 -4.360 -0.503 1.00 97.00 312 LEU A C 1
ATOM 2444 O O . LEU A 1 312 ? 3.867 -3.806 -1.529 1.00 97.00 312 LEU A O 1
ATOM 2448 N N . VAL A 1 313 ? 3.511 -4.412 0.599 1.00 98.06 313 VAL A N 1
ATOM 2449 C CA . VAL A 1 313 ? 2.212 -3.727 0.737 1.00 98.06 313 VAL A CA 1
ATOM 2450 C C . VAL A 1 313 ? 2.380 -2.213 0.593 1.00 98.06 313 VAL A C 1
ATOM 2452 O O . VAL A 1 313 ? 1.575 -1.586 -0.093 1.00 98.06 313 VAL A O 1
ATOM 2455 N N . LEU A 1 314 ? 3.440 -1.632 1.161 1.00 97.62 314 LEU A N 1
ATOM 2456 C CA . LEU A 1 314 ? 3.745 -0.203 1.028 1.00 97.62 314 LEU A CA 1
ATOM 2457 C C . LEU A 1 314 ? 4.319 0.143 -0.353 1.00 97.62 314 LEU A C 1
ATOM 2459 O O . LEU A 1 314 ? 3.951 1.159 -0.941 1.00 97.62 314 LEU A O 1
ATOM 2463 N N . ARG A 1 315 ? 5.219 -0.698 -0.882 1.00 95.12 315 ARG A N 1
ATOM 2464 C CA . ARG A 1 315 ? 5.915 -0.446 -2.157 1.00 95.12 315 ARG A CA 1
ATOM 2465 C C . ARG A 1 315 ? 4.995 -0.571 -3.364 1.00 95.12 315 ARG A C 1
ATOM 2467 O O . ARG A 1 315 ? 5.054 0.254 -4.273 1.00 95.12 315 ARG A O 1
ATOM 2474 N N . GLU A 1 316 ? 4.191 -1.629 -3.388 1.00 95.38 316 GLU A N 1
ATOM 2475 C CA . GLU A 1 316 ? 3.359 -1.998 -4.531 1.00 95.38 316 GLU A CA 1
ATOM 2476 C C . GLU A 1 316 ? 1.866 -1.726 -4.310 1.00 95.38 316 GLU A C 1
ATOM 2478 O O . GLU A 1 316 ? 1.094 -1.796 -5.268 1.00 95.38 316 GLU A O 1
ATOM 2483 N N . GLY A 1 317 ? 1.457 -1.316 -3.114 1.00 96.44 317 GLY A N 1
ATOM 2484 C CA . GLY A 1 317 ? 0.078 -0.953 -2.814 1.00 96.44 317 GLY A CA 1
ATOM 2485 C C . GLY A 1 317 ? -0.712 -2.139 -2.281 1.00 96.44 317 GLY A C 1
ATOM 2486 O O . GLY A 1 317 ? -0.628 -3.269 -2.775 1.00 96.44 317 GLY A O 1
ATOM 2487 N N . ALA A 1 318 ? -1.496 -1.880 -1.243 1.00 96.75 318 ALA A N 1
ATOM 2488 C CA . ALA A 1 318 ? -2.168 -2.917 -0.483 1.00 96.75 318 ALA A CA 1
ATOM 2489 C C . ALA A 1 318 ? -3.257 -3.631 -1.286 1.00 96.75 318 ALA A C 1
ATOM 2491 O O . ALA A 1 318 ? -3.388 -4.855 -1.187 1.00 96.75 318 ALA A O 1
ATOM 2492 N N . SER A 1 319 ? -4.028 -2.898 -2.098 1.00 94.94 319 SER A N 1
ATOM 2493 C CA . SER A 1 319 ? -5.120 -3.506 -2.866 1.00 94.94 319 SER A CA 1
ATOM 2494 C C . SER A 1 319 ? -4.599 -4.421 -3.969 1.00 94.94 319 SER A C 1
ATOM 2496 O O . SER A 1 319 ? -5.255 -5.407 -4.300 1.00 94.94 319 SER A O 1
ATOM 2498 N N . PHE A 1 320 ? -3.422 -4.128 -4.528 1.00 96.75 320 PHE A N 1
ATOM 2499 C CA . PHE A 1 320 ? -2.774 -4.980 -5.516 1.00 96.75 320 PHE A CA 1
ATOM 2500 C C . PHE A 1 320 ? -2.088 -6.167 -4.842 1.00 96.75 320 PHE A C 1
ATOM 2502 O O . PHE A 1 320 ? -2.458 -7.306 -5.119 1.00 96.75 320 PHE A O 1
ATOM 2509 N N . THR A 1 321 ? -1.139 -5.916 -3.937 1.00 97.62 321 THR A N 1
ATOM 2510 C CA . THR A 1 321 ? -0.266 -6.948 -3.359 1.00 97.62 321 THR A CA 1
ATOM 2511 C C . THR A 1 321 ? -1.055 -8.008 -2.598 1.00 97.62 321 THR A C 1
ATOM 2513 O O . THR A 1 321 ? -0.939 -9.202 -2.889 1.00 97.62 321 THR A O 1
ATOM 2516 N N . ILE A 1 322 ? -1.909 -7.591 -1.656 1.00 97.56 322 ILE A N 1
ATOM 2517 C CA . ILE A 1 322 ? -2.657 -8.529 -0.809 1.00 97.56 322 ILE A CA 1
ATOM 2518 C C . ILE A 1 322 ? -3.678 -9.294 -1.656 1.00 97.56 322 ILE A C 1
ATOM 2520 O O . ILE A 1 322 ? -3.802 -10.513 -1.540 1.00 97.56 322 ILE A O 1
ATOM 2524 N N . TRP A 1 323 ? -4.391 -8.608 -2.555 1.00 96.44 323 TRP A N 1
ATOM 2525 C CA . TRP A 1 323 ? -5.386 -9.269 -3.397 1.00 96.44 323 TRP A CA 1
ATOM 2526 C C . TRP A 1 323 ? -4.743 -10.253 -4.375 1.00 96.44 323 TRP A C 1
ATOM 2528 O O . TRP A 1 323 ? -5.225 -11.375 -4.510 1.00 96.44 323 TRP A O 1
ATOM 2538 N N . ALA A 1 324 ? -3.642 -9.877 -5.029 1.00 96.69 324 ALA A N 1
ATOM 2539 C CA . ALA A 1 324 ? -2.931 -10.751 -5.956 1.00 96.69 324 ALA A CA 1
ATOM 2540 C C . ALA A 1 324 ? -2.359 -11.994 -5.255 1.00 96.69 324 ALA A C 1
ATOM 2542 O O . ALA A 1 324 ? -2.339 -13.064 -5.858 1.00 96.69 324 ALA A O 1
ATOM 2543 N N . PHE A 1 325 ? -1.975 -11.885 -3.980 1.00 97.00 325 PHE A N 1
ATOM 2544 C CA . PHE A 1 325 ? -1.573 -13.033 -3.170 1.00 97.00 325 PHE A CA 1
ATOM 2545 C C . PHE A 1 325 ? -2.752 -13.944 -2.793 1.00 97.00 325 PHE A C 1
ATOM 2547 O O . PHE A 1 325 ? -2.693 -15.154 -2.987 1.00 97.00 325 PHE A O 1
ATOM 2554 N N . VAL A 1 326 ? -3.838 -13.374 -2.260 1.00 95.12 326 VAL A N 1
ATOM 2555 C CA . VAL A 1 326 ? -4.951 -14.154 -1.682 1.00 95.12 326 VAL A CA 1
ATOM 2556 C C . VAL A 1 326 ? -5.919 -14.680 -2.746 1.00 95.12 326 VAL A C 1
ATOM 2558 O O . VAL A 1 326 ? -6.506 -15.750 -2.594 1.00 95.12 326 VAL A O 1
ATOM 2561 N N . ARG A 1 327 ? -6.151 -13.903 -3.806 1.00 93.69 327 ARG A N 1
ATOM 2562 C CA . ARG A 1 327 ? -7.187 -14.145 -4.825 1.00 93.69 327 ARG A CA 1
ATOM 2563 C C . ARG A 1 327 ? -6.638 -14.161 -6.251 1.00 93.69 327 ARG A C 1
ATOM 2565 O O . ARG A 1 327 ? -7.340 -14.612 -7.156 1.00 93.69 327 ARG A O 1
ATOM 2572 N N . GLY A 1 328 ? -5.423 -13.661 -6.467 1.00 91.94 328 GLY A N 1
ATOM 2573 C CA . GLY A 1 328 ? -4.796 -13.656 -7.781 1.00 91.94 328 GLY A CA 1
ATOM 2574 C C . GLY A 1 328 ? -4.509 -15.069 -8.284 1.00 91.94 328 GLY A C 1
ATOM 2575 O O . GLY A 1 328 ? -4.277 -16.004 -7.522 1.00 91.94 328 GLY A O 1
ATOM 2576 N N . THR A 1 329 ? -4.515 -15.225 -9.604 1.00 92.25 329 THR A N 1
ATOM 2577 C CA . THR A 1 329 ? -4.207 -16.493 -10.273 1.00 92.25 329 THR A CA 1
ATOM 2578 C C . THR A 1 329 ? -3.105 -16.299 -11.311 1.00 92.25 329 THR A C 1
ATOM 2580 O O . THR A 1 329 ? -2.796 -15.175 -11.721 1.00 92.25 329 THR A O 1
ATOM 2583 N N . GLY A 1 330 ? -2.469 -17.404 -11.711 1.00 93.94 330 GLY A N 1
ATOM 2584 C CA . GLY A 1 330 ? -1.460 -17.419 -12.769 1.00 93.94 330 GLY A CA 1
ATOM 2585 C C . GLY A 1 330 ? -0.325 -16.421 -12.526 1.00 93.94 330 GLY A C 1
ATOM 2586 O O . GLY A 1 330 ? 0.397 -16.504 -11.532 1.00 93.94 330 GLY A O 1
ATOM 2587 N N . SER A 1 331 ? -0.171 -15.467 -13.445 1.00 93.81 331 SER A N 1
ATOM 2588 C CA . SER A 1 331 ? 0.935 -14.507 -13.433 1.00 93.81 331 SER A CA 1
ATOM 2589 C C . SER A 1 331 ? 0.905 -13.517 -12.270 1.00 93.81 331 SER A C 1
ATOM 2591 O O . SER A 1 331 ? 1.965 -13.020 -11.906 1.00 93.81 331 SER A O 1
ATOM 2593 N N . LEU A 1 332 ? -0.267 -13.212 -11.702 1.00 94.12 332 LEU A N 1
ATOM 2594 C CA . LEU A 1 332 ? -0.382 -12.284 -10.571 1.00 94.12 332 LEU A CA 1
ATOM 2595 C C . LEU A 1 332 ? 0.188 -12.895 -9.292 1.00 94.12 332 LEU A C 1
ATOM 2597 O O . LEU A 1 332 ? 1.055 -12.305 -8.655 1.00 94.12 332 LEU A O 1
ATOM 2601 N N . LEU A 1 333 ? -0.247 -14.113 -8.963 1.00 95.00 333 LEU A N 1
ATOM 2602 C CA . LEU A 1 333 ? 0.261 -14.834 -7.799 1.00 95.00 333 LEU A CA 1
ATOM 2603 C C . LEU A 1 333 ? 1.761 -15.129 -7.940 1.00 95.00 333 LEU A C 1
ATOM 2605 O O . LEU A 1 333 ? 2.521 -14.976 -6.986 1.00 95.00 333 LEU A O 1
ATOM 2609 N N . ALA A 1 334 ? 2.202 -15.515 -9.143 1.00 95.06 334 ALA A N 1
ATOM 2610 C CA . ALA A 1 334 ? 3.618 -15.732 -9.425 1.00 95.06 334 ALA A CA 1
ATOM 2611 C C . ALA A 1 334 ? 4.452 -14.452 -9.240 1.00 95.06 334 ALA A C 1
ATOM 2613 O O . ALA A 1 334 ? 5.542 -14.526 -8.679 1.00 95.06 334 ALA A O 1
ATOM 2614 N N . HIS A 1 335 ? 3.930 -13.294 -9.670 1.00 95.31 335 HIS A N 1
ATOM 2615 C CA . HIS A 1 335 ? 4.578 -11.994 -9.475 1.00 95.31 335 HIS A CA 1
ATOM 2616 C C . HIS A 1 335 ? 4.762 -11.678 -7.995 1.00 95.31 335 HIS A C 1
ATOM 2618 O O . HIS A 1 335 ? 5.887 -11.430 -7.580 1.00 95.31 335 HIS A O 1
ATOM 2624 N N . VAL A 1 336 ? 3.702 -11.761 -7.184 1.00 96.50 336 VAL A N 1
ATOM 2625 C CA . VAL A 1 336 ? 3.805 -11.437 -5.752 1.00 96.50 336 VAL A CA 1
ATOM 2626 C C . VAL A 1 336 ? 4.756 -12.391 -5.028 1.00 96.50 336 VAL A C 1
ATOM 2628 O O . VAL A 1 336 ? 5.607 -11.943 -4.269 1.00 96.50 336 VAL A O 1
ATOM 2631 N N . ASN A 1 337 ? 4.686 -13.698 -5.298 1.00 94.94 337 ASN A N 1
ATOM 2632 C CA . ASN A 1 337 ? 5.603 -14.663 -4.680 1.00 94.94 337 ASN A CA 1
ATOM 2633 C C . ASN A 1 337 ? 7.071 -14.403 -5.044 1.00 94.94 337 ASN A C 1
ATOM 2635 O O . ASN A 1 337 ? 7.952 -14.550 -4.196 1.00 94.94 337 ASN A O 1
ATOM 2639 N N . TRP A 1 338 ? 7.335 -14.016 -6.294 1.00 95.69 338 TRP A N 1
ATOM 2640 C CA . TRP A 1 338 ? 8.668 -13.604 -6.721 1.00 95.69 338 TRP A CA 1
ATOM 2641 C C . TRP A 1 338 ? 9.099 -12.298 -6.035 1.00 95.69 338 TRP A C 1
ATOM 2643 O O . TRP A 1 338 ? 10.190 -12.249 -5.468 1.00 95.69 338 TRP A O 1
ATOM 2653 N N . ALA A 1 339 ? 8.228 -11.286 -6.009 1.00 95.50 339 ALA A N 1
ATOM 2654 C CA . ALA A 1 339 ? 8.507 -9.971 -5.437 1.00 95.50 339 ALA A CA 1
ATOM 2655 C C . ALA A 1 339 ? 8.817 -10.043 -3.935 1.00 95.50 339 ALA A C 1
ATOM 2657 O O . ALA A 1 339 ? 9.758 -9.406 -3.478 1.00 95.50 339 ALA A O 1
ATOM 2658 N N . VAL A 1 340 ? 8.110 -10.883 -3.172 1.00 96.69 340 VAL A N 1
ATOM 2659 C CA . VAL A 1 340 ? 8.411 -11.125 -1.748 1.00 96.69 340 VAL A CA 1
ATOM 2660 C C . VAL A 1 340 ? 9.819 -11.688 -1.563 1.00 96.69 340 VAL A C 1
ATOM 2662 O O . VAL A 1 340 ? 10.539 -11.267 -0.663 1.00 96.69 340 VAL A O 1
ATOM 2665 N N . GLY A 1 341 ? 10.230 -12.635 -2.413 1.00 94.69 341 GLY A N 1
ATOM 2666 C CA . GLY A 1 341 ? 11.583 -13.189 -2.372 1.00 94.69 341 GLY A CA 1
ATOM 2667 C C . GLY A 1 341 ? 12.653 -12.147 -2.695 1.00 94.69 341 GLY A C 1
ATOM 2668 O O . GLY A 1 341 ? 13.677 -12.109 -2.019 1.00 94.69 341 GLY A O 1
ATOM 2669 N N . TYR A 1 342 ? 12.386 -11.297 -3.687 1.00 92.06 342 TYR A N 1
ATOM 2670 C CA . TYR A 1 342 ? 13.271 -10.209 -4.088 1.00 92.06 342 TYR A CA 1
ATOM 2671 C C . TYR A 1 342 ? 13.406 -9.142 -2.988 1.00 92.06 342 TYR A C 1
ATOM 2673 O O . TYR A 1 342 ? 14.515 -8.840 -2.562 1.00 92.06 342 TYR A O 1
ATOM 2681 N N . VAL A 1 343 ? 12.289 -8.645 -2.445 1.00 93.00 343 VAL A N 1
ATOM 2682 C CA . VAL A 1 343 ? 12.293 -7.646 -1.361 1.00 93.00 343 VAL A CA 1
ATOM 2683 C C . VAL A 1 343 ? 12.937 -8.203 -0.089 1.00 93.00 343 VAL A C 1
ATOM 2685 O O . VAL A 1 343 ? 13.696 -7.496 0.566 1.00 93.00 343 VAL A O 1
ATOM 2688 N N . ALA A 1 344 ? 12.708 -9.477 0.250 1.00 92.81 344 ALA A N 1
ATOM 2689 C CA . ALA A 1 344 ? 13.367 -10.109 1.396 1.00 92.81 344 ALA A CA 1
ATOM 2690 C C . ALA A 1 344 ? 14.892 -10.139 1.246 1.00 92.81 344 ALA A C 1
ATOM 2692 O O . ALA A 1 344 ? 15.615 -10.015 2.231 1.00 92.81 344 ALA A O 1
ATOM 2693 N N . GLU A 1 345 ? 15.383 -10.314 0.020 1.00 89.38 345 GLU A N 1
ATOM 2694 C CA . GLU A 1 345 ? 16.807 -10.266 -0.274 1.00 89.38 345 GLU A CA 1
ATOM 2695 C C . GLU A 1 345 ? 17.360 -8.842 -0.164 1.00 89.38 345 GLU A C 1
ATOM 2697 O O . GLU A 1 345 ? 18.378 -8.652 0.495 1.00 89.38 345 GLU A O 1
ATOM 2702 N N . GLU A 1 346 ? 16.669 -7.838 -0.711 1.00 86.62 346 GLU A N 1
ATOM 2703 C CA . GLU A 1 346 ? 17.071 -6.430 -0.582 1.00 86.62 346 GLU A CA 1
ATOM 2704 C C . GLU A 1 346 ? 17.144 -5.967 0.879 1.00 86.62 346 GLU A C 1
ATOM 2706 O O . GLU A 1 346 ? 18.156 -5.398 1.291 1.00 86.62 346 GLU A O 1
ATOM 2711 N N . LEU A 1 347 ? 16.107 -6.254 1.674 1.00 85.56 347 LEU A N 1
ATOM 2712 C CA . LEU A 1 347 ? 16.069 -5.901 3.096 1.00 85.56 347 LEU A CA 1
ATOM 2713 C C . LEU A 1 347 ? 17.195 -6.588 3.872 1.00 85.56 347 LEU A C 1
ATOM 2715 O O . LEU A 1 347 ? 17.838 -5.967 4.718 1.00 85.56 347 LEU A O 1
ATOM 2719 N N . TRP A 1 348 ? 17.473 -7.856 3.557 1.00 84.94 348 TRP A N 1
ATOM 2720 C CA . TRP A 1 348 ? 18.572 -8.586 4.177 1.00 84.94 348 TRP A CA 1
ATOM 2721 C C . TRP A 1 348 ? 19.927 -7.956 3.837 1.00 84.94 348 TRP A C 1
ATOM 2723 O O . TRP A 1 348 ? 20.692 -7.661 4.753 1.00 84.94 348 TRP A O 1
ATOM 2733 N N . TRP A 1 349 ? 20.204 -7.685 2.554 1.00 82.88 349 TRP A N 1
ATOM 2734 C CA . TRP A 1 349 ? 21.446 -7.039 2.102 1.00 82.88 349 TRP A CA 1
ATOM 2735 C C . TRP A 1 349 ? 21.668 -5.666 2.739 1.00 82.88 349 TRP A C 1
ATOM 2737 O O . TRP A 1 349 ? 22.803 -5.320 3.082 1.00 82.88 349 TRP A O 1
ATOM 2747 N N . HIS A 1 350 ? 20.594 -4.897 2.912 1.00 80.31 350 HIS A N 1
ATOM 2748 C CA . HIS A 1 350 ? 20.640 -3.636 3.634 1.00 80.31 350 HIS A CA 1
ATOM 2749 C C . HIS A 1 350 ? 20.979 -3.858 5.118 1.00 80.31 350 HIS A C 1
ATOM 2751 O O . HIS A 1 350 ? 21.930 -3.268 5.629 1.00 80.31 350 HIS A O 1
ATOM 2757 N N . GLY A 1 351 ? 20.273 -4.770 5.795 1.00 78.44 351 GLY A N 1
ATOM 2758 C CA . GLY A 1 351 ? 20.471 -5.068 7.218 1.00 78.44 351 GLY A CA 1
ATOM 2759 C C . GLY A 1 351 ? 21.870 -5.587 7.572 1.00 78.44 351 GLY A C 1
ATOM 2760 O O . GLY A 1 351 ? 22.371 -5.306 8.658 1.00 78.44 351 GLY A O 1
ATOM 2761 N N . VAL A 1 352 ? 22.541 -6.296 6.656 1.00 82.81 352 VAL A N 1
ATOM 2762 C CA . VAL A 1 352 ? 23.939 -6.734 6.838 1.00 82.81 352 VAL A CA 1
ATOM 2763 C C . VAL A 1 352 ? 24.981 -5.681 6.422 1.00 82.81 352 VAL A C 1
ATOM 2765 O O . VAL A 1 352 ? 26.181 -5.942 6.503 1.00 82.81 352 VAL A O 1
ATOM 2768 N N . GLY A 1 353 ? 24.552 -4.488 5.994 1.00 76.69 353 GLY A N 1
ATOM 2769 C CA . GLY A 1 353 ? 25.421 -3.340 5.714 1.00 76.69 353 GLY A CA 1
ATOM 2770 C C . GLY A 1 353 ? 26.182 -3.395 4.386 1.00 76.69 353 GLY A C 1
ATOM 2771 O O . GLY A 1 353 ? 27.077 -2.582 4.170 1.00 76.69 353 GLY A O 1
ATOM 2772 N N . PHE A 1 354 ? 25.846 -4.326 3.489 1.00 71.19 354 PHE A N 1
ATOM 2773 C CA . PHE A 1 354 ? 26.505 -4.455 2.181 1.00 71.19 354 PHE A CA 1
ATOM 2774 C C . PHE A 1 354 ? 26.009 -3.434 1.152 1.00 71.19 354 PHE A C 1
ATOM 2776 O O . PHE A 1 354 ? 26.703 -3.177 0.172 1.00 71.19 354 PHE A O 1
ATOM 2783 N N . ASN A 1 355 ? 24.828 -2.851 1.366 1.00 66.31 355 ASN A N 1
ATOM 2784 C CA . ASN A 1 355 ? 24.214 -1.902 0.442 1.00 66.31 355 ASN A CA 1
ATOM 2785 C C . ASN A 1 355 ? 23.674 -0.680 1.199 1.00 66.31 355 ASN A C 1
ATOM 2787 O O . ASN A 1 355 ? 22.472 -0.442 1.216 1.00 66.31 355 ASN A O 1
ATOM 2791 N N . GLN A 1 356 ? 24.565 0.068 1.860 1.00 64.69 356 GLN A N 1
ATOM 2792 C CA . GLN A 1 356 ? 24.201 1.281 2.619 1.00 64.69 356 GLN A CA 1
ATOM 2793 C C . GLN A 1 356 ? 23.623 2.388 1.724 1.00 64.69 356 GLN A C 1
ATOM 2795 O O . GLN A 1 356 ? 22.843 3.211 2.180 1.00 64.69 356 GLN A O 1
ATOM 2800 N N . ASP A 1 357 ? 23.963 2.378 0.433 1.00 65.62 357 ASP A N 1
ATOM 2801 C CA . ASP A 1 357 ? 23.360 3.256 -0.575 1.00 65.62 357 ASP A CA 1
ATOM 2802 C C . ASP A 1 357 ? 22.025 2.716 -1.127 1.00 65.62 357 ASP A C 1
ATOM 2804 O O . ASP A 1 357 ? 21.471 3.305 -2.063 1.00 65.62 357 ASP A O 1
ATOM 2808 N N . GLY A 1 358 ? 21.566 1.570 -0.617 1.00 63.59 358 GLY A N 1
ATOM 2809 C CA . GLY A 1 358 ? 20.391 0.826 -1.051 1.00 63.59 358 GLY A CA 1
ATOM 2810 C C . GLY A 1 358 ? 19.072 1.376 -0.511 1.00 63.59 358 GLY A C 1
ATOM 2811 O O . GLY A 1 358 ? 18.999 2.425 0.121 1.00 63.59 358 GLY A O 1
ATOM 2812 N N . ASP A 1 359 ? 17.994 0.659 -0.804 1.00 78.19 359 ASP A N 1
ATOM 2813 C CA . ASP A 1 359 ? 16.656 1.012 -0.346 1.00 78.19 359 ASP A CA 1
ATOM 2814 C C . ASP A 1 359 ? 16.388 0.451 1.057 1.00 78.19 359 ASP A C 1
ATOM 2816 O O . ASP A 1 359 ? 16.075 -0.730 1.206 1.00 78.19 359 ASP A O 1
ATOM 2820 N N . GLU A 1 360 ? 16.469 1.318 2.070 1.00 80.62 360 GLU A N 1
ATOM 2821 C CA . GLU A 1 360 ? 16.081 1.042 3.467 1.00 80.62 360 GLU A CA 1
ATOM 2822 C C . GLU A 1 360 ? 14.633 0.537 3.605 1.00 80.62 360 GLU A C 1
ATOM 2824 O O . GLU A 1 360 ? 14.271 -0.054 4.618 1.00 80.62 360 GLU A O 1
ATOM 2829 N N . GLY A 1 361 ? 13.796 0.760 2.589 1.00 88.62 361 GLY A N 1
ATOM 2830 C CA . GLY A 1 361 ? 12.376 0.461 2.617 1.00 88.62 361 GLY A CA 1
ATOM 2831 C C . GLY A 1 361 ? 11.527 1.600 3.178 1.00 88.62 361 GLY A C 1
ATOM 2832 O O . GLY A 1 361 ? 12.008 2.648 3.614 1.00 88.62 361 GLY A O 1
ATOM 2833 N N . LEU A 1 362 ? 10.218 1.402 3.105 1.00 94.62 362 LEU A N 1
ATOM 2834 C CA . LEU A 1 362 ? 9.191 2.330 3.556 1.00 94.62 362 LEU A CA 1
ATOM 2835 C C . LEU A 1 362 ? 8.754 2.033 4.989 1.00 94.62 362 LEU A C 1
ATOM 2837 O O . LEU A 1 362 ? 8.381 2.966 5.692 1.00 94.62 362 LEU A O 1
ATOM 2841 N N . GLY A 1 363 ? 8.835 0.780 5.444 1.00 93.94 363 GLY A N 1
ATOM 2842 C CA . GLY A 1 363 ? 8.559 0.408 6.832 1.00 93.94 363 GLY A CA 1
ATOM 2843 C C . GLY A 1 363 ? 9.396 1.213 7.837 1.00 93.94 363 GLY A C 1
ATOM 2844 O O . GLY A 1 363 ? 8.813 1.848 8.719 1.00 93.94 363 GLY A O 1
ATOM 2845 N N . PRO A 1 364 ? 10.734 1.274 7.686 1.00 92.69 364 PRO A N 1
ATOM 2846 C CA . PRO A 1 364 ? 11.575 2.122 8.529 1.00 92.69 364 PRO A CA 1
ATOM 2847 C C . PRO A 1 364 ? 11.233 3.609 8.428 1.00 92.69 364 PRO A C 1
ATOM 2849 O O . PRO A 1 364 ? 11.181 4.273 9.453 1.00 92.69 364 PRO A O 1
ATOM 2852 N N . ALA A 1 365 ? 10.900 4.117 7.235 1.00 94.81 365 ALA A N 1
ATOM 2853 C CA . ALA A 1 365 ? 10.497 5.515 7.065 1.00 94.81 365 ALA A CA 1
ATOM 2854 C C . ALA A 1 365 ? 9.184 5.853 7.801 1.00 94.81 365 ALA A C 1
ATOM 2856 O O . ALA A 1 365 ? 9.049 6.945 8.342 1.00 94.81 365 ALA A O 1
ATOM 2857 N N . VAL A 1 366 ? 8.219 4.924 7.848 1.00 97.00 366 VAL A N 1
ATOM 2858 C CA . VAL A 1 366 ? 6.990 5.086 8.649 1.00 97.00 366 VAL A CA 1
ATOM 2859 C C . VAL A 1 366 ? 7.313 5.104 10.146 1.00 97.00 366 VAL A C 1
ATOM 2861 O O . VAL A 1 366 ? 6.749 5.914 10.876 1.00 97.00 366 VAL A O 1
ATOM 2864 N N . LEU A 1 367 ? 8.213 4.230 10.611 1.00 95.25 367 LEU A N 1
ATOM 2865 C CA . LEU A 1 367 ? 8.624 4.183 12.020 1.00 95.25 367 LEU A CA 1
ATOM 2866 C C . LEU A 1 367 ? 9.424 5.419 12.444 1.00 95.25 367 LEU A C 1
ATOM 2868 O O . LEU A 1 367 ? 9.218 5.914 13.548 1.00 95.25 367 LEU A O 1
ATOM 2872 N N . GLU A 1 368 ? 10.307 5.918 11.583 1.00 95.25 368 GLU A N 1
ATOM 2873 C CA . GLU A 1 368 ? 11.078 7.140 11.818 1.00 95.25 368 GLU A CA 1
ATOM 2874 C C . GLU A 1 368 ? 10.151 8.352 11.950 1.00 95.25 368 GLU A C 1
ATOM 2876 O O . GLU A 1 368 ? 10.233 9.081 12.934 1.00 95.25 368 GLU A O 1
ATOM 2881 N N . GLU A 1 369 ? 9.181 8.504 11.046 1.00 97.12 369 GLU A N 1
ATOM 2882 C CA . GLU A 1 369 ? 8.190 9.578 11.152 1.00 97.12 369 GLU A CA 1
ATOM 2883 C C . GLU A 1 369 ? 7.317 9.423 12.413 1.00 97.12 369 GLU A C 1
ATOM 2885 O O . GLU A 1 369 ? 7.083 10.394 13.127 1.00 97.12 369 GLU A O 1
ATOM 2890 N N . LEU A 1 370 ? 6.863 8.207 12.750 1.00 96.69 370 LEU A N 1
ATOM 2891 C CA . LEU A 1 370 ? 6.130 7.962 14.004 1.00 96.69 370 LEU A CA 1
ATOM 2892 C C . LEU A 1 370 ? 6.946 8.364 15.232 1.00 96.69 370 LEU A C 1
ATOM 2894 O O . LEU A 1 370 ? 6.400 8.949 16.163 1.00 96.69 370 LEU A O 1
ATOM 2898 N N . ARG A 1 371 ? 8.246 8.067 15.235 1.00 96.06 371 ARG A N 1
ATOM 2899 C CA . ARG A 1 371 ? 9.158 8.457 16.309 1.00 96.06 371 ARG A CA 1
ATOM 2900 C C . ARG A 1 371 ? 9.250 9.976 16.434 1.00 96.06 371 ARG A C 1
ATOM 2902 O O . ARG A 1 371 ? 9.209 10.481 17.553 1.00 96.06 371 ARG A O 1
ATOM 2909 N N . GLU A 1 372 ? 9.347 10.702 15.321 1.00 95.44 372 GLU A N 1
ATOM 2910 C CA . GLU A 1 372 ? 9.322 12.170 15.336 1.00 95.44 372 GLU A CA 1
ATOM 2911 C C . GLU A 1 372 ? 8.020 12.690 15.966 1.00 95.44 372 GLU A C 1
ATOM 2913 O O . GLU A 1 372 ? 8.070 13.492 16.899 1.00 95.44 372 GLU A O 1
ATOM 2918 N N . ARG A 1 373 ? 6.857 12.150 15.571 1.00 95.50 373 ARG A N 1
ATOM 2919 C CA . ARG A 1 373 ? 5.555 12.531 16.160 1.00 95.50 373 ARG A CA 1
ATOM 2920 C C . ARG A 1 373 ? 5.435 12.182 17.641 1.00 95.50 373 ARG A C 1
ATOM 2922 O O . ARG A 1 373 ? 4.834 12.936 18.406 1.00 95.50 373 ARG A O 1
ATOM 2929 N N . PHE A 1 374 ? 6.004 11.053 18.050 1.00 94.06 374 PHE A N 1
ATOM 2930 C CA . PHE A 1 374 ? 6.059 10.654 19.451 1.00 94.06 374 PHE A CA 1
ATOM 2931 C C . PHE A 1 374 ? 6.856 11.669 20.276 1.00 94.06 374 PHE A C 1
ATOM 2933 O O . PHE A 1 374 ? 6.360 12.156 21.292 1.00 94.06 374 PHE A O 1
ATOM 2940 N N . LEU A 1 375 ? 8.047 12.057 19.813 1.00 91.88 375 LEU A N 1
ATOM 2941 C CA . LEU A 1 375 ? 8.868 13.074 20.475 1.00 91.88 375 LEU A CA 1
ATOM 2942 C C . LEU A 1 375 ? 8.170 14.443 20.540 1.00 91.88 375 LEU A C 1
ATOM 2944 O O . LEU A 1 375 ? 8.195 15.089 21.589 1.00 91.88 375 LEU A O 1
ATOM 2948 N N . GLU A 1 376 ? 7.505 14.861 19.458 1.00 91.31 376 GLU A N 1
ATOM 2949 C CA . GLU A 1 376 ? 6.713 16.100 19.417 1.00 91.31 376 GLU A CA 1
ATOM 2950 C C . GLU A 1 376 ? 5.593 16.097 20.472 1.00 91.31 376 GLU A C 1
ATOM 2952 O O . GLU A 1 376 ? 5.439 17.076 21.210 1.00 91.31 376 GLU A O 1
ATOM 2957 N N . SER A 1 377 ? 4.850 14.988 20.594 1.00 89.75 377 SER A N 1
ATOM 2958 C CA . SER A 1 377 ? 3.766 14.863 21.581 1.00 89.75 377 SER A CA 1
ATOM 2959 C C . SER A 1 377 ? 4.268 15.007 23.020 1.00 89.75 377 SER A C 1
ATOM 2961 O O . SER A 1 377 ? 3.709 15.794 23.778 1.00 89.75 377 SER A O 1
ATOM 2963 N N . ARG A 1 378 ? 5.395 14.370 23.366 1.00 85.00 378 ARG A N 1
ATOM 2964 C CA . ARG A 1 378 ? 5.996 14.477 24.708 1.00 85.00 378 ARG A CA 1
ATOM 2965 C C . ARG A 1 378 ? 6.502 15.880 25.025 1.00 85.00 378 ARG A C 1
ATOM 2967 O O . ARG A 1 378 ? 6.263 16.387 26.112 1.00 85.00 378 ARG A O 1
ATOM 2974 N N . SER A 1 379 ? 7.142 16.537 24.057 1.00 80.81 379 SER A N 1
ATOM 2975 C CA . SER A 1 379 ? 7.648 17.905 24.243 1.00 80.81 379 SER A CA 1
ATOM 2976 C C . SER A 1 379 ? 6.552 18.933 24.549 1.00 80.81 379 SER A C 1
ATOM 2978 O O . SER A 1 379 ? 6.838 19.979 25.126 1.00 80.81 379 SER A O 1
ATOM 2980 N N . THR A 1 380 ? 5.307 18.640 24.158 1.00 76.31 380 THR A N 1
ATOM 2981 C CA . THR A 1 380 ? 4.152 19.511 24.406 1.00 76.31 380 THR A CA 1
ATOM 2982 C C . THR A 1 380 ? 3.583 19.315 25.812 1.00 76.31 380 THR A C 1
ATOM 2984 O O . THR A 1 380 ? 3.118 20.282 26.407 1.00 76.31 380 THR A O 1
ATOM 2987 N N . ASP A 1 381 ? 3.648 18.098 26.355 1.00 68.56 381 ASP A N 1
ATOM 2988 C CA . ASP A 1 381 ? 3.114 17.775 27.685 1.00 68.56 381 ASP A CA 1
ATOM 2989 C C . ASP A 1 381 ? 4.076 18.172 28.823 1.00 68.56 381 ASP A C 1
ATOM 2991 O O . ASP A 1 381 ? 3.633 18.546 29.908 1.00 68.56 381 ASP A O 1
ATOM 2995 N N . ASP A 1 382 ? 5.389 18.170 28.565 1.00 60.12 382 ASP A N 1
ATOM 2996 C CA . ASP A 1 382 ? 6.424 18.468 29.568 1.00 60.12 382 ASP A CA 1
ATOM 2997 C C . ASP A 1 382 ? 6.673 19.982 29.785 1.00 60.12 382 ASP A C 1
ATOM 2999 O O . ASP A 1 382 ? 7.521 20.361 30.593 1.00 60.12 382 ASP A O 1
ATOM 3003 N N . SER A 1 383 ? 5.953 20.886 29.101 1.00 58.06 383 SER A N 1
ATOM 3004 C CA . SER A 1 383 ? 6.196 22.338 29.220 1.00 58.06 383 SER A CA 1
ATOM 3005 C C . SER A 1 383 ? 5.657 22.990 30.502 1.00 58.06 383 SER A C 1
ATOM 3007 O O . SER A 1 383 ? 5.967 24.155 30.745 1.00 58.06 383 SER A O 1
ATOM 3009 N N . ASP A 1 384 ? 4.875 22.264 31.310 1.00 57.91 384 ASP A N 1
ATOM 3010 C CA . ASP A 1 384 ? 4.215 22.787 32.521 1.00 57.91 384 ASP A CA 1
ATOM 3011 C C . ASP A 1 384 ? 4.704 22.139 33.836 1.00 57.91 384 ASP A C 1
ATOM 3013 O O . ASP A 1 384 ? 4.205 22.482 34.911 1.00 57.91 384 ASP A O 1
ATOM 3017 N N . LEU A 1 385 ? 5.683 21.227 33.786 1.00 56.56 385 LEU A N 1
ATOM 3018 C CA . LEU A 1 385 ? 6.220 20.539 34.966 1.00 56.56 385 LEU A CA 1
ATOM 3019 C C . LEU A 1 385 ? 7.703 20.880 35.160 1.00 56.56 385 LEU A C 1
ATOM 3021 O O . LEU A 1 385 ? 8.602 20.143 34.762 1.00 56.56 385 LEU A O 1
ATOM 3025 N N . GLU A 1 386 ? 7.944 22.037 35.781 1.00 53.41 386 GLU A N 1
ATOM 3026 C CA . GLU A 1 386 ? 9.219 22.317 36.443 1.00 53.41 386 GLU A CA 1
ATOM 3027 C C . GLU A 1 386 ? 9.376 21.338 37.620 1.00 53.41 386 GLU A C 1
ATOM 3029 O O . GLU A 1 386 ? 8.521 21.289 38.504 1.00 53.41 386 GLU A O 1
ATOM 3034 N N . ASP A 1 387 ? 10.483 20.596 37.617 1.00 57.66 387 ASP A N 1
ATOM 3035 C CA . ASP A 1 387 ? 11.021 19.835 38.746 1.00 57.66 387 ASP A CA 1
ATOM 3036 C C . ASP A 1 387 ? 10.179 18.640 39.240 1.00 57.66 387 ASP A C 1
ATOM 3038 O O . ASP A 1 387 ? 9.518 18.714 40.271 1.00 57.66 387 ASP A O 1
ATOM 3042 N N . ASP A 1 388 ? 10.298 17.483 38.579 1.00 52.62 388 ASP A N 1
ATOM 3043 C CA . ASP A 1 388 ? 10.413 16.222 39.324 1.00 52.62 388 ASP A CA 1
ATOM 3044 C C . ASP A 1 388 ? 11.249 15.193 38.544 1.00 52.62 388 ASP A C 1
ATOM 3046 O O . ASP A 1 388 ? 10.968 14.810 37.406 1.00 52.62 388 ASP A O 1
ATOM 3050 N N . ASP A 1 389 ? 12.339 14.804 39.196 1.00 51.16 389 ASP A N 1
ATOM 3051 C CA . ASP A 1 389 ? 13.382 13.903 38.738 1.00 51.16 389 ASP A CA 1
ATOM 3052 C C . ASP A 1 389 ? 12.851 12.478 38.441 1.00 51.16 389 ASP A C 1
ATOM 3054 O O . ASP A 1 389 ? 11.996 11.945 39.146 1.00 51.16 389 ASP A O 1
ATOM 3058 N N . GLU A 1 390 ? 13.440 11.822 37.434 1.00 52.31 390 GLU A N 1
ATOM 3059 C CA . GLU A 1 390 ? 13.362 10.366 37.178 1.00 52.31 390 GLU A CA 1
ATOM 3060 C C . GLU A 1 390 ? 12.048 9.774 36.621 1.00 52.31 390 GLU A C 1
ATOM 3062 O O . GLU A 1 390 ? 11.780 8.583 36.808 1.00 52.31 390 GLU A O 1
ATOM 3067 N N . ALA A 1 391 ? 11.259 10.514 35.834 1.00 52.25 391 ALA A N 1
ATOM 3068 C CA . ALA A 1 391 ? 10.338 9.843 34.911 1.00 52.25 391 ALA A CA 1
ATOM 3069 C C . ALA A 1 391 ? 11.172 8.991 33.938 1.00 52.25 391 ALA A C 1
ATOM 3071 O O . ALA A 1 391 ? 11.955 9.549 33.167 1.00 52.25 391 ALA A O 1
ATOM 3072 N N . GLU A 1 392 ? 11.044 7.658 34.012 1.00 54.44 392 GLU A N 1
ATOM 3073 C CA . GLU A 1 392 ? 11.648 6.690 33.088 1.00 54.44 392 GLU A CA 1
ATOM 3074 C C . GLU A 1 392 ? 11.616 7.264 31.667 1.00 54.44 392 GLU A C 1
ATOM 3076 O O . GLU A 1 392 ? 10.569 7.311 31.010 1.00 54.44 392 GLU A O 1
ATOM 3081 N N . GLN A 1 393 ? 12.767 7.756 31.200 1.00 58.25 393 GLN A N 1
ATOM 3082 C CA . GLN A 1 393 ? 12.957 8.142 29.813 1.00 58.25 393 GLN A CA 1
ATOM 3083 C C . GLN A 1 393 ? 12.912 6.840 29.025 1.00 58.25 393 GLN A C 1
ATOM 3085 O O . GLN A 1 393 ? 13.939 6.219 28.774 1.00 58.25 393 GLN A O 1
ATOM 3090 N N . LEU A 1 394 ? 11.694 6.379 28.721 1.00 65.69 394 LEU A N 1
ATOM 3091 C CA . LEU A 1 394 ? 11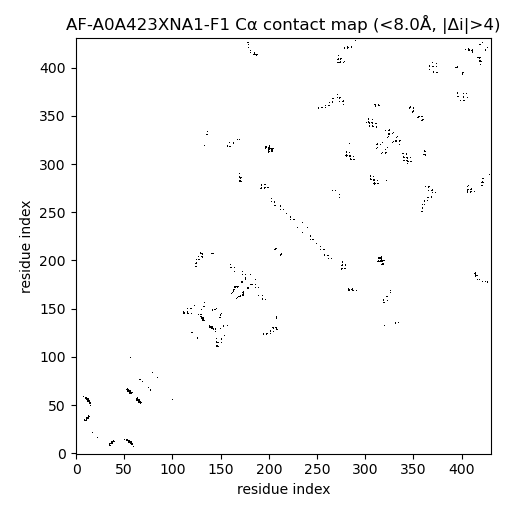.462 5.348 27.726 1.00 65.69 394 LEU A CA 1
ATOM 3092 C C . LEU A 1 394 ? 12.264 5.766 26.504 1.00 65.69 394 LEU A C 1
ATOM 3094 O O . LEU A 1 394 ? 12.042 6.857 25.969 1.00 65.69 394 LEU A O 1
ATOM 3098 N N . ASP A 1 395 ? 13.232 4.928 26.154 1.00 78.69 395 ASP A N 1
ATOM 3099 C CA . ASP A 1 395 ? 14.189 5.218 25.108 1.00 78.69 395 ASP A CA 1
ATOM 3100 C C . ASP A 1 395 ? 13.419 5.387 23.798 1.00 78.69 395 ASP A C 1
ATOM 3102 O O . ASP A 1 395 ? 12.896 4.425 23.239 1.00 78.69 395 ASP A O 1
ATOM 3106 N N . ALA A 1 396 ? 13.276 6.630 23.336 1.00 76.62 396 ALA A N 1
ATOM 3107 C CA . ALA A 1 396 ? 12.600 6.923 22.079 1.00 76.62 396 ALA A CA 1
ATOM 3108 C C . ALA A 1 396 ? 13.380 6.367 20.874 1.00 76.62 396 ALA A C 1
ATOM 3110 O O . ALA A 1 396 ? 12.835 6.310 19.769 1.00 76.62 396 ALA A O 1
ATOM 3111 N N . ASP A 1 397 ? 14.635 5.944 21.078 1.00 83.31 397 ASP A N 1
ATOM 3112 C CA . ASP A 1 397 ? 15.400 5.190 20.094 1.00 83.31 397 ASP A CA 1
ATOM 3113 C C . ASP A 1 397 ? 14.991 3.701 20.048 1.00 83.31 397 ASP A C 1
ATOM 3115 O O . ASP A 1 397 ? 15.321 3.025 19.071 1.00 83.31 397 ASP A O 1
ATOM 3119 N N . ASP A 1 398 ? 14.223 3.187 21.022 1.00 87.69 398 ASP A N 1
ATOM 3120 C CA . ASP A 1 398 ? 13.670 1.829 20.981 1.00 87.69 398 ASP A CA 1
ATOM 3121 C C . ASP A 1 398 ? 12.421 1.767 20.069 1.00 87.69 398 ASP A C 1
ATOM 3123 O O . ASP A 1 398 ? 11.351 2.294 20.410 1.00 87.69 398 ASP A O 1
ATOM 3127 N N . PRO A 1 399 ? 12.488 1.066 18.918 1.00 88.38 399 PRO A N 1
ATOM 3128 C CA . PRO A 1 399 ? 11.358 0.944 18.001 1.00 88.38 399 PRO A CA 1
ATOM 3129 C C . PRO A 1 399 ? 10.139 0.257 18.629 1.00 88.38 399 PRO A C 1
ATOM 3131 O O . PRO A 1 399 ? 9.025 0.437 18.135 1.00 88.38 399 PRO A O 1
ATOM 3134 N N . MET A 1 400 ? 10.304 -0.531 19.696 1.00 90.31 400 MET A N 1
ATOM 3135 C CA . MET A 1 400 ? 9.179 -1.157 20.393 1.00 90.31 400 MET A CA 1
ATOM 3136 C C . MET A 1 400 ? 8.324 -0.140 21.146 1.00 90.31 400 MET A C 1
ATOM 3138 O O . MET A 1 400 ? 7.101 -0.276 21.143 1.00 90.31 400 MET A O 1
ATOM 3142 N N . VAL A 1 401 ? 8.936 0.897 21.726 1.00 91.25 401 VAL A N 1
ATOM 3143 C CA . VAL A 1 401 ? 8.217 1.985 22.407 1.00 91.25 401 VAL A CA 1
ATOM 3144 C C . VAL A 1 401 ? 7.374 2.762 21.397 1.00 91.25 401 VAL A C 1
ATOM 3146 O O . VAL A 1 401 ? 6.178 2.961 21.604 1.00 91.25 401 VAL A O 1
ATOM 3149 N N . VAL A 1 402 ? 7.965 3.114 20.251 1.00 93.25 402 VAL A N 1
ATOM 3150 C CA . VAL A 1 402 ? 7.270 3.831 19.169 1.00 93.25 402 VAL A CA 1
ATOM 3151 C C . VAL A 1 402 ? 6.115 2.999 18.598 1.00 93.25 402 VAL A C 1
ATOM 3153 O O . VAL A 1 402 ? 5.027 3.524 18.363 1.00 93.25 402 VAL A O 1
ATOM 3156 N N . LYS A 1 403 ? 6.312 1.686 18.412 1.00 94.19 403 LYS A N 1
ATOM 3157 C CA . LYS A 1 403 ? 5.242 0.773 17.971 1.00 94.19 403 LYS A CA 1
ATOM 3158 C C . LYS A 1 403 ? 4.109 0.673 18.990 1.00 94.19 403 LYS A C 1
ATOM 3160 O O . LYS A 1 403 ? 2.948 0.722 18.596 1.00 94.19 403 LYS A O 1
ATOM 3165 N N . GLN A 1 404 ? 4.435 0.563 20.277 1.00 94.44 404 GLN A N 1
ATOM 3166 C CA . GLN A 1 404 ? 3.442 0.508 21.349 1.00 94.44 404 GLN A CA 1
ATOM 3167 C C . GLN A 1 404 ? 2.592 1.787 21.381 1.00 94.44 404 GLN A C 1
ATOM 3169 O O . GLN A 1 404 ? 1.366 1.700 21.437 1.00 94.44 404 GLN A O 1
ATOM 3174 N N . TRP A 1 405 ? 3.222 2.956 21.244 1.00 95.31 405 TRP A N 1
ATOM 3175 C CA . TRP A 1 405 ? 2.521 4.235 21.118 1.00 95.31 405 TRP A CA 1
ATOM 3176 C C . TRP A 1 405 ? 1.632 4.297 19.866 1.00 95.31 405 TRP A C 1
ATOM 3178 O O . TRP A 1 405 ? 0.474 4.704 19.933 1.00 95.31 405 TRP A O 1
ATOM 3188 N N . ALA A 1 406 ? 2.116 3.814 18.719 1.00 96.94 406 ALA A N 1
ATOM 3189 C CA . ALA A 1 406 ? 1.297 3.722 17.512 1.00 96.94 406 ALA A CA 1
ATOM 3190 C C . ALA A 1 406 ? 0.067 2.813 17.715 1.00 96.94 406 ALA A C 1
ATOM 3192 O O . ALA A 1 406 ? -1.033 3.135 17.260 1.00 96.94 406 ALA A O 1
ATOM 3193 N N . HIS A 1 407 ? 0.206 1.695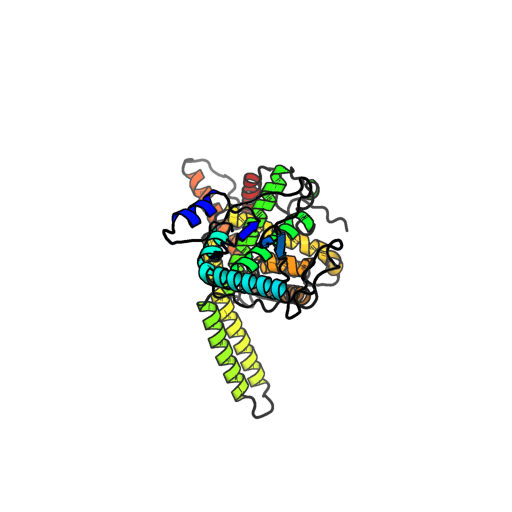 18.433 1.00 96.38 407 HIS A N 1
ATOM 3194 C CA . HIS A 1 407 ? -0.939 0.848 18.780 1.00 96.38 407 HIS A CA 1
ATOM 3195 C C . HIS A 1 407 ? -1.934 1.564 19.693 1.00 96.38 407 HIS A C 1
ATOM 3197 O O . HIS A 1 407 ? -3.132 1.358 19.524 1.00 96.38 407 HIS A O 1
ATOM 3203 N N . GLU A 1 408 ? -1.471 2.419 20.603 1.00 96.50 408 GLU A N 1
ATOM 3204 C CA . GLU A 1 408 ? -2.329 3.247 21.462 1.00 96.50 408 GLU A CA 1
ATOM 3205 C C . GLU A 1 408 ? -3.115 4.290 20.661 1.00 96.50 408 GLU A C 1
ATOM 3207 O O . GLU A 1 408 ? -4.323 4.413 20.857 1.00 96.50 408 GLU A O 1
ATOM 3212 N N . LEU A 1 409 ? -2.492 4.942 19.673 1.00 97.81 409 LEU A N 1
ATOM 3213 C CA . LEU A 1 409 ? -3.204 5.839 18.752 1.00 97.81 409 LEU A CA 1
ATOM 3214 C C . LEU A 1 409 ? -4.334 5.118 18.004 1.00 97.81 409 LEU A C 1
ATOM 3216 O O . LEU A 1 409 ? -5.430 5.655 17.826 1.00 97.81 409 LEU A O 1
ATOM 3220 N N . VAL A 1 410 ? -4.086 3.883 17.558 1.00 97.88 410 VAL A N 1
ATOM 3221 C CA . VAL A 1 410 ? -5.116 3.071 16.892 1.00 97.88 410 VAL A CA 1
ATOM 3222 C C . VAL A 1 410 ? -6.177 2.611 17.887 1.00 97.88 410 VAL A C 1
ATOM 3224 O O . VAL A 1 410 ? -7.360 2.660 17.556 1.00 97.88 410 VAL A O 1
ATOM 3227 N N . ALA A 1 411 ? -5.778 2.200 19.093 1.00 97.19 411 ALA A N 1
ATOM 3228 C CA . ALA A 1 411 ? -6.677 1.807 20.174 1.00 97.19 411 ALA A CA 1
ATOM 3229 C C . ALA A 1 411 ? -7.675 2.927 20.495 1.00 97.19 411 ALA A C 1
ATOM 3231 O O . ALA A 1 411 ? -8.882 2.677 20.538 1.00 97.19 411 ALA A O 1
ATOM 3232 N N . GLU A 1 412 ? -7.193 4.164 20.622 1.00 97.75 412 GLU A N 1
ATOM 3233 C CA . GLU A 1 412 ? -8.025 5.349 20.817 1.00 97.75 412 GLU A CA 1
ATOM 3234 C C . GLU A 1 412 ? -8.966 5.569 19.623 1.00 97.75 412 GLU A C 1
ATOM 3236 O O . GLU A 1 412 ? -10.184 5.680 19.797 1.00 97.75 412 GLU A O 1
ATOM 3241 N N . ALA A 1 413 ? -8.437 5.539 18.394 1.00 97.56 413 ALA A N 1
ATOM 3242 C CA . ALA A 1 413 ? -9.220 5.764 17.179 1.00 97.56 413 ALA A CA 1
ATOM 3243 C C . ALA A 1 413 ? -10.375 4.756 17.005 1.00 97.56 413 ALA A C 1
ATOM 3245 O O . ALA A 1 413 ? -11.460 5.117 16.533 1.00 97.56 413 ALA A O 1
ATOM 3246 N N . ILE A 1 414 ? -10.179 3.497 17.409 1.00 97.81 414 ILE A N 1
ATOM 3247 C CA . ILE A 1 414 ? -11.215 2.452 17.342 1.00 97.81 414 ILE A CA 1
ATOM 3248 C C . ILE A 1 414 ? -12.047 2.339 18.631 1.00 97.81 414 ILE A C 1
ATOM 3250 O O . ILE A 1 414 ? -13.044 1.609 18.661 1.00 97.81 414 ILE A O 1
ATOM 3254 N N . GLY A 1 415 ? -11.685 3.074 19.686 1.00 96.88 415 GLY A N 1
ATOM 3255 C CA . GLY A 1 415 ? -12.323 3.026 21.002 1.00 96.88 415 GLY A CA 1
ATOM 3256 C C . GLY A 1 415 ? -12.159 1.674 21.701 1.00 96.88 415 GLY A C 1
ATOM 3257 O O . GLY A 1 415 ? -13.148 1.105 22.164 1.00 96.88 415 GLY A O 1
ATOM 3258 N N . CYS A 1 416 ? -10.943 1.120 21.713 1.00 95.25 416 CYS A N 1
ATOM 3259 C CA . CYS A 1 416 ? -10.619 -0.144 22.371 1.00 95.25 416 CYS A CA 1
ATOM 3260 C C . CYS A 1 416 ? -9.229 -0.112 23.026 1.00 95.25 416 CYS A C 1
ATOM 3262 O O . CYS A 1 416 ? -8.249 -0.530 22.420 1.00 95.25 416 CYS A O 1
ATOM 3264 N N . ASP A 1 417 ? -9.158 0.274 24.300 1.00 92.31 417 ASP A N 1
ATOM 3265 C CA . ASP A 1 417 ? -7.900 0.379 25.071 1.00 92.31 417 ASP A CA 1
ATOM 3266 C C . ASP A 1 417 ? -7.146 -0.958 25.227 1.00 92.31 417 ASP A C 1
ATOM 3268 O O . ASP A 1 417 ? -5.952 -1.002 25.530 1.00 92.31 417 ASP A O 1
ATOM 3272 N N . ALA A 1 418 ? -7.849 -2.078 25.028 1.00 89.81 418 ALA A N 1
ATOM 3273 C CA . ALA A 1 418 ? -7.272 -3.418 25.051 1.00 89.81 418 ALA A CA 1
ATOM 3274 C C . ALA A 1 418 ? -6.551 -3.792 23.743 1.00 89.81 418 ALA A C 1
ATOM 3276 O O . ALA A 1 418 ? -5.895 -4.835 23.696 1.00 89.81 418 ALA A O 1
ATOM 3277 N N . TRP A 1 419 ? -6.668 -2.981 22.686 1.00 92.56 419 TRP A N 1
ATOM 3278 C CA . TRP A 1 419 ? -5.951 -3.194 21.434 1.00 92.56 419 TRP A CA 1
ATOM 3279 C C . TRP A 1 419 ? -4.447 -2.987 21.631 1.00 92.56 419 TRP A C 1
ATOM 3281 O O . TRP A 1 419 ? -4.003 -1.967 22.152 1.00 92.56 419 TRP A O 1
ATOM 3291 N N . LYS A 1 420 ? -3.656 -3.976 21.206 1.00 90.75 420 LYS A N 1
ATOM 3292 C CA . LYS A 1 420 ? -2.186 -3.981 21.311 1.00 90.75 420 LYS A CA 1
ATOM 3293 C C . LYS A 1 420 ? -1.525 -4.327 19.969 1.00 90.75 420 LYS A C 1
ATOM 3295 O O . LYS A 1 420 ? -0.471 -4.948 19.925 1.00 90.75 420 LYS A O 1
ATOM 3300 N N . GLY A 1 421 ? -2.194 -4.010 18.861 1.00 89.75 421 GLY A N 1
ATOM 3301 C CA . GLY A 1 421 ? -1.742 -4.408 17.527 1.00 89.75 421 GLY A CA 1
ATOM 3302 C C . GLY A 1 421 ? -1.934 -5.898 17.225 1.00 89.75 421 GLY A C 1
ATOM 3303 O O . GLY A 1 421 ? -2.398 -6.684 18.057 1.00 89.75 421 GLY A O 1
ATOM 3304 N N . TYR A 1 422 ? -1.559 -6.301 16.010 1.00 88.81 422 TYR A N 1
ATOM 3305 C CA . TYR A 1 422 ? -1.709 -7.691 15.555 1.00 88.81 422 TYR A CA 1
ATOM 3306 C C . TYR A 1 422 ? -0.670 -8.625 16.190 1.00 88.81 422 TYR A C 1
ATOM 3308 O O . TYR A 1 422 ? -0.946 -9.804 16.423 1.00 88.81 422 TYR A O 1
ATOM 3316 N N . CYS A 1 423 ? 0.517 -8.098 16.498 1.00 73.94 423 CYS A N 1
ATOM 3317 C CA . CYS A 1 423 ? 1.659 -8.889 16.952 1.00 73.94 423 CYS A CA 1
ATOM 3318 C C . CYS A 1 423 ? 1.721 -9.095 18.477 1.00 73.94 423 CYS A C 1
ATOM 3320 O O . CYS A 1 423 ? 2.318 -10.076 18.917 1.00 73.94 423 CYS A O 1
ATOM 3322 N N . ALA A 1 424 ? 1.109 -8.230 19.299 1.00 62.44 424 ALA A N 1
ATOM 3323 C CA . ALA A 1 424 ? 1.218 -8.344 20.762 1.00 62.44 424 ALA A CA 1
ATOM 3324 C C . ALA A 1 424 ? 0.136 -9.230 21.403 1.00 62.44 424 ALA A C 1
ATOM 3326 O O . ALA A 1 424 ? 0.285 -9.680 22.537 1.00 62.44 424 ALA A O 1
ATOM 3327 N N . GLY A 1 425 ? -0.958 -9.514 20.689 1.00 50.94 425 GLY A N 1
ATOM 3328 C CA . GLY A 1 425 ? -2.132 -10.191 21.247 1.00 50.94 425 GLY A CA 1
ATOM 3329 C C . GLY A 1 425 ? -1.977 -11.688 21.522 1.00 50.94 425 GLY A C 1
ATOM 3330 O O . GLY A 1 425 ? -2.943 -12.312 21.962 1.00 50.94 425 GLY A O 1
ATOM 3331 N N . GLY A 1 426 ? -0.811 -12.287 21.243 1.00 45.47 426 GLY A N 1
ATOM 3332 C CA . GLY A 1 426 ? -0.635 -13.734 21.347 1.00 45.47 426 GLY A CA 1
ATOM 3333 C C . GLY A 1 426 ? -1.754 -14.468 20.612 1.00 45.47 426 GLY A C 1
ATOM 3334 O O . GLY A 1 426 ? -2.338 -15.390 21.182 1.00 45.47 426 GLY A O 1
ATOM 3335 N N . VAL A 1 427 ? -2.109 -14.006 19.399 1.00 49.22 427 VAL A N 1
ATOM 3336 C CA . VAL A 1 427 ? -3.031 -14.719 18.507 1.00 49.22 427 VAL A CA 1
ATOM 3337 C C . VAL A 1 427 ? -2.436 -16.106 18.365 1.00 49.22 427 VAL A C 1
ATOM 3339 O O . VAL A 1 427 ? -1.426 -16.292 17.689 1.00 49.22 427 VAL A O 1
ATOM 3342 N N . VAL A 1 428 ? -2.990 -17.049 19.127 1.00 41.84 428 VAL A N 1
ATOM 3343 C CA . VAL A 1 428 ? -2.468 -18.402 19.218 1.00 41.84 428 VAL A CA 1
ATOM 3344 C C . VAL A 1 428 ? -2.560 -18.947 17.808 1.00 41.84 428 VAL A C 1
ATOM 3346 O O . VAL A 1 428 ? -3.652 -19.196 17.299 1.00 41.84 428 VAL A O 1
ATOM 3349 N N . LEU A 1 429 ? -1.402 -19.071 17.164 1.00 43.47 429 LEU A N 1
ATOM 3350 C CA . LEU A 1 429 ? -1.240 -19.750 15.893 1.00 43.47 429 LEU A CA 1
ATOM 3351 C C . LEU A 1 429 ? -1.497 -21.234 16.173 1.00 43.47 429 LEU A C 1
ATOM 3353 O O . LEU A 1 429 ? -0.568 -22.016 16.353 1.00 43.47 429 LEU A O 1
ATOM 3357 N N . SER A 1 430 ? -2.766 -21.614 16.337 1.00 32.34 430 SER A N 1
ATOM 3358 C CA . SER A 1 430 ? -3.133 -23.021 16.286 1.00 32.34 430 SER A CA 1
ATOM 3359 C C . SER A 1 430 ? -2.885 -23.497 14.850 1.00 32.34 430 SER A C 1
ATOM 3361 O O . SER A 1 430 ? -3.360 -22.831 13.925 1.00 32.34 430 SER A O 1
ATOM 3363 N N . PRO A 1 431 ? -2.083 -24.561 14.670 1.00 38.53 431 PRO A N 1
ATOM 3364 C CA . PRO A 1 431 ? -1.670 -25.055 13.358 1.00 38.53 431 PRO A CA 1
ATOM 3365 C C . PRO A 1 431 ? -2.826 -25.558 12.489 1.00 38.53 431 PRO A C 1
ATOM 3367 O O . PRO A 1 431 ? -3.859 -25.994 13.052 1.00 38.53 431 PRO A O 1
#

Organism: NCBI:txid1230097

Nearest PDB structures (foldseek):
  5cwi-assembly1_A  TM=2.146E-01  e=4.648E+00  synthetic construct
  6xi6-assembly1_A-3  TM=1.658E-01  e=7.959E+00  synthetic construct

Mean predicted aligned error: 13.82 Å

Foldseek 3Di:
DDDDDPPDFWAKEWDDCPDPVNVVVVVVVDPDDDGDHDYDDDDDPDDPDDDDGWTWTDGDPDTQTDRDPPDDPDDDDRDDDPVPPPDDPDPVVVVVVVVVVVVVVVVCVVCQLVVLVVLQVPDPDQQPAWAFALPALVRDIHGDSSGVVVSVRSVLLLVLLCCCQCPNCLLVLPDCVLQVHDPLLSVLLSVLLSLLLSLLRSLQRLCNDPVLVVLLVVLVVVLVVLVVVQPPDPRPPVSVVVSVVSVVVSVLVSLVSSVVVSLVSLLPDDLLSLLSLLLNLLSQLSSVCLVCVVCPVPDPLSVLLSNLLSLCCNNNGVSNLSCLCRPNDDRSVVSNVVSSVVSSVQCVCVVVPVPVSGDPTVSVSSLVSLLVVVVVVVVVVCPPDDDDPDPPPPPSVDSQVSSQVSQCSSCVSSVHNPGRGPPPPPSPSPD

pLDDT: mean 75.1, std 24.15, range [23.81, 98.44]